Protein AF-A0A139HJY4-F1 (afdb_monomer_lite)

Foldseek 3Di:
DDDDDDPPPPPPPDPPWFLDDQVLFDPVLQVVAPPLKGKGGDGLPLVVQCPVVQLVQVHDPPDADSVNSSVVSVVSSPPPPFKTKMFMAGNVRHTFWIKIWGWDFDPPPPRAIEIEIDSTGGHPVGPPSCVSVSNVVRSVSSCVVVGHPYYDYDDDPVCVVVVVVNDDDDPDPFQPFDKDACQPDDDPFDFPDPLKGFGIKGKAQFDPVLLVVLVVCCQFAVCLLFVQWDGKDWPDKVVVVPPPDDPSQVPGDPLQHADDDDGPQKDWDMKIWIWTHTPDCVQWPIWIKIWIWIWHDDPQKIKIKIKIAISDQALVNDTPRDPSARIKMWMWIAHPVSIIMIIIMTRHHPPDDDDPVNSVSSSSNVVSSRVSSVQVVLPWDQDADFCPQHHSVQLSVQLSVLCVVPLPVCQVVPDDPDHSVAPVSQLSLVLSVVVRNCVVAADEPPPPDDPDPDPHHHQPAAEEEACALCNNVLSCVVVPGHAAYEHCDDDPNLVVGDPVRNVRYANAAEQALLLCVLQVNDDDPRYDNLADAAAHEYEHDCRQQCLLVFLLSCLLRVYKYKHQHDAAAAPLSHGDQAALAAVLVVVVVVPDDDDDDDDDDDADFDDDDADDDSDTGRDGDHPHHVDDDSLNRSVSRSCNSNVLSAFPKDWHFTPHPDSRRIMIIGPDGPDDPDDSVNSSVSSQVSNCRRVVDHSNVSSVSNVVVSVVSVPDDPDDD

pLDDT: mean 82.86, std 18.9, range [23.55, 98.5]

Secondary structure (DSSP, 8-state):
----------------SBSS-GGGS-HHHHHTSPTT-EEEE-BGGGGGGTHHHHHTTTS------HHHHHHHHHHHHHSSS-EEEEEEE-TTS-EEEEEEEEEEE-SHHHH-EEEEEEEEEE-GGGTTSSHHHHHHHHHHHHHHHTTEEEEEE---HHHHHHHGGGS----SS------EE-TTS--SS--SSTTEEEEEEEEE---HHHHHHHHHHHHH-GGGT-TTEEEEEEEEEGGG--STTTTTGGGS-GGGSPPP---TT-EEEEEEEEEEEES-TTTS--EEEEEEEEEEEETTEEEEEEEEEES-SSGGGS-TTS-SSSEEEEEEEEETTS-EEEEEEEEPPTT----HHHHHHHHHHHHHHHHHHHHHHTT-EE---BSSSS-HHHHHHHHHHHIIIIIHHHHHT--SSS-HHHHHHHHHHHHHHHHHHHHHH-B-TT--S-----SSPBP--EEETT-TTSHHHHHHHHTT--EEEEESS--GGGGGS-HHHHTTEEE-EE--HHHHHHTTPPP-TTEE-S--STTPEEEEES-GGGTTTHHHHHHHHT--EEEE--S-B-TTS-B----SS-HHHHHHHTTS-------------------SS--EES---TTTTSS--HHHHHHHHHHHHHHHTT---EEEE--SS-S--EEEEE---------HHHHHHHHHHHHHHHHTS-HHHHHHHHHHHHHHHHS--SS--

InterPro domains:
  IPR000182 GNAT domain [PF00583] (66-160)
  IPR000182 GNAT domain [PS51186] (37-198)
  IPR011671 tRNA (uracil-O(2)-)-methyltransferase [PF07757] (391-512)
  IPR011671 tRNA (uracil-O(2)-)-methyltransferase [PTHR21210] (185-691)
  IPR016181 Acyl-CoA N-acyltransferase [SSF55729] (32-164)
  IPR060419 TRM44, N-terminal bet v1-like domain [PF28462] (186-383)

Structure (mmCIF, N/CA/C/O backbone):
data_AF-A0A139HJY4-F1
#
_entry.id   AF-A0A139HJY4-F1
#
loop_
_atom_site.group_PDB
_atom_site.id
_atom_site.type_symbol
_atom_site.label_atom_id
_atom_site.label_alt_id
_atom_site.label_comp_id
_atom_site.label_asym_id
_atom_site.label_entity_id
_atom_site.label_seq_id
_atom_site.pdbx_PDB_ins_code
_atom_site.Cartn_x
_atom_site.Cartn_y
_atom_site.Cartn_z
_atom_site.occupancy
_atom_site.B_iso_or_equiv
_atom_site.auth_seq_id
_atom_site.auth_comp_id
_atom_site.auth_asym_id
_atom_site.auth_atom_id
_atom_site.pdbx_PDB_model_num
ATOM 1 N N . MET A 1 1 ? 24.783 72.359 30.781 1.00 34.41 1 MET A N 1
ATOM 2 C CA . MET A 1 1 ? 23.565 71.540 30.594 1.00 34.41 1 MET A CA 1
ATOM 3 C C . MET A 1 1 ? 24.041 70.160 30.158 1.00 34.41 1 MET A C 1
ATOM 5 O O . MET A 1 1 ? 24.633 70.077 29.096 1.00 34.41 1 MET A O 1
ATOM 9 N N . ALA A 1 2 ? 24.220 69.214 31.090 1.00 28.09 2 ALA A N 1
ATOM 10 C CA . ALA A 1 2 ? 23.258 68.140 31.420 1.00 28.09 2 ALA A CA 1
ATOM 11 C C . ALA A 1 2 ? 22.861 67.336 30.156 1.00 28.09 2 ALA A C 1
ATOM 13 O O . ALA A 1 2 ? 22.396 67.946 29.207 1.00 28.09 2 ALA A O 1
ATOM 14 N N . ALA A 1 3 ? 23.021 66.016 30.033 1.00 28.28 3 ALA A N 1
ATOM 15 C CA . ALA A 1 3 ? 23.056 64.935 31.019 1.00 28.28 3 ALA A CA 1
ATOM 16 C C . ALA A 1 3 ? 23.892 63.743 30.477 1.00 28.28 3 ALA A C 1
ATOM 18 O O . ALA A 1 3 ? 23.927 63.507 29.275 1.00 28.28 3 ALA A O 1
ATOM 19 N N . ILE A 1 4 ? 24.754 63.128 31.294 1.00 32.88 4 ILE A N 1
ATOM 20 C CA . ILE A 1 4 ? 24.572 61.799 31.921 1.00 32.88 4 ILE A CA 1
ATOM 21 C C . ILE A 1 4 ? 24.082 60.719 30.937 1.00 32.88 4 ILE A C 1
ATOM 23 O O . ILE A 1 4 ? 22.884 60.510 30.800 1.00 32.88 4 ILE A O 1
ATOM 27 N N . ASN A 1 5 ? 25.014 59.966 30.347 1.00 29.08 5 ASN A N 1
ATOM 28 C CA . ASN A 1 5 ? 24.752 58.595 29.908 1.00 29.08 5 ASN A CA 1
ATOM 29 C C . ASN A 1 5 ? 25.630 57.668 30.746 1.00 29.08 5 ASN A C 1
ATOM 31 O O . ASN A 1 5 ? 26.830 57.533 30.514 1.00 29.08 5 ASN A O 1
ATOM 35 N N . GLY A 1 6 ? 25.010 57.096 31.778 1.00 27.78 6 GLY A N 1
ATOM 36 C CA . GLY A 1 6 ? 25.610 56.085 32.629 1.00 27.78 6 GLY A CA 1
ATOM 37 C C . GLY A 1 6 ? 25.911 54.835 31.815 1.00 27.78 6 GLY A C 1
ATOM 38 O O . GLY A 1 6 ? 25.014 54.161 31.312 1.00 27.78 6 GLY A O 1
ATOM 39 N N . THR A 1 7 ? 27.193 54.520 31.708 1.00 29.80 7 THR A N 1
ATOM 40 C CA . THR A 1 7 ? 27.693 53.208 31.320 1.00 29.80 7 THR A CA 1
ATOM 41 C C . THR A 1 7 ? 27.354 52.207 32.424 1.00 29.80 7 THR A C 1
ATOM 43 O O . THR A 1 7 ? 28.189 51.900 33.271 1.00 29.80 7 THR A O 1
ATOM 46 N N . ASN A 1 8 ? 26.126 51.684 32.422 1.00 29.56 8 ASN A N 1
ATOM 47 C CA . ASN A 1 8 ? 25.846 50.409 33.073 1.00 29.56 8 ASN A CA 1
ATOM 48 C C . ASN A 1 8 ? 26.392 49.312 32.163 1.00 29.56 8 ASN A C 1
ATOM 50 O O . ASN A 1 8 ? 25.706 48.800 31.278 1.00 29.56 8 ASN A O 1
ATOM 54 N N . GLY A 1 9 ? 27.670 48.997 32.374 1.00 29.25 9 GLY A N 1
ATOM 55 C CA . GLY A 1 9 ? 28.269 47.759 31.916 1.00 29.25 9 GLY A CA 1
ATOM 56 C C . GLY A 1 9 ? 27.511 46.596 32.539 1.00 29.25 9 GLY A C 1
ATOM 57 O O . GLY A 1 9 ? 27.845 46.133 33.625 1.00 29.25 9 GLY A O 1
ATOM 58 N N . VAL A 1 10 ? 26.481 46.121 31.841 1.00 30.86 10 VAL A N 1
ATOM 59 C CA . VAL A 1 10 ? 26.041 44.741 31.990 1.00 30.86 10 VAL A CA 1
ATOM 60 C C . VAL A 1 10 ? 27.226 43.916 31.520 1.00 30.86 10 VAL A C 1
ATOM 62 O O . VAL A 1 10 ? 27.534 43.873 30.328 1.00 30.86 10 VAL A O 1
ATOM 65 N N . ILE A 1 11 ? 27.935 43.328 32.478 1.00 30.97 11 ILE A N 1
ATOM 66 C CA . ILE A 1 11 ? 28.867 42.237 32.234 1.00 30.97 11 ILE A CA 1
ATOM 67 C C . ILE A 1 11 ? 28.048 41.178 31.491 1.00 30.97 11 ILE A C 1
ATOM 69 O O . ILE A 1 11 ? 27.280 40.436 32.097 1.00 30.97 11 ILE A O 1
ATOM 73 N N . LYS A 1 12 ? 28.139 41.160 30.157 1.00 32.91 12 LYS A N 1
ATOM 74 C CA . LYS A 1 12 ? 27.702 40.017 29.363 1.00 32.91 12 LYS A CA 1
ATOM 75 C C . LYS A 1 12 ? 28.670 38.904 29.719 1.00 32.91 12 LYS A C 1
ATOM 77 O O . LYS A 1 12 ? 29.764 38.834 29.162 1.00 32.91 12 LYS A O 1
ATOM 82 N N . THR A 1 13 ? 28.287 38.072 30.679 1.00 32.50 13 THR A N 1
ATOM 83 C CA . THR A 1 13 ? 28.878 36.750 30.853 1.00 32.50 13 THR A CA 1
ATOM 84 C C . THR A 1 13 ? 28.872 36.103 29.468 1.00 32.50 13 THR A C 1
ATOM 86 O O . THR A 1 13 ? 27.816 36.069 28.828 1.00 32.50 13 THR A O 1
ATOM 89 N N . PRO A 1 14 ? 30.025 35.700 28.924 1.00 36.91 14 PRO A N 1
ATOM 90 C CA . PRO A 1 14 ? 30.052 35.195 27.567 1.00 36.91 14 PRO A CA 1
ATOM 91 C C . PRO A 1 14 ? 29.209 33.906 27.505 1.00 36.91 14 PRO A C 1
ATOM 93 O O . PRO A 1 14 ? 29.216 33.096 28.430 1.00 36.91 14 PRO A O 1
ATOM 96 N N . LEU A 1 15 ? 28.424 33.744 26.437 1.00 51.00 15 LEU A N 1
ATOM 97 C CA . LEU A 1 15 ? 27.623 32.549 26.119 1.00 51.00 15 LEU A CA 1
ATOM 98 C C . LEU A 1 15 ? 28.558 31.373 25.751 1.00 51.00 15 LEU A C 1
ATOM 100 O O . LEU A 1 15 ? 28.539 30.902 24.614 1.00 51.00 15 LEU A O 1
ATOM 104 N N . VAL A 1 16 ? 29.478 30.969 26.637 1.00 56.84 16 VAL A N 1
ATOM 105 C CA . VAL A 1 16 ? 30.688 30.247 26.192 1.00 56.84 16 VAL A CA 1
ATOM 106 C C . VAL A 1 16 ? 30.421 28.805 25.772 1.00 56.84 16 VAL A C 1
ATOM 108 O O . VAL A 1 16 ? 30.999 28.409 24.767 1.00 56.84 16 VAL A O 1
ATOM 111 N N . ASP A 1 17 ? 29.489 28.066 26.382 1.00 77.44 17 ASP A N 1
ATOM 112 C CA . ASP A 1 17 ? 29.469 26.599 26.196 1.00 77.44 17 ASP A CA 1
ATOM 113 C C . ASP A 1 17 ? 28.184 25.979 25.637 1.00 77.44 17 ASP A C 1
ATOM 115 O O . ASP A 1 17 ? 28.147 24.768 25.452 1.00 77.44 17 ASP A O 1
ATOM 119 N N . ALA A 1 18 ? 27.143 26.759 25.336 1.00 87.44 18 ALA A N 1
ATOM 120 C CA . ALA A 1 18 ? 25.880 26.238 24.798 1.00 87.44 18 ALA A CA 1
ATOM 121 C C . ALA A 1 18 ? 25.843 26.246 23.259 1.00 87.44 18 ALA A C 1
ATOM 123 O O . ALA A 1 18 ? 26.357 27.170 22.622 1.00 87.44 18 ALA A O 1
ATOM 124 N N . LEU A 1 19 ? 25.190 25.240 22.667 1.00 90.94 19 LEU A N 1
ATOM 125 C CA . LEU A 1 19 ? 25.060 25.089 21.213 1.00 90.94 19 LEU A CA 1
ATOM 126 C C . LEU A 1 19 ? 24.213 26.203 20.573 1.00 90.94 19 LEU A C 1
ATOM 128 O O . LEU A 1 19 ? 24.510 26.645 19.467 1.00 90.94 19 LEU A O 1
ATOM 132 N N . PHE A 1 20 ? 23.190 26.687 21.281 1.00 91.56 20 PHE A N 1
ATOM 133 C CA . PHE A 1 20 ? 22.354 27.821 20.876 1.00 91.56 20 PHE A CA 1
ATOM 134 C C . PHE A 1 20 ? 21.867 28.616 22.099 1.00 91.56 20 PHE A C 1
ATOM 136 O O . PHE A 1 20 ? 22.112 28.218 23.240 1.00 91.56 20 PHE A O 1
ATOM 143 N N . SER A 1 21 ? 21.202 29.759 21.873 1.00 89.25 21 SER A N 1
ATOM 144 C CA . SER A 1 21 ? 20.732 30.625 22.966 1.00 89.25 21 SER A CA 1
ATOM 145 C C . SER A 1 21 ? 19.682 29.921 23.843 1.00 89.25 21 SER A C 1
ATOM 147 O O . SER A 1 21 ? 18.657 29.490 23.310 1.00 89.25 21 SER A O 1
ATOM 149 N N . PRO A 1 22 ? 19.865 29.856 25.177 1.00 90.00 22 PRO A N 1
ATOM 150 C CA . PRO A 1 22 ? 18.856 29.320 26.092 1.00 90.00 22 PRO A CA 1
ATOM 151 C C . PRO A 1 22 ? 17.500 30.038 26.029 1.00 90.00 22 PRO A C 1
ATOM 153 O O . PRO A 1 22 ? 16.488 29.428 26.356 1.00 90.00 22 PRO A O 1
ATOM 156 N N . ASP A 1 23 ? 17.461 31.290 25.560 1.00 88.00 23 ASP A N 1
ATOM 157 C CA . ASP A 1 23 ? 16.228 32.083 25.419 1.00 88.00 23 ASP A CA 1
ATOM 158 C C . ASP A 1 23 ? 15.230 31.481 24.412 1.00 88.00 23 ASP A C 1
ATOM 160 O O . ASP A 1 23 ? 14.054 31.834 24.415 1.00 88.00 23 ASP A O 1
ATOM 164 N N . LEU A 1 24 ? 15.688 30.567 23.546 1.00 88.19 24 LEU A N 1
ATOM 165 C CA . LEU A 1 24 ? 14.843 29.853 22.583 1.00 88.19 24 LEU A CA 1
ATOM 166 C C . LEU A 1 24 ? 14.125 28.634 23.190 1.00 88.19 24 LEU A C 1
ATOM 168 O O . LEU A 1 24 ? 13.371 27.957 22.493 1.00 88.19 24 LEU A O 1
ATOM 172 N N . ILE A 1 25 ? 14.348 28.334 24.471 1.00 90.31 25 ILE A N 1
ATOM 173 C CA . ILE A 1 25 ? 13.642 27.267 25.185 1.00 90.31 25 ILE A CA 1
ATOM 174 C C . ILE A 1 25 ? 12.340 27.819 25.777 1.00 90.31 25 ILE A C 1
ATOM 176 O O . ILE A 1 25 ? 12.350 28.806 26.510 1.00 90.31 25 ILE A O 1
ATOM 180 N N . SER A 1 26 ? 11.214 27.154 25.501 1.00 89.88 26 SER A N 1
ATOM 181 C CA . SER A 1 26 ? 9.893 27.584 25.979 1.00 89.88 26 SER A CA 1
ATOM 182 C C . SER A 1 26 ? 9.840 27.723 27.515 1.00 89.88 26 SER A C 1
ATOM 184 O O . SER A 1 26 ? 10.071 26.740 28.238 1.00 89.88 26 SER A O 1
ATOM 186 N N . PRO A 1 27 ? 9.445 28.900 28.045 1.00 87.62 27 PRO A N 1
ATOM 187 C CA . PRO A 1 27 ? 9.197 29.078 29.475 1.00 87.62 27 PRO A CA 1
ATOM 188 C C . PRO A 1 27 ? 8.070 28.177 29.999 1.00 87.62 27 PRO A C 1
ATOM 190 O O . PRO A 1 27 ? 8.154 27.676 31.119 1.00 87.62 27 PRO A O 1
ATOM 193 N N . GLN A 1 28 ? 7.036 27.932 29.183 1.00 86.94 28 GLN A N 1
ATOM 194 C CA . GLN A 1 28 ? 5.910 27.056 29.522 1.00 86.94 28 GLN A CA 1
ATOM 195 C C . GLN A 1 28 ? 6.343 25.592 29.629 1.00 86.94 28 GLN A C 1
ATOM 197 O O . GLN A 1 28 ? 5.912 24.884 30.534 1.00 86.94 28 GLN A O 1
ATOM 202 N N . VAL A 1 29 ? 7.218 25.127 28.732 1.00 87.75 29 VAL A N 1
ATOM 203 C CA . VAL A 1 29 ? 7.766 23.767 28.829 1.00 87.75 29 VAL A CA 1
ATOM 204 C C . VAL A 1 29 ? 8.648 23.634 30.067 1.00 87.75 29 VAL A C 1
ATOM 206 O O . VAL A 1 29 ? 8.548 22.640 30.784 1.00 87.75 29 VAL A O 1
ATOM 209 N N . THR A 1 30 ? 9.464 24.652 30.347 1.00 89.00 30 THR A N 1
ATOM 210 C CA . THR A 1 30 ? 10.358 24.672 31.511 1.00 89.00 30 THR A CA 1
ATOM 211 C C . THR A 1 30 ? 9.579 24.573 32.824 1.00 89.00 30 THR A C 1
ATOM 213 O O . THR A 1 30 ? 9.958 23.797 33.698 1.00 89.00 30 THR A O 1
ATOM 216 N N . SER A 1 31 ? 8.460 25.292 32.958 1.00 89.06 31 SER A N 1
ATOM 217 C CA . SER A 1 31 ? 7.612 25.235 34.158 1.00 89.06 31 SER A CA 1
ATOM 218 C C . SER A 1 31 ? 6.785 23.949 34.276 1.00 89.06 31 SER A C 1
ATOM 220 O O . SER A 1 31 ? 6.356 23.600 35.372 1.00 89.06 31 SER A O 1
ATOM 222 N N . ALA A 1 32 ? 6.574 23.231 33.169 1.00 89.38 32 ALA A N 1
ATOM 223 C CA . ALA A 1 32 ? 5.782 22.005 33.117 1.00 89.38 32 ALA A CA 1
ATOM 224 C C . ALA A 1 32 ? 6.608 20.711 33.280 1.00 89.38 32 ALA A C 1
ATOM 226 O O . ALA A 1 32 ? 6.062 19.605 33.130 1.00 89.38 32 ALA A O 1
ATOM 227 N N . LEU A 1 33 ? 7.915 20.831 33.541 1.00 89.62 33 LEU A N 1
ATOM 228 C CA . LEU A 1 33 ? 8.786 19.712 33.897 1.00 89.62 33 LEU A CA 1
ATOM 229 C C . LEU A 1 33 ? 8.547 19.252 35.345 1.00 89.62 33 LEU A C 1
ATOM 231 O O . LEU A 1 33 ? 8.170 20.062 36.193 1.00 89.62 33 LEU A O 1
ATOM 235 N N . PRO A 1 34 ? 8.781 17.962 35.659 1.00 89.88 34 PRO A N 1
ATOM 236 C CA . PRO A 1 34 ? 8.741 17.487 37.037 1.00 89.88 34 PRO A CA 1
ATOM 237 C C . PRO A 1 34 ? 9.734 18.241 37.930 1.00 89.88 34 PRO A C 1
ATOM 239 O O . PRO A 1 34 ? 10.785 18.693 37.472 1.00 89.88 34 PRO A O 1
ATOM 242 N N . GLU A 1 35 ? 9.426 18.326 39.224 1.00 86.50 35 GLU A N 1
ATOM 243 C CA . GLU A 1 35 ? 10.292 18.983 40.203 1.00 86.50 35 GLU A CA 1
ATOM 244 C C . GLU A 1 35 ? 11.726 18.421 40.134 1.00 86.50 35 GLU A C 1
ATOM 246 O O . GLU A 1 35 ? 11.922 17.206 40.045 1.00 86.50 35 GLU A O 1
ATOM 251 N N . LYS A 1 36 ? 12.727 19.312 40.179 1.00 91.19 36 LYS A N 1
ATOM 252 C CA . LYS A 1 36 ? 14.175 19.033 40.039 1.00 91.19 36 LYS A CA 1
ATOM 253 C C . LYS A 1 36 ? 14.681 18.712 38.625 1.00 91.19 36 LYS A C 1
ATOM 255 O O . LYS A 1 36 ? 15.896 18.637 38.456 1.00 91.19 36 LYS A O 1
ATOM 260 N N . TYR A 1 37 ? 13.814 18.580 37.620 1.00 95.56 37 TYR A N 1
ATOM 261 C CA . TYR A 1 37 ? 14.249 18.446 36.227 1.00 95.56 37 TYR A CA 1
ATOM 262 C C . TYR A 1 37 ? 14.509 19.819 35.609 1.00 95.56 37 TYR A C 1
ATOM 264 O O . TYR A 1 37 ? 13.925 20.826 36.007 1.00 95.56 37 TYR A O 1
ATOM 272 N N . SER A 1 38 ? 15.392 19.866 34.617 1.00 95.62 38 SER A N 1
ATOM 273 C CA . SER A 1 38 ? 15.665 21.081 33.842 1.00 95.62 38 SER A CA 1
ATOM 274 C C . SER A 1 38 ? 15.874 20.752 32.371 1.00 95.62 38 SER A C 1
ATOM 276 O O . SER A 1 38 ? 16.312 19.653 32.047 1.00 95.62 38 SER A O 1
ATOM 278 N N . ILE A 1 39 ? 15.561 21.698 31.489 1.00 96.81 39 ILE A N 1
ATOM 279 C CA . ILE A 1 39 ? 15.777 21.599 30.043 1.00 96.81 39 ILE A CA 1
ATOM 280 C C . ILE A 1 39 ? 16.678 22.749 29.602 1.00 96.81 39 ILE A C 1
ATOM 282 O O . ILE A 1 39 ? 16.500 23.882 30.050 1.00 96.81 39 ILE A O 1
ATOM 286 N N . ARG A 1 40 ? 17.678 22.463 28.767 1.00 96.06 40 ARG A N 1
ATOM 287 C CA . ARG A 1 40 ? 18.611 23.475 28.247 1.00 96.06 40 ARG A CA 1
ATOM 288 C C . ARG A 1 40 ? 19.235 23.042 26.915 1.00 96.06 40 ARG A C 1
ATOM 290 O O . ARG A 1 40 ? 19.179 21.856 26.591 1.00 96.06 40 ARG A O 1
ATOM 297 N N . PRO A 1 41 ? 19.865 23.959 26.160 1.00 96.81 41 PRO A N 1
ATOM 298 C CA . PRO A 1 41 ? 20.692 23.586 25.016 1.00 96.81 41 PRO A CA 1
ATOM 299 C C . PRO A 1 41 ? 21.827 22.631 25.417 1.00 96.81 41 PRO A C 1
ATOM 301 O O . PRO A 1 41 ? 22.336 22.699 26.546 1.00 96.81 41 PRO A O 1
ATOM 304 N N . LEU A 1 42 ? 22.237 21.778 24.476 1.00 96.75 42 LEU A N 1
ATOM 305 C CA . LEU A 1 42 ? 23.424 20.934 24.590 1.00 96.75 42 LEU A CA 1
ATOM 306 C C . LEU A 1 42 ? 24.656 21.809 24.839 1.00 96.75 42 LEU A C 1
ATOM 308 O O . LEU A 1 42 ? 24.816 22.867 24.221 1.00 96.75 42 LEU A O 1
ATOM 312 N N . GLN A 1 43 ? 25.522 21.359 25.737 1.00 95.69 43 GLN A N 1
ATOM 313 C CA . GLN A 1 43 ? 26.780 22.007 26.073 1.00 95.69 43 GLN A CA 1
ATOM 314 C C . GLN A 1 43 ? 27.973 21.139 25.689 1.00 95.69 43 GLN A C 1
ATOM 316 O O . GLN A 1 43 ? 27.888 19.913 25.670 1.00 95.69 43 GLN A O 1
ATOM 321 N N . ARG A 1 44 ? 29.116 21.774 25.424 1.00 94.19 44 ARG A N 1
ATOM 322 C CA . ARG A 1 44 ? 30.346 21.067 25.037 1.00 94.19 44 ARG A CA 1
ATOM 323 C C . ARG A 1 44 ? 30.805 20.038 26.082 1.00 94.19 44 ARG A C 1
ATOM 325 O O . ARG A 1 44 ? 31.373 19.015 25.724 1.00 94.19 44 ARG A O 1
ATOM 332 N N . SER A 1 45 ? 30.537 20.281 27.363 1.00 94.12 45 SER A N 1
ATOM 333 C CA . SER A 1 45 ? 30.886 19.378 28.468 1.00 94.12 45 SER A CA 1
ATOM 334 C C . SER A 1 45 ? 29.924 18.196 28.646 1.00 94.12 45 SER A C 1
ATOM 336 O O . SER A 1 45 ? 30.219 17.297 29.430 1.00 94.12 45 SER A O 1
ATOM 338 N N . ASP A 1 46 ? 28.804 18.143 27.913 1.00 95.75 46 ASP A N 1
ATOM 339 C CA . ASP A 1 46 ? 27.743 17.137 28.098 1.00 95.75 46 ASP A CA 1
ATOM 340 C C . ASP A 1 46 ? 28.155 15.703 27.737 1.00 95.75 46 ASP A C 1
ATOM 342 O O . ASP A 1 46 ? 27.445 14.753 28.083 1.00 95.75 46 ASP A O 1
ATOM 346 N N . PHE A 1 47 ? 29.339 15.528 27.139 1.00 93.81 47 PHE A N 1
ATOM 347 C CA . PHE A 1 47 ? 30.001 14.229 27.049 1.00 93.81 47 PHE A CA 1
ATOM 348 C C . PHE A 1 47 ? 30.109 13.556 28.427 1.00 93.81 47 PHE A C 1
ATOM 350 O O . PHE A 1 47 ? 29.735 12.395 28.577 1.00 93.81 47 PHE A O 1
ATOM 357 N N . ASP A 1 48 ? 30.536 14.306 29.449 1.00 92.81 48 ASP A N 1
ATOM 358 C CA . ASP A 1 48 ? 30.771 13.782 30.801 1.00 92.81 48 ASP A CA 1
ATOM 359 C C . ASP A 1 48 ? 29.464 13.566 31.594 1.00 92.81 48 ASP A C 1
ATOM 361 O O . ASP A 1 48 ? 29.466 12.918 32.639 1.00 92.81 48 ASP A O 1
ATOM 365 N N . TYR A 1 49 ? 28.335 14.088 31.099 1.00 92.50 49 TYR A N 1
ATOM 366 C CA . TYR A 1 49 ? 27.026 14.029 31.765 1.00 92.50 49 TYR A CA 1
ATOM 367 C C . TYR A 1 49 ? 26.101 12.941 31.195 1.00 92.50 49 TYR A C 1
ATOM 369 O O . TYR A 1 49 ? 24.913 12.891 31.530 1.00 92.50 49 TYR A O 1
ATOM 377 N N . GLY A 1 50 ? 26.641 12.046 30.358 1.00 92.19 50 GLY A N 1
ATOM 378 C CA . GLY A 1 50 ? 25.935 10.870 29.844 1.00 92.19 50 GLY A CA 1
ATOM 379 C C . GLY A 1 50 ? 25.100 11.121 28.587 1.00 92.19 50 GLY A C 1
ATOM 380 O O . GLY A 1 50 ? 24.193 10.342 28.299 1.00 92.19 50 GLY A O 1
ATOM 381 N N . PHE A 1 51 ? 25.382 12.179 27.816 1.00 95.81 51 PHE A N 1
ATOM 382 C CA . PHE A 1 51 ? 24.644 12.490 26.584 1.00 95.81 51 PHE A CA 1
ATOM 383 C C . PHE A 1 51 ? 24.611 11.315 25.593 1.00 95.81 51 PHE A C 1
ATOM 385 O O . PHE A 1 51 ? 23.541 10.908 25.133 1.00 95.81 51 PHE A O 1
ATOM 392 N N . LEU A 1 52 ? 25.779 10.730 25.301 1.00 93.12 52 LEU A N 1
ATOM 393 C CA . LEU A 1 52 ? 25.884 9.614 24.358 1.00 93.12 52 LEU A CA 1
ATOM 394 C C . LEU A 1 52 ? 25.177 8.354 24.872 1.00 93.12 52 LEU A C 1
ATOM 396 O O . LEU A 1 52 ? 24.628 7.601 24.072 1.00 93.12 52 LEU A O 1
ATOM 400 N N . ASP A 1 53 ? 25.120 8.143 26.189 1.00 91.44 53 ASP A N 1
ATOM 401 C CA . ASP A 1 53 ? 24.423 6.998 26.784 1.00 91.44 53 ASP A CA 1
ATOM 402 C C . ASP A 1 53 ? 22.908 7.075 26.578 1.00 91.44 53 ASP A C 1
ATOM 404 O O . ASP A 1 53 ? 22.258 6.052 26.354 1.00 91.44 53 ASP A O 1
ATOM 408 N N . VAL A 1 54 ? 22.335 8.283 26.589 1.00 93.56 54 VAL A N 1
ATOM 409 C CA . VAL A 1 54 ? 20.912 8.481 26.284 1.00 93.56 54 VAL A CA 1
ATOM 410 C C . VAL A 1 54 ? 20.623 8.189 24.810 1.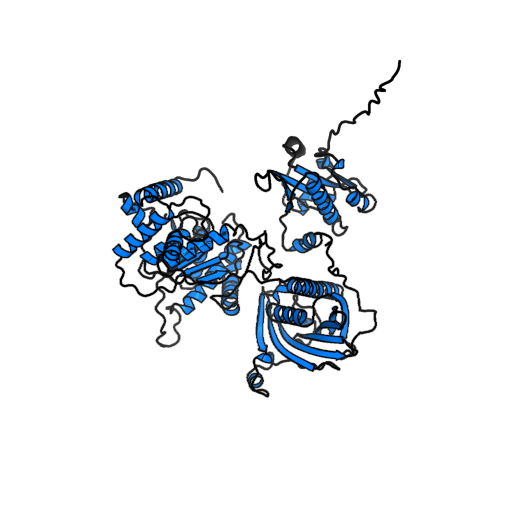00 93.56 54 VAL A C 1
ATOM 412 O O . VAL A 1 54 ? 19.649 7.493 24.516 1.00 93.56 54 VAL A O 1
ATOM 415 N N . LEU A 1 55 ? 21.485 8.629 23.885 1.00 91.38 55 LEU A N 1
ATOM 416 C CA . LEU A 1 55 ? 21.336 8.335 22.451 1.00 91.38 55 LEU A CA 1
ATOM 417 C C . LEU A 1 55 ? 21.404 6.832 22.137 1.00 91.38 55 LEU A C 1
ATOM 419 O O . LEU A 1 55 ? 20.717 6.364 21.228 1.00 91.38 55 LEU A O 1
ATOM 423 N N . ARG A 1 56 ? 22.147 6.043 22.926 1.00 91.00 56 ARG A N 1
ATOM 424 C CA . ARG A 1 56 ? 22.214 4.574 22.776 1.00 91.00 56 ARG A CA 1
ATOM 425 C C . ARG A 1 56 ? 20.871 3.870 23.003 1.00 91.00 56 ARG A C 1
ATOM 427 O O . ARG A 1 56 ? 20.718 2.718 22.606 1.00 91.00 56 ARG A O 1
ATOM 434 N N . VAL A 1 57 ? 19.889 4.525 23.631 1.00 85.94 57 VAL A N 1
ATOM 435 C CA . VAL A 1 57 ? 18.520 3.987 23.745 1.00 85.94 57 VAL A CA 1
ATOM 436 C C . VAL A 1 57 ? 17.785 4.036 22.401 1.00 85.94 57 VAL A C 1
ATOM 438 O O . VAL A 1 57 ? 16.902 3.209 22.173 1.00 85.94 57 VAL A O 1
ATOM 441 N N . LEU A 1 58 ? 18.151 4.977 21.527 1.00 77.94 58 LEU A N 1
ATOM 442 C CA . LEU A 1 58 ? 17.542 5.172 20.215 1.00 77.94 58 LEU A CA 1
ATOM 443 C C . LEU A 1 58 ? 18.205 4.309 19.134 1.00 77.94 58 LEU A C 1
ATOM 445 O O . LEU A 1 58 ? 17.501 3.643 18.379 1.00 77.94 58 LEU A O 1
ATOM 449 N N . THR A 1 59 ? 19.539 4.320 19.040 1.00 81.12 59 THR A N 1
ATOM 450 C CA . THR A 1 59 ? 20.277 3.630 17.966 1.00 81.12 59 THR A CA 1
ATOM 451 C C . THR A 1 59 ? 21.725 3.299 18.355 1.00 81.12 59 THR A C 1
ATOM 453 O O . THR A 1 59 ? 22.187 3.621 19.451 1.00 81.12 59 THR A O 1
ATOM 456 N N . GLN A 1 60 ? 22.467 2.643 17.460 1.00 79.94 60 GLN A N 1
ATOM 457 C CA . GLN A 1 60 ? 23.903 2.423 17.618 1.00 79.94 60 GLN A CA 1
ATOM 458 C C . GLN A 1 60 ? 24.668 3.749 17.480 1.00 79.94 60 GLN A C 1
ATOM 460 O O . GLN A 1 60 ? 24.648 4.373 16.425 1.00 79.94 60 GLN A O 1
ATOM 465 N N . VAL A 1 61 ? 25.385 4.145 18.536 1.00 85.81 61 VAL A N 1
ATOM 466 C CA . VAL A 1 61 ? 26.210 5.373 18.557 1.00 85.81 61 VAL A CA 1
ATOM 467 C C . VAL A 1 61 ? 27.674 5.107 18.168 1.00 85.81 61 VAL A C 1
ATOM 469 O O . VAL A 1 61 ? 28.330 5.978 17.609 1.00 85.81 61 VAL A O 1
ATOM 472 N N . GLY A 1 62 ? 28.188 3.897 18.430 1.00 80.88 62 GLY A N 1
ATOM 473 C CA . GLY A 1 62 ? 29.618 3.573 18.300 1.00 80.88 62 GLY A CA 1
ATOM 474 C C . GLY A 1 62 ? 30.453 3.992 19.520 1.00 80.88 62 GLY A C 1
ATOM 475 O O . GLY A 1 62 ? 29.902 4.414 20.546 1.00 80.88 62 GLY A O 1
ATOM 476 N N . ASP A 1 63 ? 31.774 3.840 19.414 1.00 87.94 63 ASP A N 1
ATOM 477 C CA . ASP A 1 63 ? 32.751 4.223 20.441 1.00 87.94 63 ASP A CA 1
ATOM 478 C C . ASP A 1 63 ? 33.342 5.591 20.083 1.00 87.94 63 ASP A C 1
ATOM 480 O O . ASP A 1 63 ? 34.333 5.679 19.368 1.00 87.94 63 ASP A O 1
ATOM 484 N N . VAL A 1 64 ? 32.675 6.657 20.531 1.00 92.06 64 VAL A N 1
ATOM 485 C CA . VAL A 1 64 ? 33.058 8.051 20.254 1.00 92.06 64 VAL A CA 1
ATOM 486 C C . VAL A 1 64 ? 33.924 8.571 21.399 1.00 92.06 64 VAL A C 1
ATOM 488 O O . VAL A 1 64 ? 33.495 8.525 22.557 1.00 92.06 64 VAL A O 1
ATOM 491 N N . THR A 1 65 ? 35.121 9.079 21.099 1.00 94.94 65 THR A N 1
ATOM 492 C CA . THR A 1 65 ? 35.979 9.694 22.124 1.00 94.94 65 THR A CA 1
ATOM 493 C C . THR A 1 65 ? 35.508 11.105 22.479 1.00 94.94 65 THR A C 1
ATOM 495 O O . THR A 1 65 ? 34.743 11.740 21.746 1.00 94.94 65 THR A O 1
ATOM 498 N N . LYS A 1 66 ? 35.979 11.631 23.615 1.00 94.06 66 LYS A N 1
ATOM 499 C CA . LYS A 1 66 ? 35.647 12.994 24.047 1.00 94.06 66 LYS A CA 1
ATOM 500 C C . LYS A 1 66 ? 36.095 14.034 23.020 1.00 94.06 66 LYS A C 1
ATOM 502 O O . LYS A 1 66 ? 35.350 14.957 22.706 1.00 94.06 66 LYS A O 1
ATOM 507 N N . GLU A 1 67 ? 37.279 13.851 22.447 1.00 93.88 67 GLU A N 1
ATOM 508 C CA . GLU A 1 67 ? 37.846 14.741 21.435 1.00 93.88 67 GLU A CA 1
ATOM 509 C C . GLU A 1 67 ? 37.003 14.750 20.153 1.00 93.88 67 GLU A C 1
ATOM 511 O O . GLU A 1 67 ? 36.785 15.806 19.559 1.00 93.88 67 GLU A O 1
ATOM 516 N N . GLU A 1 68 ? 36.492 13.590 19.731 1.00 92.56 68 GLU A N 1
ATOM 517 C CA . GLU A 1 68 ? 35.604 13.474 18.570 1.00 92.56 68 GLU A CA 1
ATOM 518 C C . GLU A 1 68 ? 34.249 14.145 18.814 1.00 92.56 68 GLU A C 1
ATOM 520 O O . GLU A 1 68 ? 33.741 14.849 17.935 1.00 92.56 68 GLU A O 1
ATOM 525 N N . PHE A 1 69 ? 33.682 13.971 20.012 1.00 94.94 69 PHE A N 1
ATOM 526 C CA . PHE A 1 69 ? 32.451 14.643 20.419 1.00 94.94 69 PHE A CA 1
ATOM 527 C C . PHE A 1 69 ? 32.614 16.165 20.415 1.00 94.94 69 PHE A C 1
ATOM 529 O O . PHE A 1 69 ? 31.816 16.865 19.791 1.00 94.94 69 PHE A O 1
ATOM 536 N N . GLU A 1 70 ? 33.658 16.681 21.066 1.00 93.75 70 GLU A N 1
ATOM 537 C CA . GLU A 1 70 ? 33.926 18.120 21.140 1.00 93.75 70 GLU A CA 1
ATOM 538 C C . GLU A 1 70 ? 34.167 18.717 19.750 1.00 93.75 70 GLU A C 1
ATOM 540 O O . GLU A 1 70 ? 33.616 19.768 19.425 1.00 93.75 70 GLU A O 1
ATOM 545 N N . LYS A 1 71 ? 34.908 18.009 18.887 1.00 93.06 71 LYS A N 1
ATOM 546 C CA . LYS A 1 71 ? 35.108 18.419 17.495 1.00 93.06 71 LYS A CA 1
ATOM 547 C C . LYS A 1 71 ? 33.781 18.522 16.740 1.00 93.06 71 LYS A C 1
ATOM 549 O O . LYS A 1 71 ? 33.542 19.524 16.067 1.00 93.06 71 LYS A O 1
ATOM 554 N N . ARG A 1 72 ? 32.901 17.520 16.852 1.00 94.19 72 ARG A N 1
ATOM 555 C CA . ARG A 1 72 ? 31.584 17.560 16.197 1.00 94.19 72 ARG A CA 1
ATOM 556 C C . ARG A 1 72 ? 30.690 18.657 16.779 1.00 94.19 72 ARG A C 1
ATOM 558 O O . ARG A 1 72 ? 29.961 19.301 16.026 1.00 94.19 72 ARG A O 1
ATOM 565 N N . PHE A 1 73 ? 30.747 18.887 18.088 1.00 93.56 73 PHE A N 1
ATOM 566 C CA . PHE A 1 73 ? 30.023 19.977 18.738 1.00 93.56 73 PHE A CA 1
ATOM 567 C C . PHE A 1 73 ? 30.435 21.337 18.157 1.00 93.56 73 PHE A C 1
ATOM 569 O O . PHE A 1 73 ? 29.573 22.128 17.769 1.00 93.56 73 PHE A O 1
ATOM 576 N N . ASP A 1 74 ? 31.741 21.584 18.027 1.00 90.75 74 ASP A N 1
ATOM 577 C CA . ASP A 1 74 ? 32.271 22.830 17.468 1.00 90.75 74 ASP A CA 1
ATOM 578 C C . ASP A 1 74 ? 31.883 22.999 15.982 1.00 90.75 74 ASP A C 1
ATOM 580 O O . ASP A 1 74 ? 31.499 24.096 15.569 1.00 90.75 74 ASP A O 1
ATOM 584 N N . GLU A 1 75 ? 31.882 21.918 15.189 1.00 89.06 75 GLU A N 1
ATOM 585 C CA . GLU A 1 75 ? 31.386 21.913 13.799 1.00 89.06 75 GLU A CA 1
ATOM 586 C C . GLU A 1 75 ? 29.896 22.297 13.711 1.00 89.06 75 GLU A C 1
ATOM 588 O O . GLU A 1 75 ? 29.515 23.142 12.896 1.00 89.06 75 GLU A O 1
ATOM 593 N N . MET A 1 76 ? 29.046 21.708 14.560 1.00 90.56 76 MET A N 1
ATOM 594 C CA . MET A 1 76 ? 27.608 22.008 14.603 1.00 90.56 76 MET A CA 1
ATOM 595 C C . MET A 1 76 ? 27.342 23.453 15.032 1.00 90.56 76 MET A C 1
ATOM 597 O O . MET A 1 76 ? 26.482 24.118 14.449 1.00 90.56 76 MET A O 1
ATOM 601 N N . ARG A 1 77 ? 28.107 23.952 16.009 1.00 87.94 77 ARG A N 1
ATOM 602 C CA . ARG A 1 77 ? 28.009 25.324 16.520 1.00 87.94 77 ARG A CA 1
ATOM 603 C C . ARG A 1 77 ? 28.461 26.367 15.497 1.00 87.94 77 ARG A C 1
ATOM 605 O O . ARG A 1 77 ? 27.863 27.435 15.419 1.00 87.94 77 ARG A O 1
ATOM 612 N N . ALA A 1 78 ? 29.510 26.073 14.727 1.00 82.81 78 ALA A N 1
ATOM 613 C CA . ALA A 1 78 ? 30.042 26.968 13.698 1.00 82.81 78 ALA A CA 1
ATOM 614 C C . ALA A 1 78 ? 29.195 26.995 12.412 1.00 82.81 78 ALA A C 1
ATOM 616 O O . ALA A 1 78 ? 29.311 27.930 11.615 1.00 82.81 78 ALA A O 1
ATOM 617 N N . GLY A 1 79 ? 28.351 25.981 12.191 1.00 70.44 79 GLY A N 1
ATOM 618 C CA . GLY A 1 79 ? 27.413 25.935 11.072 1.00 70.44 79 GLY A CA 1
ATOM 619 C C . GLY A 1 79 ? 26.461 27.139 11.046 1.00 70.44 79 GLY A C 1
ATOM 620 O O . GLY A 1 79 ? 26.259 27.819 12.046 1.00 70.44 79 GLY A O 1
ATOM 621 N N . ALA A 1 80 ? 25.838 27.413 9.894 1.00 61.53 80 ALA A N 1
ATOM 622 C CA . ALA A 1 80 ? 24.994 28.596 9.654 1.00 61.53 80 ALA A CA 1
ATOM 623 C C . ALA A 1 80 ? 23.628 28.602 10.399 1.00 61.53 80 ALA A C 1
ATOM 625 O O . ALA A 1 80 ? 22.601 28.950 9.805 1.00 61.53 80 ALA A O 1
ATOM 626 N N . GLY A 1 81 ? 23.602 28.216 11.681 1.00 63.00 81 GLY A N 1
ATOM 627 C CA . GLY A 1 81 ? 22.420 28.205 12.550 1.00 63.00 81 GLY A CA 1
ATOM 628 C C . GLY A 1 81 ? 21.450 27.057 12.270 1.00 63.00 81 GLY A C 1
ATOM 629 O O . GLY A 1 81 ? 20.247 27.227 12.428 1.00 63.00 81 GLY A O 1
ATOM 630 N N . GLY A 1 82 ? 21.953 25.918 11.783 1.00 80.69 82 GLY A N 1
ATOM 631 C CA . GLY A 1 82 ? 21.119 24.776 11.399 1.00 80.69 82 GLY A CA 1
ATOM 632 C C . GLY A 1 82 ? 20.749 23.846 12.555 1.00 80.69 82 GLY A C 1
ATOM 633 O O . GLY A 1 82 ? 19.646 23.324 12.549 1.00 80.69 82 GLY A O 1
ATOM 634 N N . TYR A 1 83 ? 21.628 23.641 13.540 1.00 91.25 83 TYR A N 1
ATOM 635 C CA . TYR A 1 83 ? 21.459 22.609 14.572 1.00 91.25 83 TYR A CA 1
ATOM 636 C C . TYR A 1 83 ? 21.048 23.199 15.922 1.00 91.25 83 TYR A C 1
ATOM 638 O O . TYR A 1 83 ? 21.765 24.021 16.488 1.00 91.25 83 TYR A O 1
ATOM 646 N N . HIS A 1 84 ? 19.935 22.714 16.471 1.00 94.50 84 HIS A N 1
ATOM 647 C CA . HIS A 1 84 ? 19.452 23.067 17.803 1.00 94.50 84 HIS A CA 1
ATOM 648 C C . HIS A 1 84 ? 19.194 21.791 18.603 1.00 94.50 84 HIS A C 1
ATOM 650 O O . HIS A 1 84 ? 18.115 21.209 18.538 1.00 94.50 84 HIS A O 1
ATOM 656 N N . ILE A 1 85 ? 20.205 21.334 19.341 1.00 96.19 85 ILE A N 1
ATOM 657 C CA . ILE A 1 85 ? 20.117 20.138 20.189 1.00 96.19 85 ILE A CA 1
ATOM 658 C C . ILE A 1 85 ? 19.869 20.565 21.631 1.00 96.19 85 ILE A C 1
ATOM 660 O O . ILE A 1 85 ? 20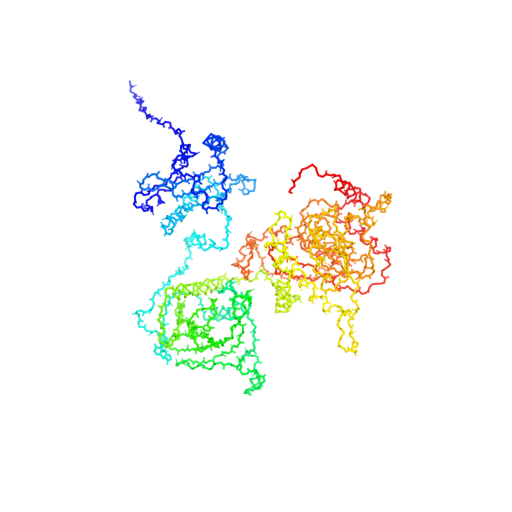.645 21.350 22.182 1.00 96.19 85 ILE A O 1
ATOM 664 N N . LEU A 1 86 ? 18.803 20.055 22.241 1.00 96.69 86 LEU A N 1
ATOM 665 C CA . LEU A 1 86 ? 18.463 20.300 23.640 1.00 96.69 86 LEU A CA 1
ATOM 666 C C . LEU A 1 86 ? 18.510 19.011 24.458 1.00 96.69 86 LEU A C 1
ATOM 668 O O . LEU A 1 86 ? 18.347 17.910 23.934 1.00 96.69 86 LEU A O 1
ATOM 672 N N . VAL A 1 87 ? 18.725 19.168 25.759 1.00 97.69 87 VAL A N 1
ATOM 673 C CA . VAL A 1 87 ? 18.834 18.073 26.723 1.00 97.69 87 VAL A CA 1
ATOM 674 C C . VAL A 1 87 ? 17.955 18.336 27.942 1.00 97.69 87 VAL A C 1
ATOM 676 O O . VAL A 1 87 ? 17.776 19.482 28.363 1.00 97.69 87 VAL A O 1
ATOM 679 N N . ILE A 1 88 ? 17.420 17.263 28.524 1.00 97.62 88 ILE A N 1
ATOM 680 C CA . ILE A 1 88 ? 16.761 17.266 29.832 1.00 97.62 88 ILE A CA 1
ATOM 681 C C . ILE A 1 88 ? 17.706 16.634 30.850 1.00 97.62 88 ILE A C 1
ATOM 683 O O . ILE A 1 88 ? 18.208 15.530 30.630 1.00 97.62 88 ILE A O 1
ATOM 687 N N . LEU A 1 89 ? 17.897 17.322 31.973 1.00 97.19 89 LEU A N 1
ATOM 688 C CA . LEU A 1 89 ? 18.673 16.862 33.116 1.00 97.19 89 LEU A CA 1
ATOM 689 C C . LEU A 1 89 ? 17.753 16.538 34.290 1.00 97.19 89 LEU A C 1
ATOM 691 O O . LEU A 1 89 ? 16.769 17.249 34.518 1.00 97.19 89 LEU A O 1
ATOM 695 N N . ASP A 1 90 ? 18.098 15.502 35.046 1.00 94.62 90 ASP A N 1
ATOM 696 C CA . ASP A 1 90 ? 17.437 15.161 36.304 1.00 94.62 90 ASP A CA 1
ATOM 697 C C . ASP A 1 90 ? 17.988 15.965 37.503 1.00 94.62 90 ASP A C 1
ATOM 699 O O . ASP A 1 90 ? 18.802 16.887 37.361 1.00 94.62 90 ASP A O 1
ATOM 703 N N . GLY A 1 91 ? 17.527 15.617 38.710 1.00 88.44 91 GLY A N 1
ATOM 704 C CA . GLY A 1 91 ? 17.934 16.276 39.954 1.00 88.44 91 GLY A CA 1
ATOM 705 C C . GLY A 1 91 ? 19.410 16.094 40.328 1.00 88.44 91 GLY A C 1
ATOM 706 O O . GLY A 1 91 ? 19.920 16.888 41.116 1.00 88.44 91 GLY A O 1
ATOM 707 N N . GLU A 1 92 ? 20.098 15.106 39.750 1.00 91.38 92 GLU A N 1
ATOM 708 C CA . GLU A 1 92 ? 21.532 14.844 39.939 1.00 91.38 92 GLU A CA 1
ATOM 709 C C . GLU A 1 92 ? 22.383 15.458 38.818 1.00 91.38 92 GLU A C 1
ATOM 711 O O . GLU A 1 92 ? 23.595 15.266 38.775 1.00 91.38 92 GLU A O 1
ATOM 716 N N . LYS A 1 93 ? 21.760 16.245 37.929 1.00 90.88 93 LYS A N 1
ATOM 717 C CA . LYS A 1 93 ? 22.388 16.853 36.748 1.00 90.88 93 LYS A CA 1
ATOM 718 C C . LYS A 1 93 ? 22.880 15.831 35.720 1.00 90.88 93 LYS A C 1
ATOM 720 O O . LYS A 1 93 ? 23.698 16.184 34.875 1.00 90.88 93 LYS A O 1
ATOM 725 N N . LYS A 1 94 ? 22.347 14.608 35.718 1.00 95.38 94 LYS A N 1
ATOM 726 C CA . LYS A 1 94 ? 22.599 13.640 34.648 1.00 95.38 94 LYS A CA 1
ATOM 727 C C . LYS A 1 94 ? 21.664 13.906 33.471 1.00 95.38 94 LYS A C 1
ATOM 729 O O . LYS A 1 94 ? 20.494 14.236 33.671 1.00 95.38 94 LYS A O 1
ATOM 734 N N . ILE A 1 95 ? 22.157 13.750 32.243 1.00 97.44 95 ILE A N 1
ATOM 735 C CA . ILE A 1 95 ? 21.314 13.845 31.048 1.00 97.44 95 ILE A CA 1
ATOM 736 C C . ILE A 1 95 ? 20.443 12.596 30.962 1.00 97.44 95 ILE A C 1
ATOM 738 O O . ILE A 1 95 ? 20.925 11.466 31.007 1.00 97.44 95 ILE A O 1
ATOM 742 N N . VAL A 1 96 ? 19.139 12.820 30.841 1.00 97.38 96 VAL A N 1
ATOM 743 C CA . VAL A 1 96 ? 18.111 11.771 30.838 1.00 97.38 96 VAL A CA 1
ATOM 744 C C . VAL A 1 96 ? 17.195 11.835 29.621 1.00 97.38 96 VAL A C 1
ATOM 746 O O . VAL A 1 96 ? 16.431 10.901 29.376 1.00 97.38 96 VAL A O 1
ATOM 749 N N . GLY A 1 97 ? 17.273 12.909 28.836 1.00 97.00 97 GLY A N 1
ATOM 750 C CA . GLY A 1 97 ? 16.560 13.042 27.572 1.00 97.00 97 GLY A CA 1
ATOM 751 C C . GLY A 1 97 ? 17.271 13.992 26.617 1.00 97.00 97 GLY A C 1
ATOM 752 O O . GLY A 1 97 ? 17.966 14.903 27.059 1.00 97.00 97 GLY A O 1
ATOM 753 N N . THR A 1 98 ? 17.094 13.781 25.318 1.00 97.88 98 THR A N 1
ATOM 754 C CA . THR A 1 98 ? 17.658 14.614 24.249 1.00 97.88 98 THR A CA 1
ATOM 755 C C . THR A 1 98 ? 16.719 14.678 23.049 1.00 97.88 98 THR A C 1
ATOM 757 O O . THR A 1 98 ? 15.934 13.755 22.817 1.00 97.88 98 THR A O 1
ATOM 760 N N . GLY A 1 99 ? 16.808 15.770 22.295 1.00 97.06 99 GLY A N 1
ATOM 761 C CA . GLY A 1 99 ? 16.192 15.919 20.983 1.00 97.06 99 GLY A CA 1
ATOM 762 C C . GLY A 1 99 ? 16.844 17.039 20.180 1.00 97.06 99 GLY A C 1
ATOM 763 O O . GLY A 1 99 ? 17.376 17.993 20.755 1.00 97.06 99 GLY A O 1
ATOM 764 N N . ALA A 1 100 ? 16.807 16.923 18.857 1.00 95.56 100 ALA A N 1
ATOM 765 C CA . ALA A 1 100 ? 17.420 17.871 17.939 1.00 95.56 100 ALA A CA 1
ATOM 766 C C . ALA A 1 100 ? 16.388 18.479 16.985 1.00 95.56 100 ALA A C 1
ATOM 768 O O . ALA A 1 100 ? 15.498 17.788 16.504 1.00 95.56 100 ALA A O 1
ATOM 769 N N . LEU A 1 101 ? 16.538 19.768 16.676 1.00 95.38 101 LEU A N 1
ATOM 770 C CA . LEU A 1 101 ? 15.895 20.419 15.538 1.00 95.38 101 LEU A CA 1
ATOM 771 C C . LEU A 1 101 ? 16.965 20.843 14.530 1.00 95.38 101 LEU A C 1
ATOM 773 O O . LEU A 1 101 ? 17.857 21.632 14.855 1.00 95.38 101 LEU A O 1
ATOM 777 N N . ILE A 1 102 ? 16.835 20.370 13.292 1.00 94.50 102 ILE A N 1
ATOM 778 C CA . ILE A 1 102 ? 17.647 20.796 12.154 1.00 94.50 102 ILE A CA 1
ATOM 779 C C . ILE A 1 102 ? 16.819 21.734 11.272 1.00 94.50 102 ILE A C 1
ATOM 781 O O . ILE A 1 102 ? 15.772 21.357 10.750 1.00 94.50 102 ILE A O 1
ATOM 785 N N . VAL A 1 103 ? 17.285 22.966 11.086 1.00 92.19 103 VAL A N 1
ATOM 786 C CA . VAL A 1 103 ? 16.599 23.992 10.293 1.00 92.19 103 VAL A CA 1
ATOM 787 C C . VAL A 1 103 ? 17.144 24.002 8.867 1.00 92.19 103 VAL A C 1
ATOM 789 O O . VAL A 1 103 ? 18.275 24.416 8.606 1.00 92.19 103 VAL A O 1
ATOM 792 N N . GLU A 1 104 ? 16.316 23.575 7.918 1.00 89.31 104 GLU A N 1
ATOM 793 C CA . GLU A 1 104 ? 16.644 23.527 6.498 1.00 89.31 104 GLU A CA 1
ATOM 794 C C . GLU A 1 104 ? 16.108 24.758 5.752 1.00 89.31 104 GLU A C 1
ATOM 796 O O . GLU A 1 104 ? 14.917 25.076 5.801 1.00 89.31 104 GLU A O 1
ATOM 801 N N . ARG A 1 105 ? 16.977 25.425 4.985 1.00 88.94 105 ARG A N 1
ATOM 802 C CA . ARG A 1 105 ? 16.606 26.571 4.141 1.00 88.94 105 ARG A CA 1
ATOM 803 C C . ARG A 1 105 ? 16.067 26.101 2.791 1.00 88.94 105 ARG A C 1
ATOM 805 O O . ARG A 1 105 ? 16.683 25.267 2.129 1.00 88.94 105 ARG A O 1
ATOM 812 N N . LYS A 1 106 ? 14.944 26.661 2.338 1.00 81.12 106 LYS A N 1
ATOM 813 C CA . LYS A 1 106 ? 14.301 26.308 1.063 1.00 81.12 106 LYS A CA 1
ATOM 814 C C . LYS A 1 106 ? 14.115 27.541 0.182 1.00 81.12 106 LYS A C 1
ATOM 816 O O . LYS A 1 106 ? 13.849 28.615 0.689 1.00 81.12 106 LYS A O 1
ATOM 821 N N . PHE A 1 107 ? 14.153 27.382 -1.146 1.00 74.00 107 PHE A N 1
ATOM 822 C CA . PHE A 1 107 ? 13.709 28.444 -2.071 1.00 74.00 107 PHE A CA 1
ATOM 823 C C . PHE A 1 107 ? 12.178 28.583 -2.119 1.00 74.00 107 PHE A C 1
ATOM 825 O O . PHE A 1 107 ? 11.643 29.676 -2.305 1.00 74.00 107 PHE A O 1
ATOM 832 N N . ILE A 1 108 ? 11.468 27.464 -1.952 1.00 56.78 108 ILE A N 1
ATOM 833 C CA . ILE A 1 108 ? 10.002 27.426 -1.892 1.00 56.78 108 ILE A CA 1
ATOM 834 C C . ILE A 1 108 ? 9.478 28.148 -0.641 1.00 56.78 108 ILE A C 1
ATOM 836 O O . ILE A 1 108 ? 10.219 28.361 0.313 1.00 56.78 108 ILE A O 1
ATOM 840 N N . HIS A 1 109 ? 8.190 28.508 -0.641 1.00 66.56 109 HIS A N 1
ATOM 841 C CA . HIS A 1 109 ? 7.565 29.279 0.444 1.00 66.56 109 HIS A CA 1
ATOM 842 C C . HIS A 1 109 ? 8.284 30.610 0.740 1.00 66.56 109 HIS A C 1
ATOM 844 O O . HIS A 1 109 ? 8.416 30.989 1.894 1.00 66.56 109 HIS A O 1
ATOM 850 N N . HIS A 1 110 ? 8.707 31.327 -0.311 1.00 71.94 110 HIS A N 1
ATOM 851 C CA . HIS A 1 110 ? 9.348 32.649 -0.216 1.00 71.94 110 HIS A CA 1
ATOM 852 C C . HIS A 1 110 ? 10.637 32.636 0.622 1.00 71.94 110 HIS A C 1
ATOM 854 O O . HIS A 1 110 ? 10.768 33.396 1.574 1.00 71.94 110 HIS A O 1
ATOM 860 N N . LEU A 1 111 ? 11.595 31.780 0.242 1.00 75.38 111 LEU A N 1
ATOM 861 C CA . LEU A 1 111 ? 12.844 31.568 0.989 1.00 75.38 111 LEU A CA 1
ATOM 862 C C . LEU A 1 111 ? 12.617 31.005 2.411 1.00 75.38 111 LEU A C 1
ATOM 864 O O . LEU A 1 111 ? 13.351 31.333 3.342 1.00 75.38 111 LEU A O 1
ATOM 868 N N . GLY A 1 112 ? 11.573 30.183 2.579 1.00 84.19 112 GLY A N 1
ATOM 869 C CA . GLY A 1 112 ? 11.123 29.689 3.880 1.00 84.19 112 GLY A CA 1
ATOM 870 C C . GLY A 1 112 ? 12.040 28.637 4.516 1.00 84.19 112 GLY A C 1
ATOM 871 O O . GLY A 1 112 ? 12.892 28.031 3.860 1.00 84.19 112 GLY A O 1
ATOM 872 N N . LEU A 1 113 ? 11.818 28.382 5.808 1.00 90.75 113 LEU A N 1
ATOM 873 C CA . LEU A 1 113 ? 12.573 27.423 6.620 1.00 90.75 113 LEU A CA 1
ATOM 874 C C . LEU A 1 113 ? 11.709 26.211 7.003 1.00 90.75 113 LEU A C 1
ATOM 876 O O . LEU A 1 113 ? 10.513 26.356 7.262 1.00 90.75 113 LEU A O 1
ATOM 880 N N . VAL A 1 114 ? 12.296 25.015 7.031 1.00 89.12 114 VAL A N 1
ATOM 881 C CA . VAL A 1 114 ? 11.651 23.779 7.508 1.00 89.12 114 VAL A CA 1
ATOM 882 C C . VAL A 1 114 ? 12.428 23.242 8.698 1.00 89.12 114 VAL A C 1
ATOM 884 O O . VAL A 1 114 ? 13.638 23.065 8.594 1.00 89.12 114 VAL A O 1
ATOM 887 N N . GLY A 1 115 ? 11.730 22.952 9.792 1.00 92.19 115 GLY A N 1
ATOM 888 C CA . GLY A 1 115 ? 12.296 22.250 10.936 1.00 92.19 115 GLY A CA 1
ATOM 889 C C . GLY A 1 115 ? 12.216 20.737 10.745 1.00 92.19 115 GLY A C 1
ATOM 890 O O . GLY A 1 115 ? 11.166 20.223 10.363 1.00 92.19 115 GLY A O 1
ATOM 891 N N . HIS A 1 116 ? 13.303 20.027 11.018 1.00 89.69 116 HIS A N 1
ATOM 892 C CA . HIS A 1 116 ? 13.352 18.565 11.071 1.00 89.69 116 HIS A CA 1
ATOM 893 C C . HIS A 1 116 ? 13.685 18.154 12.500 1.00 89.69 116 HIS A C 1
ATOM 895 O O . HIS A 1 116 ? 14.748 18.519 13.000 1.00 89.69 116 HIS A O 1
ATOM 901 N N . ILE A 1 117 ? 12.762 17.475 13.176 1.00 92.56 117 ILE A N 1
ATOM 902 C CA . ILE A 1 117 ? 12.999 16.936 14.514 1.00 92.56 117 ILE A CA 1
ATOM 903 C C . ILE A 1 117 ? 13.685 15.579 14.372 1.00 92.56 117 ILE A C 1
ATOM 905 O O . ILE A 1 117 ? 13.156 14.680 13.723 1.00 92.56 117 ILE A O 1
ATOM 909 N N . GLU A 1 118 ? 14.830 15.440 15.028 1.00 91.00 118 GLU A N 1
ATOM 910 C CA . GLU A 1 118 ? 15.709 14.275 14.959 1.00 91.00 118 GLU A CA 1
ATOM 911 C C . GLU A 1 118 ? 16.157 13.839 16.363 1.00 91.00 118 GLU A C 1
ATOM 913 O O . GLU A 1 118 ? 16.039 14.582 17.343 1.00 91.00 118 GLU A O 1
ATOM 918 N N . ASP A 1 119 ? 16.694 12.621 16.456 1.00 91.31 119 ASP A N 1
ATOM 919 C CA . ASP A 1 119 ? 17.423 12.099 17.622 1.00 91.31 119 ASP A CA 1
ATOM 920 C C . ASP A 1 119 ? 16.693 12.219 18.976 1.00 91.31 119 ASP A C 1
ATOM 922 O O . ASP A 1 119 ? 17.293 12.496 20.019 1.00 91.31 119 ASP A O 1
ATOM 926 N N . ILE A 1 120 ? 15.376 11.981 18.976 1.00 94.19 120 ILE A N 1
ATOM 927 C CA . ILE A 1 120 ? 14.557 11.964 20.194 1.00 94.19 120 ILE A CA 1
ATOM 928 C C . ILE A 1 120 ? 14.862 10.712 21.019 1.00 94.19 120 ILE A C 1
ATOM 930 O O . ILE A 1 120 ? 14.525 9.593 20.627 1.00 94.19 120 ILE A O 1
ATOM 934 N N . ALA A 1 121 ? 15.431 10.897 22.209 1.00 94.06 121 ALA A N 1
ATOM 935 C CA . ALA A 1 121 ? 15.730 9.804 23.126 1.00 94.06 121 ALA A CA 1
ATOM 936 C C . ALA A 1 121 ? 15.453 10.185 24.586 1.00 94.06 121 ALA A C 1
ATOM 938 O O . ALA A 1 121 ? 15.687 11.312 25.014 1.00 94.06 121 ALA A O 1
ATOM 939 N N . VAL A 1 122 ? 14.965 9.218 25.367 1.00 94.75 122 VAL A N 1
ATOM 940 C CA . VAL A 1 122 ? 14.781 9.326 26.823 1.00 94.75 122 VAL A CA 1
ATOM 941 C C . VAL A 1 122 ? 15.313 8.048 27.463 1.00 94.75 122 VAL A C 1
ATOM 943 O O . VAL A 1 122 ? 14.949 6.947 27.031 1.00 94.75 122 VAL A O 1
ATOM 946 N N . ALA A 1 123 ? 16.152 8.191 28.492 1.00 92.75 123 ALA A N 1
ATOM 947 C CA . ALA A 1 123 ? 16.729 7.080 29.244 1.00 92.75 123 ALA A CA 1
ATOM 948 C C . ALA A 1 123 ? 15.632 6.114 29.731 1.00 92.75 123 ALA A C 1
ATOM 950 O O . ALA A 1 123 ? 14.560 6.549 30.157 1.00 92.75 123 ALA A O 1
ATOM 951 N N . LYS A 1 124 ? 15.866 4.796 29.642 1.00 89.44 124 LYS A N 1
ATOM 952 C CA . LYS A 1 124 ? 14.823 3.765 29.851 1.00 89.44 124 LYS A CA 1
ATOM 953 C C . LYS A 1 124 ? 14.141 3.856 31.222 1.00 89.44 124 LYS A C 1
ATOM 955 O O . LYS A 1 124 ? 12.930 3.692 31.314 1.00 89.44 124 LYS A O 1
ATOM 960 N N . ASP A 1 125 ? 14.900 4.165 32.265 1.00 90.94 125 ASP A N 1
ATOM 961 C CA . ASP A 1 125 ? 14.451 4.367 33.651 1.00 90.94 125 ASP A CA 1
ATOM 962 C C . ASP A 1 125 ? 13.705 5.702 33.877 1.00 90.94 125 ASP A C 1
ATOM 964 O O . ASP A 1 125 ? 13.128 5.948 34.939 1.00 90.94 125 ASP A O 1
ATOM 968 N N . GLN A 1 126 ? 13.684 6.566 32.861 1.00 93.31 126 GLN A N 1
ATOM 969 C CA . GLN A 1 126 ? 13.082 7.901 32.880 1.00 93.31 126 GLN A CA 1
ATOM 970 C C . GLN A 1 126 ? 11.874 8.015 31.933 1.00 93.31 126 GLN A C 1
ATOM 972 O O . GLN A 1 126 ? 11.168 9.029 31.924 1.00 93.31 126 GLN A O 1
ATOM 977 N N . GLN A 1 127 ? 11.585 6.963 31.160 1.00 87.38 127 GLN A N 1
ATOM 978 C CA . GLN A 1 127 ? 10.414 6.885 30.286 1.00 87.38 127 GLN A CA 1
ATOM 979 C C . GLN A 1 127 ? 9.100 6.867 31.089 1.00 87.38 127 GLN A C 1
ATOM 981 O O . GLN A 1 127 ? 9.057 6.544 32.273 1.00 87.38 127 GLN A O 1
ATOM 986 N N . GLY A 1 128 ? 7.999 7.282 30.453 1.00 82.75 128 GLY A N 1
ATOM 987 C CA . GLY A 1 128 ? 6.681 7.390 31.099 1.00 82.75 128 GLY A CA 1
ATOM 988 C C . GLY A 1 128 ? 6.460 8.662 31.935 1.00 82.75 128 GLY A C 1
ATOM 989 O O . GLY A 1 128 ? 5.314 9.002 32.218 1.00 82.75 128 GLY A O 1
ATOM 990 N N . LYS A 1 129 ? 7.509 9.443 32.234 1.00 88.56 129 LYS A N 1
ATOM 991 C CA . LYS A 1 129 ? 7.444 10.701 33.013 1.00 88.56 129 LYS A CA 1
ATOM 992 C C . LYS A 1 129 ? 7.128 11.953 32.179 1.00 88.56 129 LYS A C 1
ATOM 994 O O . LYS A 1 129 ? 7.422 13.069 32.588 1.00 88.56 129 LYS A O 1
ATOM 999 N N . LYS A 1 130 ? 6.574 11.774 30.974 1.00 89.12 130 LYS A N 1
ATOM 1000 C CA . LYS A 1 130 ? 6.268 12.844 29.998 1.00 89.12 130 LYS A CA 1
ATOM 1001 C C . LYS A 1 130 ? 7.477 13.665 29.507 1.00 89.12 130 LYS A C 1
ATOM 1003 O O . LYS A 1 130 ? 7.273 14.634 28.790 1.00 89.12 130 LYS A O 1
ATOM 1008 N N . LEU A 1 131 ? 8.718 13.262 29.793 1.00 90.44 131 LEU A N 1
ATOM 1009 C CA . LEU A 1 131 ? 9.919 13.996 29.360 1.00 90.44 131 LEU A CA 1
ATOM 1010 C C . LEU A 1 131 ? 10.034 14.095 27.834 1.00 90.44 131 LEU A C 1
ATOM 1012 O O . LEU A 1 131 ? 10.278 15.175 27.315 1.00 90.44 131 LEU A O 1
ATOM 1016 N N . GLY A 1 132 ? 9.764 13.001 27.113 1.00 89.06 132 GLY A N 1
ATOM 1017 C CA . GLY A 1 132 ? 9.751 13.021 25.648 1.00 89.06 132 GLY A CA 1
ATOM 1018 C C . GLY A 1 132 ? 8.743 14.027 25.086 1.00 89.06 132 GLY A C 1
ATOM 1019 O O . GLY A 1 132 ? 9.066 14.752 24.157 1.00 89.06 132 GLY A O 1
ATOM 1020 N N . LEU A 1 133 ? 7.544 14.109 25.677 1.00 87.19 133 LEU A N 1
ATOM 1021 C CA . LEU A 1 133 ? 6.522 15.080 25.271 1.00 87.19 133 LEU A CA 1
ATOM 1022 C C . LEU A 1 133 ? 7.041 16.517 25.436 1.00 87.19 133 LEU A C 1
ATOM 1024 O O . LEU A 1 133 ? 6.871 17.348 24.556 1.00 87.19 133 LEU A O 1
ATOM 1028 N N . ARG A 1 134 ? 7.738 16.800 26.544 1.00 92.69 134 ARG A N 1
ATOM 1029 C CA . ARG A 1 134 ? 8.351 18.117 26.778 1.00 92.69 134 ARG A CA 1
ATOM 1030 C C . ARG A 1 134 ? 9.447 18.446 25.765 1.00 92.69 134 ARG A C 1
ATOM 1032 O O . ARG A 1 134 ? 9.558 19.602 25.374 1.00 92.69 134 ARG A O 1
ATOM 1039 N N . ILE A 1 135 ? 10.222 17.455 25.319 1.00 94.44 135 ILE A N 1
ATOM 1040 C CA . ILE A 1 135 ? 11.232 17.641 24.265 1.00 94.44 135 ILE A CA 1
ATOM 1041 C C . ILE A 1 135 ? 10.560 18.086 22.962 1.00 94.44 135 ILE A C 1
ATOM 1043 O O . ILE A 1 135 ? 10.976 19.091 22.398 1.00 94.44 135 ILE A O 1
ATOM 1047 N N . ILE A 1 136 ? 9.499 17.403 22.520 1.00 90.88 136 ILE A N 1
ATOM 1048 C CA . ILE A 1 136 ? 8.787 17.757 21.279 1.00 90.88 136 ILE A CA 1
ATOM 1049 C C . ILE A 1 136 ? 8.186 19.157 21.362 1.00 90.88 136 ILE A C 1
ATOM 1051 O O . ILE A 1 136 ? 8.473 19.989 20.508 1.00 90.88 136 ILE A O 1
ATOM 1055 N N . GLN A 1 137 ? 7.480 19.463 22.450 1.00 88.00 137 GLN A N 1
ATOM 1056 C CA . GLN A 1 137 ? 6.909 20.793 22.679 1.00 88.00 137 GLN A CA 1
ATOM 1057 C C . GLN A 1 137 ? 7.967 21.904 22.660 1.00 88.00 137 GLN A C 1
ATOM 1059 O O . GLN A 1 137 ? 7.722 22.988 22.130 1.00 88.00 137 GLN A O 1
ATOM 1064 N N . ALA A 1 138 ? 9.157 21.652 23.218 1.00 91.94 138 ALA A N 1
ATOM 1065 C CA . ALA A 1 138 ? 10.256 22.611 23.175 1.00 91.94 138 ALA A CA 1
ATOM 1066 C C . ALA A 1 138 ? 10.826 22.787 21.760 1.00 91.94 138 ALA A C 1
ATOM 1068 O O . ALA A 1 138 ? 11.136 23.915 21.382 1.00 91.94 138 ALA A O 1
ATOM 1069 N N . LEU A 1 139 ? 10.959 21.709 20.981 1.00 93.62 139 LEU A N 1
ATOM 1070 C CA . LEU A 1 139 ? 11.472 21.773 19.610 1.00 93.62 139 LEU A CA 1
ATOM 1071 C C . LEU A 1 139 ? 10.476 22.437 18.651 1.00 93.62 139 LEU A C 1
ATOM 1073 O O . LEU A 1 139 ? 10.908 23.207 17.798 1.00 93.62 139 LEU A O 1
ATOM 1077 N N . ASP A 1 140 ? 9.172 22.209 18.816 1.00 87.38 140 ASP A N 1
ATOM 1078 C CA . ASP A 1 140 ? 8.135 22.889 18.030 1.00 87.38 140 ASP A CA 1
ATOM 1079 C C . ASP A 1 140 ? 8.095 24.389 18.331 1.00 87.38 140 ASP A C 1
ATOM 1081 O O . ASP A 1 140 ? 8.125 25.204 17.406 1.00 87.38 140 ASP A O 1
ATOM 1085 N N . TYR A 1 141 ? 8.132 24.767 19.614 1.00 90.38 141 TYR A N 1
ATOM 1086 C CA . TYR A 1 141 ? 8.263 26.171 20.011 1.00 90.38 141 TYR A CA 1
ATOM 1087 C C . TYR A 1 141 ? 9.529 26.805 19.421 1.00 90.38 141 TYR A C 1
ATOM 1089 O O . TYR A 1 141 ? 9.496 27.930 18.920 1.00 90.38 141 TYR A O 1
ATOM 1097 N N . LEU A 1 142 ? 10.656 26.090 19.450 1.00 91.31 142 LEU A N 1
ATOM 1098 C CA . LEU A 1 142 ? 11.906 26.573 18.874 1.00 91.31 142 LEU A CA 1
ATOM 1099 C C . LEU A 1 142 ? 11.773 26.766 17.358 1.00 91.31 142 LEU A C 1
ATOM 1101 O O . LEU A 1 142 ? 12.147 27.823 16.855 1.00 91.31 142 LEU A O 1
ATOM 1105 N N . ALA A 1 143 ? 11.210 25.789 16.641 1.00 90.75 143 ALA A N 1
ATOM 1106 C CA . ALA A 1 143 ? 11.020 25.828 15.192 1.00 90.75 143 ALA A CA 1
ATOM 1107 C C . ALA A 1 143 ? 10.174 27.030 14.749 1.00 90.75 143 ALA A C 1
ATOM 1109 O O . ALA A 1 143 ? 10.519 27.703 13.773 1.00 90.75 143 ALA A O 1
ATOM 1110 N N . GLU A 1 144 ? 9.106 27.334 15.487 1.00 89.62 144 GLU A N 1
ATOM 1111 C CA . GLU A 1 144 ? 8.266 28.506 15.244 1.00 89.62 144 GLU A CA 1
ATOM 1112 C C . GLU A 1 144 ? 9.049 29.812 15.452 1.00 89.62 144 GLU A C 1
ATOM 1114 O O . GLU A 1 144 ? 9.054 30.676 14.574 1.00 89.62 144 GLU A O 1
ATOM 1119 N N . ASN A 1 145 ? 9.794 29.933 16.556 1.00 88.69 145 ASN A N 1
ATOM 1120 C CA . ASN A 1 145 ? 10.549 31.150 16.875 1.00 88.69 145 ASN A CA 1
ATOM 1121 C C . ASN A 1 145 ? 11.742 31.407 15.948 1.00 88.69 145 ASN A C 1
ATOM 1123 O O . ASN A 1 145 ? 12.129 32.559 15.754 1.00 88.69 145 ASN A O 1
ATOM 1127 N N . VAL A 1 146 ? 12.315 30.364 15.341 1.00 87.75 146 VAL A N 1
ATOM 1128 C CA . VAL A 1 146 ? 13.345 30.521 14.298 1.00 87.75 146 VAL A CA 1
ATOM 1129 C C . VAL A 1 146 ? 12.748 30.755 12.902 1.00 87.75 146 VAL A C 1
ATOM 1131 O O . VAL A 1 146 ? 13.498 30.977 11.953 1.00 87.75 146 VAL A O 1
ATOM 1134 N N . GLY A 1 147 ? 11.416 30.750 12.761 1.00 88.31 147 GLY A N 1
ATOM 1135 C CA . GLY A 1 147 ? 10.705 31.104 11.529 1.00 88.31 147 GLY A CA 1
ATOM 1136 C C . GLY A 1 147 ? 10.430 29.937 10.576 1.00 88.31 147 GLY A C 1
ATOM 1137 O O . GLY A 1 147 ? 10.273 30.154 9.369 1.00 88.31 147 GLY A O 1
ATOM 1138 N N . CYS A 1 148 ? 10.386 28.697 11.069 1.00 87.50 148 CYS A N 1
ATOM 1139 C CA . CYS A 1 148 ? 9.995 27.552 10.249 1.00 87.50 148 CYS A CA 1
ATOM 1140 C C . CYS A 1 148 ? 8.503 27.612 9.906 1.00 87.50 148 CYS A C 1
ATOM 1142 O O . CYS A 1 148 ? 7.660 27.787 10.777 1.00 87.50 148 CYS A O 1
ATOM 1144 N N . TYR A 1 149 ? 8.151 27.401 8.634 1.00 80.06 149 TYR A N 1
ATOM 1145 C CA . TYR A 1 149 ? 6.738 27.353 8.223 1.00 80.06 149 TYR A CA 1
ATOM 1146 C C . TYR A 1 149 ? 6.079 25.996 8.513 1.00 80.06 149 TYR A C 1
ATOM 1148 O O . TYR A 1 149 ? 4.863 25.854 8.378 1.00 80.06 149 TYR A O 1
ATOM 1156 N N . LYS A 1 150 ? 6.887 24.978 8.830 1.00 75.69 150 LYS A N 1
ATOM 1157 C CA . LYS A 1 150 ? 6.460 23.661 9.308 1.00 75.69 150 LYS A CA 1
ATOM 1158 C C . LYS A 1 150 ? 7.619 22.940 9.996 1.00 75.69 150 LYS A C 1
ATOM 1160 O O . LYS A 1 150 ? 8.779 23.168 9.637 1.00 75.69 150 LYS A O 1
ATOM 1165 N N . THR A 1 151 ? 7.264 21.990 10.851 1.00 84.69 151 THR A N 1
ATOM 1166 C CA . THR A 1 151 ? 8.170 20.998 11.434 1.00 84.69 151 THR A CA 1
ATOM 1167 C C . THR A 1 151 ? 7.774 19.607 10.946 1.00 84.69 151 THR A C 1
ATOM 1169 O O . THR A 1 151 ? 6.586 19.326 10.766 1.00 84.69 151 THR A O 1
ATOM 1172 N N . ILE A 1 152 ? 8.749 18.749 10.664 1.00 76.94 152 ILE A N 1
ATOM 1173 C CA . ILE A 1 152 ? 8.536 17.350 10.285 1.00 76.94 152 ILE A CA 1
ATOM 1174 C C . ILE A 1 152 ? 9.463 16.437 11.087 1.00 76.94 152 ILE A C 1
ATOM 1176 O O . ILE A 1 152 ? 10.492 16.886 11.579 1.00 76.94 152 ILE A O 1
ATOM 1180 N N . LEU A 1 153 ? 9.081 15.170 11.222 1.00 89.31 153 LEU A N 1
ATOM 1181 C CA . LEU A 1 153 ? 9.873 14.122 11.861 1.00 89.31 153 LEU A CA 1
ATOM 1182 C C . LEU A 1 153 ? 9.535 12.775 11.235 1.00 89.31 153 LEU A C 1
ATOM 1184 O O . LEU A 1 153 ? 8.407 12.587 10.764 1.00 89.31 153 LEU A O 1
ATOM 1188 N N . ASP A 1 154 ? 10.476 11.841 11.302 1.00 68.81 154 ASP A N 1
ATOM 1189 C CA . ASP A 1 154 ? 10.256 10.442 10.954 1.00 68.81 154 ASP A CA 1
ATOM 1190 C C . ASP A 1 154 ? 10.207 9.590 12.232 1.00 68.81 154 ASP A C 1
ATOM 1192 O O . ASP A 1 154 ? 11.011 9.746 13.151 1.00 68.81 154 ASP A O 1
ATOM 1196 N N . CYS A 1 155 ? 9.238 8.676 12.325 1.00 65.31 155 CYS A N 1
ATOM 1197 C CA . CYS A 1 155 ? 9.124 7.766 13.464 1.00 65.31 155 CYS A CA 1
ATOM 1198 C C . CYS A 1 155 ? 8.666 6.368 13.039 1.00 65.31 155 CYS A C 1
ATOM 1200 O O . CYS A 1 155 ? 8.048 6.184 11.991 1.00 65.31 155 CYS A O 1
ATOM 1202 N N . SER A 1 156 ? 8.973 5.366 13.868 1.00 55.94 156 SER A N 1
ATOM 1203 C CA . SER A 1 156 ? 8.467 4.006 13.680 1.00 55.94 156 SER A CA 1
ATOM 1204 C C . SER A 1 156 ? 6.987 3.906 14.061 1.00 55.94 156 SER A C 1
ATOM 1206 O O . SER A 1 156 ? 6.504 4.633 14.931 1.00 55.94 156 SER A O 1
ATOM 1208 N N . GLU A 1 157 ? 6.273 2.938 13.479 1.00 50.34 157 GLU A N 1
ATOM 1209 C CA . GLU A 1 157 ? 4.845 2.704 13.763 1.00 50.34 157 GLU A CA 1
ATOM 1210 C C . GLU A 1 157 ? 4.555 2.507 15.263 1.00 50.34 157 GLU A C 1
ATOM 1212 O O . GLU A 1 157 ? 3.524 2.945 15.771 1.00 50.34 157 GLU A O 1
ATOM 1217 N N . ALA A 1 158 ? 5.485 1.886 16.001 1.00 48.91 158 ALA A N 1
ATOM 1218 C CA . ALA A 1 158 ? 5.357 1.662 17.442 1.00 48.91 158 ALA A CA 1
ATOM 1219 C C . ALA A 1 158 ? 5.289 2.971 18.252 1.00 48.91 158 ALA A C 1
ATOM 1221 O O . ALA A 1 158 ? 4.675 2.999 19.320 1.00 48.91 158 ALA A O 1
ATOM 1222 N N . ASN A 1 159 ? 5.883 4.047 17.730 1.00 60.25 159 ASN A N 1
ATOM 1223 C CA . ASN A 1 159 ? 5.985 5.347 18.386 1.00 60.25 159 ASN A CA 1
ATOM 1224 C C . ASN A 1 159 ? 5.049 6.402 17.773 1.00 60.25 159 ASN A C 1
ATOM 1226 O O . ASN A 1 159 ? 4.940 7.496 18.318 1.00 60.25 159 ASN A O 1
ATOM 1230 N N . GLU A 1 160 ? 4.314 6.088 16.701 1.00 60.12 160 GLU A N 1
ATOM 1231 C CA . GLU A 1 160 ? 3.388 7.029 16.050 1.00 60.12 160 GLU A CA 1
ATOM 1232 C C . GLU A 1 160 ? 2.356 7.583 17.043 1.00 60.12 160 GLU A C 1
ATOM 1234 O O . GLU A 1 160 ? 2.095 8.781 17.075 1.00 60.12 160 GLU A O 1
ATOM 1239 N N . GLY A 1 161 ? 1.817 6.732 17.925 1.00 62.09 161 GLY A N 1
ATOM 1240 C CA . GLY A 1 161 ? 0.855 7.152 18.949 1.00 62.09 161 GLY A CA 1
ATOM 1241 C C . GLY A 1 161 ? 1.420 8.150 19.967 1.00 62.09 161 GLY A C 1
ATOM 1242 O O . GLY A 1 161 ? 0.655 8.902 20.564 1.00 62.09 161 GLY A O 1
ATOM 1243 N N . PHE A 1 162 ? 2.739 8.180 20.165 1.00 66.88 162 PHE A N 1
ATOM 1244 C CA . PHE A 1 162 ? 3.393 9.178 21.008 1.00 66.88 162 PHE A CA 1
ATOM 1245 C C . PHE A 1 162 ? 3.402 10.554 20.321 1.00 66.88 162 PHE A C 1
ATOM 1247 O O . PHE A 1 162 ? 2.988 11.527 20.945 1.00 66.88 162 PHE A O 1
ATOM 1254 N N . TYR A 1 163 ? 3.752 10.617 19.032 1.00 66.06 163 TYR A N 1
ATOM 1255 C CA . TYR A 1 163 ? 3.797 11.867 18.258 1.00 66.06 163 TYR A CA 1
ATOM 1256 C C . TYR A 1 163 ? 2.411 12.365 17.809 1.00 66.06 163 TYR A C 1
ATOM 1258 O O . TYR A 1 163 ? 2.173 13.565 17.707 1.00 66.06 163 TYR A O 1
ATOM 1266 N N . ALA A 1 164 ? 1.451 11.461 17.591 1.00 50.19 164 ALA A N 1
ATOM 1267 C CA . ALA A 1 164 ? 0.091 11.807 17.173 1.00 50.19 164 ALA A CA 1
ATOM 1268 C C . ALA A 1 164 ? -0.727 12.517 18.268 1.00 50.19 164 ALA A C 1
ATOM 1270 O O . ALA A 1 164 ? -1.714 13.181 17.955 1.00 50.19 164 ALA A O 1
ATOM 1271 N N . ASN A 1 165 ? -0.330 12.384 19.537 1.00 45.22 165 ASN A N 1
ATOM 1272 C CA . ASN A 1 165 ? -0.998 13.030 20.667 1.00 45.22 165 ASN A CA 1
ATOM 1273 C C . ASN A 1 165 ? -0.578 14.498 20.874 1.00 45.22 165 ASN A C 1
ATOM 1275 O O . ASN A 1 165 ? -1.186 15.155 21.713 1.00 45.22 165 ASN A O 1
ATOM 1279 N N . ASP A 1 166 ? 0.422 15.007 20.142 1.00 42.28 166 ASP A N 1
ATOM 1280 C CA . ASP A 1 166 ? 1.006 16.344 20.372 1.00 42.28 166 ASP A CA 1
ATOM 1281 C C . ASP A 1 166 ? 0.620 17.389 19.304 1.00 42.28 166 ASP A C 1
ATOM 1283 O O . ASP A 1 166 ? 1.107 18.513 19.311 1.00 42.28 166 ASP A O 1
ATOM 1287 N N . THR A 1 167 ? -0.298 17.069 18.381 1.00 32.66 167 THR A N 1
ATOM 1288 C CA . THR A 1 167 ? -0.732 18.036 17.352 1.00 32.66 167 THR A CA 1
ATOM 1289 C C . THR A 1 167 ? -2.005 18.790 17.757 1.00 32.66 167 THR A C 1
ATOM 1291 O O . THR A 1 167 ? -3.121 18.337 17.521 1.00 32.66 167 THR A O 1
ATOM 1294 N N . THR A 1 168 ? -1.767 19.956 18.367 1.00 32.38 168 THR A N 1
ATOM 1295 C CA . THR A 1 168 ? -2.569 21.199 18.383 1.00 32.38 168 THR A CA 1
ATOM 1296 C C . THR A 1 168 ? -4.037 21.177 18.851 1.00 32.38 168 THR A C 1
ATOM 1298 O O . THR A 1 168 ? -4.937 20.578 18.259 1.00 32.38 168 THR A O 1
ATOM 1301 N N . GLU A 1 169 ? -4.295 21.997 19.880 1.00 30.16 169 GLU A N 1
ATOM 1302 C CA . GLU A 1 169 ? -5.610 22.536 20.239 1.00 30.16 169 GLU A CA 1
ATOM 1303 C C . GLU A 1 169 ? -6.295 23.138 18.997 1.00 30.16 169 GLU A C 1
ATOM 1305 O O . GLU A 1 169 ? -5.843 24.125 18.413 1.00 30.16 169 GLU A O 1
ATOM 1310 N N . ASN A 1 170 ? -7.406 22.538 18.564 1.00 30.66 170 ASN A N 1
ATOM 1311 C CA . ASN A 1 170 ? -8.206 23.084 17.473 1.00 30.66 170 ASN A CA 1
ATOM 1312 C C . ASN A 1 170 ? -9.083 24.227 17.997 1.00 30.66 170 ASN A C 1
ATOM 1314 O O . ASN A 1 170 ? -10.193 24.004 18.483 1.00 30.66 170 ASN A O 1
ATOM 1318 N N . ALA A 1 171 ? -8.630 25.463 17.802 1.00 29.61 171 ALA A N 1
ATOM 1319 C CA . ALA A 1 171 ? -9.493 26.637 17.785 1.00 29.61 171 ALA A CA 1
ATOM 1320 C C . ALA A 1 171 ? -10.434 26.552 16.570 1.00 29.61 171 ALA A C 1
ATOM 1322 O O . ALA A 1 171 ? -10.094 27.051 15.506 1.00 29.61 171 ALA A O 1
ATOM 1323 N N . ASN A 1 172 ? -11.557 25.829 16.686 1.00 31.23 172 ASN A N 1
ATOM 1324 C CA . ASN A 1 172 ? -12.739 25.925 15.810 1.00 31.23 172 ASN A CA 1
ATOM 1325 C C . ASN A 1 172 ? -13.827 24.936 16.263 1.00 31.23 172 ASN A C 1
ATOM 1327 O O . ASN A 1 172 ? -13.943 23.857 15.686 1.00 31.23 172 ASN A O 1
ATOM 1331 N N . GLY A 1 173 ? -14.614 25.295 17.286 1.00 39.41 173 GLY A N 1
ATOM 1332 C CA . GLY A 1 173 ? -15.991 24.816 17.534 1.00 39.41 173 GLY A CA 1
ATOM 1333 C C . GLY A 1 173 ? -16.291 23.304 17.555 1.00 39.41 173 GLY A C 1
ATOM 1334 O O . GLY A 1 173 ? -17.458 22.929 17.620 1.00 39.41 173 GLY A O 1
ATOM 1335 N N . ALA A 1 174 ? -15.295 22.425 17.482 1.00 42.81 174 ALA A N 1
ATOM 1336 C CA . ALA A 1 174 ? -15.463 20.986 17.584 1.00 42.81 174 ALA A CA 1
ATOM 1337 C C . ALA A 1 174 ? -15.526 20.619 19.065 1.00 42.81 174 ALA A C 1
ATOM 1339 O O . ALA A 1 174 ? -14.646 21.012 19.828 1.00 42.81 174 ALA A O 1
ATOM 1340 N N . THR A 1 175 ? -16.531 19.845 19.478 1.00 52.91 175 THR A N 1
ATOM 1341 C CA . THR A 1 175 ? -16.465 19.165 20.774 1.00 52.91 175 THR A CA 1
ATOM 1342 C C . THR A 1 175 ? -15.216 18.296 20.783 1.00 52.91 175 THR A C 1
ATOM 1344 O O . THR A 1 175 ? -15.079 17.371 19.977 1.00 52.91 175 THR A O 1
ATOM 1347 N N . GLU A 1 176 ? -14.289 18.653 21.661 1.00 64.50 176 GLU A N 1
ATOM 1348 C CA . GLU A 1 176 ? -13.070 17.913 21.934 1.00 64.50 176 GLU A CA 1
ATOM 1349 C C . GLU A 1 176 ? -13.405 16.456 22.296 1.00 64.50 176 GLU A C 1
ATOM 1351 O O . GLU A 1 176 ? -14.451 16.172 22.888 1.00 64.50 176 GLU A O 1
ATOM 1356 N N . PHE A 1 177 ? -12.535 15.515 21.916 1.00 80.75 177 PHE A N 1
ATOM 1357 C CA . PHE A 1 177 ? -12.683 14.121 22.329 1.00 80.75 177 PHE A CA 1
ATOM 1358 C C . PHE A 1 177 ? -12.465 14.029 23.844 1.00 80.75 177 PHE A C 1
ATOM 1360 O O . PHE A 1 177 ? -11.332 13.983 24.314 1.00 80.75 177 PHE A O 1
ATOM 1367 N N . GLN A 1 178 ? -13.565 14.017 24.594 1.00 83.06 178 GLN A N 1
ATOM 1368 C CA . GLN A 1 178 ? -13.580 14.000 26.056 1.00 83.06 178 GLN A CA 1
ATOM 1369 C C . GLN A 1 178 ? -14.282 12.727 26.550 1.00 83.06 178 GLN A C 1
ATOM 1371 O O . GLN A 1 178 ? -15.461 12.775 26.921 1.00 83.06 178 GLN A O 1
ATOM 1376 N N . PRO A 1 179 ? -13.597 11.568 26.519 1.00 87.06 179 PRO A N 1
ATOM 1377 C CA . PRO A 1 179 ? -14.148 10.325 27.033 1.00 87.06 179 PRO A CA 1
ATOM 1378 C C . PRO A 1 179 ? -14.309 10.415 28.555 1.00 87.06 179 PRO A C 1
ATOM 1380 O O . PRO A 1 179 ? -13.407 10.846 29.272 1.00 87.06 179 PRO A O 1
ATOM 1383 N N . ARG A 1 180 ? -15.466 9.989 29.047 1.00 87.19 180 ARG A N 1
ATOM 1384 C CA . ARG A 1 180 ? -15.831 9.929 30.460 1.00 87.19 180 ARG A CA 1
ATOM 1385 C C . ARG A 1 180 ? -16.012 8.477 30.857 1.00 87.19 180 ARG A C 1
ATOM 1387 O O . ARG A 1 180 ? -16.658 7.715 30.136 1.00 87.19 180 ARG A O 1
ATOM 1394 N N . ASP A 1 181 ? -15.455 8.120 32.004 1.00 83.31 181 ASP A N 1
ATOM 1395 C CA . ASP A 1 181 ? -15.688 6.819 32.619 1.00 83.31 181 ASP A CA 1
ATOM 1396 C C . ASP A 1 181 ? -17.158 6.710 33.051 1.00 83.31 181 ASP A C 1
ATOM 1398 O O . ASP A 1 181 ? -17.700 7.603 33.710 1.00 83.31 181 ASP A O 1
ATOM 1402 N N . ARG A 1 182 ? -17.821 5.633 32.625 1.00 80.19 182 ARG A N 1
ATOM 1403 C CA . ARG A 1 182 ? -19.225 5.338 32.942 1.00 80.19 182 ARG A CA 1
ATOM 1404 C C . ARG A 1 182 ? -19.392 4.109 33.829 1.00 80.19 182 ARG A C 1
ATOM 1406 O O . ARG A 1 182 ? -20.528 3.787 34.168 1.00 80.19 182 ARG A O 1
ATOM 1413 N N . THR A 1 183 ? -18.304 3.479 34.270 1.00 73.69 183 THR A N 1
ATOM 1414 C CA . THR A 1 183 ? -18.350 2.276 35.115 1.00 73.69 183 THR A CA 1
ATOM 1415 C C . THR A 1 183 ? -19.035 2.516 36.466 1.00 73.69 183 THR A C 1
ATOM 1417 O O . THR A 1 183 ? -19.528 1.568 37.070 1.00 73.69 183 THR A O 1
ATOM 1420 N N . GLN A 1 184 ? -19.125 3.775 36.919 1.00 58.66 184 GLN A N 1
ATOM 1421 C CA . GLN A 1 184 ? -19.692 4.163 38.219 1.00 58.66 184 GLN A CA 1
ATOM 1422 C C . GLN A 1 184 ? -21.030 4.930 38.148 1.00 58.66 184 GLN A C 1
ATOM 1424 O O . GLN A 1 184 ? -21.535 5.364 39.181 1.00 58.66 184 GLN A O 1
ATOM 1429 N N . ILE A 1 185 ? -21.609 5.148 36.959 1.00 57.59 185 ILE A N 1
ATOM 1430 C CA . ILE A 1 185 ? -22.777 6.035 36.773 1.00 57.59 185 ILE A CA 1
ATOM 1431 C C . ILE A 1 185 ? -23.989 5.253 36.245 1.00 57.59 185 ILE A C 1
ATOM 1433 O O . ILE A 1 185 ? -23.846 4.327 35.450 1.00 57.59 185 ILE A O 1
ATOM 1437 N N . ASN A 1 186 ? -25.196 5.677 36.647 1.00 56.03 186 ASN A N 1
ATOM 1438 C CA . ASN A 1 186 ? -26.473 5.134 36.173 1.00 56.03 186 ASN A CA 1
ATOM 1439 C C . ASN A 1 186 ? -26.555 5.041 34.638 1.00 56.03 186 ASN A C 1
ATOM 1441 O O . ASN A 1 186 ? -26.187 5.966 33.905 1.00 56.03 186 ASN A O 1
ATOM 1445 N N . GLN A 1 187 ? -27.070 3.900 34.180 1.00 62.62 187 GLN A N 1
ATOM 1446 C CA . GLN A 1 187 ? -27.174 3.523 32.774 1.00 62.62 187 GLN A CA 1
ATOM 1447 C C . GLN A 1 187 ? -28.265 4.332 32.064 1.00 62.62 187 GLN A C 1
ATOM 1449 O O . GLN A 1 187 ? -29.371 4.491 32.574 1.00 62.62 187 GLN A O 1
ATOM 1454 N N . THR A 1 188 ? -27.955 4.827 30.865 1.00 63.34 188 THR A N 1
ATOM 1455 C CA . THR A 1 188 ? -28.884 5.621 30.041 1.00 63.34 188 THR A CA 1
ATOM 1456 C C . THR A 1 188 ? -29.941 4.756 29.342 1.00 63.34 188 THR A C 1
ATOM 1458 O O . THR A 1 188 ? -30.975 5.271 28.931 1.00 63.34 188 THR A O 1
ATOM 1461 N N . ILE A 1 189 ? -29.685 3.450 29.201 1.00 75.88 189 ILE A N 1
ATOM 1462 C CA . ILE A 1 189 ? -30.558 2.479 28.529 1.00 75.88 189 ILE A CA 1
ATOM 1463 C C . ILE A 1 189 ? -30.713 1.212 29.375 1.00 75.88 189 ILE A C 1
ATOM 1465 O O . ILE A 1 189 ? -29.842 0.890 30.183 1.00 75.88 189 ILE A O 1
ATOM 1469 N N . LYS A 1 190 ? -31.803 0.467 29.155 1.00 81.31 190 LYS A N 1
ATOM 1470 C CA . LYS A 1 190 ? -32.010 -0.845 29.778 1.00 81.31 190 LYS A CA 1
ATOM 1471 C C . LYS A 1 190 ? -31.082 -1.875 29.132 1.00 81.31 190 LYS A C 1
ATOM 1473 O O . LYS A 1 190 ? -31.150 -2.094 27.922 1.00 81.31 190 LYS A O 1
ATOM 1478 N N . LEU A 1 191 ? -30.225 -2.498 29.936 1.00 84.69 191 LEU A N 1
ATOM 1479 C CA . LEU A 1 191 ? -29.318 -3.544 29.469 1.00 84.69 191 LEU A CA 1
ATOM 1480 C C . LEU A 1 191 ? -30.006 -4.922 29.442 1.00 84.69 191 LEU A C 1
ATOM 1482 O O . LEU A 1 191 ? -30.954 -5.138 30.203 1.00 84.69 191 LEU A O 1
ATOM 1486 N N . PRO A 1 192 ? -29.555 -5.851 28.577 1.00 85.12 192 PRO A N 1
ATOM 1487 C CA . PRO A 1 192 ? -30.122 -7.199 28.499 1.00 85.12 192 PRO A CA 1
ATOM 1488 C C . PRO A 1 192 ? -29.949 -8.043 29.773 1.00 85.12 192 PRO A C 1
ATOM 1490 O O . PRO A 1 192 ? -30.856 -8.793 30.123 1.00 85.12 192 PRO A O 1
ATOM 1493 N N . ASP A 1 193 ? -28.798 -7.936 30.442 1.00 85.50 193 ASP A N 1
ATOM 1494 C CA . ASP A 1 193 ? -28.440 -8.686 31.654 1.00 85.50 193 ASP A CA 1
ATOM 1495 C C . ASP A 1 193 ? -27.404 -7.909 32.496 1.00 85.50 193 ASP A C 1
ATOM 1497 O O . ASP A 1 193 ? -26.868 -6.890 32.046 1.00 85.50 193 ASP A O 1
ATOM 1501 N N . GLU A 1 194 ? -27.120 -8.372 33.718 1.00 82.50 194 GLU A N 1
ATOM 1502 C CA . GLU A 1 194 ? -26.161 -7.737 34.636 1.00 82.50 194 GLU A CA 1
ATOM 1503 C C . GLU A 1 194 ? -24.684 -7.853 34.220 1.00 82.50 194 GLU A C 1
ATOM 1505 O O . GLU A 1 194 ? -23.827 -7.211 34.826 1.00 82.50 194 GLU A O 1
ATOM 1510 N N . LEU A 1 195 ? -24.358 -8.653 33.197 1.00 86.56 195 LEU A N 1
ATOM 1511 C CA . LEU A 1 195 ? -22.980 -8.826 32.720 1.00 86.56 195 LEU A CA 1
ATOM 1512 C C . LEU A 1 195 ? -22.547 -7.706 31.768 1.00 86.56 195 LEU A C 1
ATOM 1514 O O . LEU A 1 195 ? -21.362 -7.610 31.425 1.00 86.56 195 LEU A O 1
ATOM 1518 N N . TRP A 1 196 ? -23.491 -6.878 31.320 1.00 90.75 196 TRP A N 1
ATOM 1519 C CA . TRP A 1 196 ? -23.214 -5.697 30.521 1.00 90.75 196 TRP A CA 1
ATOM 1520 C C . TRP A 1 196 ? -22.768 -4.511 31.377 1.00 90.75 196 TRP A C 1
ATOM 1522 O O . TRP A 1 196 ? -23.402 -4.140 32.363 1.00 90.75 196 TRP A O 1
ATOM 1532 N N . LEU A 1 197 ? -21.705 -3.851 30.928 1.00 89.69 197 LEU A N 1
ATOM 1533 C CA . LEU A 1 197 ? -21.105 -2.685 31.561 1.00 89.69 197 LEU A CA 1
ATOM 1534 C C . LEU A 1 197 ? -20.914 -1.570 30.530 1.00 89.69 197 LEU A C 1
ATOM 1536 O O . LEU A 1 197 ? -20.359 -1.798 29.452 1.00 89.69 197 LEU A O 1
ATOM 1540 N N . SER A 1 198 ? -21.319 -0.351 30.885 1.00 90.50 198 SER A N 1
ATOM 1541 C CA . SER A 1 198 ? -20.971 0.866 30.142 1.00 90.50 198 SER A CA 1
ATOM 1542 C C . SER A 1 198 ? -19.565 1.307 30.538 1.00 90.50 198 SER A C 1
ATOM 1544 O O . SER A 1 198 ? -19.330 1.639 31.696 1.00 90.50 198 SER A O 1
ATOM 1546 N N . ILE A 1 199 ? -18.629 1.305 29.589 1.00 91.12 199 ILE A N 1
ATOM 1547 C CA . ILE A 1 199 ? -17.204 1.511 29.883 1.00 91.12 199 ILE A CA 1
ATOM 1548 C C . ILE A 1 199 ? -16.832 2.980 29.718 1.00 91.12 199 ILE A C 1
ATOM 1550 O O . ILE A 1 199 ? -16.377 3.626 30.656 1.00 91.12 199 ILE A O 1
ATOM 1554 N N . LEU A 1 200 ? -17.058 3.521 28.521 1.00 91.62 200 LEU A N 1
ATOM 1555 C CA . LEU A 1 200 ? -16.716 4.898 28.181 1.00 91.62 200 LEU A CA 1
ATOM 1556 C C . LEU A 1 200 ? -17.856 5.559 27.432 1.00 91.62 200 LEU A C 1
ATOM 1558 O O . LEU A 1 200 ? -18.524 4.929 26.611 1.00 91.62 200 LEU A O 1
ATOM 1562 N N . GLU A 1 201 ? -18.006 6.853 27.667 1.00 91.00 201 GLU A N 1
ATOM 1563 C CA . GLU A 1 201 ? -18.922 7.715 26.940 1.00 91.00 201 GLU A CA 1
ATOM 1564 C C . GLU A 1 201 ? -18.202 8.969 26.448 1.00 91.00 201 GLU A C 1
ATOM 1566 O O . GLU A 1 201 ? -17.420 9.562 27.180 1.00 91.00 201 GLU A O 1
ATOM 1571 N N . CYS A 1 202 ? -18.471 9.402 25.222 1.00 91.38 202 CYS A N 1
ATOM 1572 C CA . CYS A 1 202 ? -17.914 10.625 24.659 1.00 91.38 202 CYS A CA 1
ATOM 1573 C C . CYS A 1 202 ? -19.009 11.419 23.934 1.00 91.38 202 CYS A C 1
ATOM 1575 O O . CYS A 1 202 ? -19.707 10.848 23.090 1.00 91.38 202 CYS A O 1
ATOM 1577 N N . PRO A 1 203 ? -19.149 12.732 24.190 1.00 91.31 203 PRO A N 1
ATOM 1578 C CA . PRO A 1 203 ? -19.975 13.604 23.360 1.00 91.31 203 PRO A CA 1
ATOM 1579 C C . PRO A 1 203 ? -19.536 13.565 21.889 1.00 91.31 203 PRO A C 1
ATOM 1581 O O . PRO A 1 203 ? -18.358 13.366 21.587 1.00 91.31 203 PRO A O 1
ATOM 1584 N N . CYS A 1 204 ? -20.473 13.767 20.965 1.00 91.25 204 CYS A N 1
ATOM 1585 C CA . CYS A 1 204 ? -20.202 13.872 19.535 1.00 91.25 204 CYS A CA 1
ATOM 1586 C C . CYS A 1 204 ? -21.211 14.794 18.828 1.00 91.25 204 CYS A C 1
ATOM 1588 O O . CYS A 1 204 ? -22.264 15.130 19.366 1.00 91.25 204 CYS A O 1
ATOM 1590 N N . THR A 1 205 ? -20.887 15.205 17.601 1.00 90.56 205 THR A N 1
ATOM 1591 C CA . THR A 1 205 ? -21.687 16.168 16.813 1.00 90.56 205 THR A CA 1
ATOM 1592 C C . THR A 1 205 ? -22.195 15.596 15.493 1.00 90.56 205 THR A C 1
ATOM 1594 O O . THR A 1 205 ? -22.724 16.335 14.667 1.00 90.56 205 THR A O 1
ATOM 1597 N N . PHE A 1 206 ? -22.007 14.299 15.247 1.00 91.69 206 PHE A N 1
ATOM 1598 C CA . PHE A 1 206 ? -22.441 13.665 14.005 1.00 91.69 206 PHE A CA 1
ATOM 1599 C C . PHE A 1 206 ? -23.753 12.884 14.199 1.00 91.69 206 PHE A C 1
ATOM 1601 O O . PHE A 1 206 ? -23.892 12.189 15.210 1.00 91.69 206 PHE A O 1
ATOM 1608 N N . PRO A 1 207 ? -24.695 12.974 13.238 1.00 94.38 207 PRO A N 1
ATOM 1609 C CA . PRO A 1 207 ? -26.016 12.354 13.331 1.00 94.38 207 PRO A CA 1
ATOM 1610 C C . PRO A 1 207 ? -25.965 10.826 13.125 1.00 94.38 207 PRO A C 1
ATOM 1612 O O . PRO A 1 207 ? -24.946 10.309 12.642 1.00 94.38 207 PRO A O 1
ATOM 1615 N N . PRO A 1 208 ? -27.070 10.102 13.403 1.00 93.50 208 PRO A N 1
ATOM 1616 C CA . PRO A 1 208 ? -27.138 8.639 13.308 1.00 93.50 208 PRO A CA 1
ATOM 1617 C C . PRO A 1 208 ? -26.659 8.068 11.968 1.00 93.50 208 PRO A C 1
ATOM 1619 O O . PRO A 1 208 ? -25.867 7.130 11.943 1.00 93.50 208 PRO A O 1
ATOM 1622 N N . GLY A 1 209 ? -27.020 8.693 10.840 1.00 93.19 209 GLY A N 1
ATOM 1623 C CA . GLY A 1 209 ? -26.586 8.228 9.513 1.00 93.19 209 GLY A CA 1
ATOM 1624 C C . GLY A 1 209 ? -25.065 8.277 9.290 1.00 93.19 209 GLY A C 1
ATOM 1625 O O . GLY A 1 209 ? -24.510 7.452 8.562 1.00 93.19 209 GLY A O 1
ATOM 1626 N N . VAL A 1 210 ? -24.354 9.211 9.937 1.00 93.25 210 VAL A N 1
ATOM 1627 C CA . VAL A 1 210 ? -22.882 9.236 9.907 1.00 93.25 210 VAL A CA 1
ATOM 1628 C C . VAL A 1 210 ? -22.316 8.117 10.777 1.00 93.25 210 VAL A C 1
ATOM 1630 O O . VAL A 1 210 ? -21.364 7.456 10.358 1.00 93.25 210 VAL A O 1
ATOM 1633 N N . PHE A 1 211 ? -22.893 7.892 11.959 1.00 95.81 211 PHE A N 1
ATOM 1634 C CA . PHE A 1 211 ? -22.490 6.803 12.844 1.00 95.81 211 PHE A CA 1
ATOM 1635 C C . PHE A 1 211 ? -22.676 5.435 12.179 1.00 95.81 211 PHE A C 1
ATOM 1637 O O . PHE A 1 211 ? -21.705 4.680 12.114 1.00 95.81 211 PHE A O 1
ATOM 1644 N N . ASP A 1 212 ? -23.852 5.146 11.611 1.00 94.00 212 ASP A N 1
ATOM 1645 C CA . ASP A 1 212 ? -24.098 3.889 10.895 1.00 94.00 212 ASP A CA 1
ATOM 1646 C C . ASP A 1 212 ? -23.092 3.713 9.751 1.00 94.00 212 ASP A C 1
ATOM 1648 O O . ASP A 1 212 ? -22.385 2.709 9.701 1.00 94.00 212 ASP A O 1
ATOM 1652 N N . SER A 1 213 ? -22.886 4.738 8.914 1.00 91.69 213 SER A N 1
ATOM 1653 C CA . SER A 1 213 ? -21.889 4.679 7.835 1.00 91.69 213 SER A CA 1
ATOM 1654 C C . SER A 1 213 ? -20.475 4.349 8.336 1.00 91.69 213 SER A C 1
ATOM 1656 O O . SER A 1 213 ? -19.759 3.573 7.692 1.00 91.69 213 SER A O 1
ATOM 1658 N N . VAL A 1 214 ? -20.056 4.912 9.476 1.00 93.12 214 VAL A N 1
ATOM 1659 C CA . VAL A 1 214 ? -18.767 4.589 10.105 1.00 93.12 214 VAL A CA 1
ATOM 1660 C C . VAL A 1 214 ? -18.755 3.142 10.585 1.00 93.12 214 VAL A C 1
ATOM 1662 O O . VAL A 1 214 ? -17.815 2.417 10.263 1.00 93.12 214 VAL A O 1
ATOM 1665 N N . MET A 1 215 ? -19.789 2.697 11.296 1.00 96.12 215 MET A N 1
ATOM 1666 C CA . MET A 1 215 ? -19.866 1.337 11.824 1.00 96.12 215 MET A CA 1
ATOM 1667 C C . MET A 1 215 ? -19.884 0.289 10.711 1.00 96.12 215 MET A C 1
ATOM 1669 O O . MET A 1 215 ? -19.091 -0.648 10.767 1.00 96.12 215 MET A O 1
ATOM 1673 N N . GLN A 1 216 ? -20.663 0.486 9.644 1.00 93.44 216 GLN A N 1
ATOM 1674 C CA . GLN A 1 216 ? -20.648 -0.389 8.467 1.00 93.44 216 GLN A CA 1
ATOM 1675 C C . GLN A 1 216 ? -19.248 -0.480 7.846 1.00 93.44 216 GLN A C 1
ATOM 1677 O O . GLN A 1 216 ? -18.796 -1.562 7.460 1.00 93.44 216 GLN A O 1
ATOM 1682 N N . ASN A 1 217 ? -18.517 0.639 7.789 1.00 90.88 217 ASN A N 1
ATOM 1683 C CA . ASN A 1 217 ? -17.141 0.636 7.307 1.00 90.88 217 ASN A CA 1
ATOM 1684 C C . ASN A 1 217 ? -16.200 -0.150 8.237 1.00 90.88 217 ASN A C 1
ATOM 1686 O O . ASN A 1 217 ? -15.377 -0.915 7.747 1.00 90.88 217 ASN A O 1
ATOM 1690 N N . LEU A 1 218 ? -16.325 -0.017 9.562 1.00 92.06 218 LEU A N 1
ATOM 1691 C CA . LEU A 1 218 ? -15.517 -0.779 10.529 1.00 92.06 218 LEU A CA 1
ATOM 1692 C C . LEU A 1 218 ? -15.879 -2.276 10.564 1.00 92.06 218 LEU A C 1
ATOM 1694 O O . LEU A 1 218 ? -15.025 -3.116 10.869 1.00 92.06 218 LEU A O 1
ATOM 1698 N N . ILE A 1 219 ? -17.127 -2.631 10.241 1.00 94.44 219 ILE A N 1
ATOM 1699 C CA . ILE A 1 219 ? -17.563 -4.024 10.089 1.00 94.44 219 ILE A CA 1
ATOM 1700 C C . ILE A 1 219 ? -16.855 -4.670 8.888 1.00 94.44 219 ILE A C 1
ATOM 1702 O O . ILE A 1 219 ? -16.330 -5.781 8.996 1.00 94.44 219 ILE A O 1
ATOM 1706 N N . LYS A 1 220 ? -16.788 -3.959 7.760 1.00 89.62 220 LYS A N 1
ATOM 1707 C CA . LYS A 1 220 ? -16.167 -4.456 6.522 1.00 89.62 220 LYS A CA 1
ATOM 1708 C C . LYS A 1 220 ? -14.635 -4.364 6.543 1.00 89.62 220 LYS A C 1
ATOM 1710 O O . LYS A 1 220 ? -13.967 -5.243 6.009 1.00 89.62 220 LYS A O 1
ATOM 1715 N N . ASN A 1 221 ? -14.078 -3.354 7.214 1.00 87.12 221 ASN A N 1
ATOM 1716 C CA . ASN A 1 221 ? -12.645 -3.042 7.233 1.00 87.12 221 ASN A CA 1
ATOM 1717 C C . ASN A 1 221 ? -12.091 -3.041 8.674 1.00 87.12 221 ASN A C 1
ATOM 1719 O O . ASN A 1 221 ? -11.776 -1.984 9.233 1.00 87.12 221 ASN A O 1
ATOM 1723 N N . PRO A 1 222 ? -11.953 -4.218 9.316 1.00 89.88 222 PRO A N 1
ATOM 1724 C CA . PRO A 1 222 ? -11.538 -4.315 10.719 1.00 89.88 222 PRO A CA 1
ATOM 1725 C C . PRO A 1 222 ? -10.073 -3.914 10.962 1.00 89.88 222 PRO A C 1
ATOM 1727 O O . PRO A 1 222 ? -9.673 -3.653 12.095 1.00 89.88 222 PRO A O 1
ATOM 1730 N N . ASN A 1 223 ? -9.264 -3.813 9.906 1.00 83.38 223 ASN A N 1
ATOM 1731 C CA . ASN A 1 223 ? -7.893 -3.309 9.977 1.00 83.38 223 ASN A CA 1
ATOM 1732 C C . ASN A 1 223 ? -7.813 -1.837 10.435 1.00 83.38 223 ASN A C 1
ATOM 1734 O O . ASN A 1 223 ? -6.737 -1.377 10.805 1.00 83.38 223 ASN A O 1
ATOM 1738 N N . ILE A 1 224 ? -8.932 -1.099 10.404 1.00 83.56 224 ILE A N 1
ATOM 1739 C CA . ILE A 1 224 ? -9.028 0.280 10.907 1.00 83.56 224 ILE A CA 1
ATOM 1740 C C . ILE A 1 224 ? -9.008 0.314 12.442 1.00 83.56 224 ILE A C 1
ATOM 1742 O O . ILE A 1 224 ? -8.447 1.235 13.034 1.00 83.56 224 ILE A O 1
ATOM 1746 N N . THR A 1 225 ? -9.604 -0.679 13.107 1.00 84.69 225 THR A N 1
ATOM 1747 C CA . THR A 1 225 ? -9.638 -0.750 14.578 1.00 84.69 225 THR A CA 1
ATOM 1748 C C . THR A 1 225 ? -8.470 -1.544 15.156 1.00 84.69 225 THR A C 1
ATOM 1750 O O . THR A 1 225 ? -8.056 -1.276 16.285 1.00 84.69 225 THR A O 1
ATOM 1753 N N . SER A 1 226 ? -7.898 -2.483 14.396 1.00 85.44 226 SER A N 1
ATOM 1754 C CA . SER A 1 226 ? -6.738 -3.271 14.820 1.00 85.44 226 SER A CA 1
ATOM 1755 C C . SER A 1 226 ? -5.754 -3.504 13.677 1.00 85.44 226 SER A C 1
ATOM 1757 O O . SER A 1 226 ? -6.082 -4.146 12.682 1.00 85.44 226 SER A O 1
ATOM 1759 N N . SER A 1 227 ? -4.506 -3.065 13.854 1.00 78.81 227 SER A N 1
ATOM 1760 C CA . SER A 1 227 ? -3.419 -3.314 12.898 1.00 78.81 227 SER A CA 1
ATOM 1761 C C . SER A 1 227 ? -3.072 -4.798 12.758 1.00 78.81 227 SER A C 1
ATOM 1763 O O . SER A 1 227 ? -2.505 -5.186 11.746 1.00 78.81 227 SER A O 1
ATOM 1765 N N . HIS A 1 228 ? -3.461 -5.647 13.711 1.00 84.69 228 HIS A N 1
ATOM 1766 C CA . HIS A 1 228 ? -3.247 -7.096 13.653 1.00 84.69 228 HIS A CA 1
ATOM 1767 C C . HIS A 1 228 ? -4.222 -7.804 12.702 1.00 84.69 228 HIS A C 1
ATOM 1769 O O . HIS A 1 228 ? -3.986 -8.951 12.323 1.00 84.69 228 HIS A O 1
ATOM 1775 N N . LEU A 1 229 ? -5.302 -7.133 12.290 1.00 85.31 229 LEU A N 1
ATOM 1776 C CA . LEU A 1 229 ? -6.296 -7.673 11.368 1.00 85.31 229 LEU A CA 1
ATOM 1777 C C . LEU A 1 229 ? -5.970 -7.290 9.927 1.00 85.31 229 LEU A C 1
ATOM 1779 O O . LEU A 1 229 ? -5.578 -6.159 9.628 1.00 85.31 229 LEU A O 1
ATOM 1783 N N . PHE A 1 230 ? -6.125 -8.262 9.032 1.00 81.44 230 PHE A N 1
ATOM 1784 C CA . PHE A 1 230 ? -5.870 -8.106 7.608 1.00 81.44 230 PHE A CA 1
ATOM 1785 C C . PHE A 1 230 ? -7.127 -7.675 6.854 1.00 81.44 230 PHE A C 1
ATOM 1787 O O . PHE A 1 230 ? -7.079 -6.694 6.111 1.00 81.44 230 PHE A O 1
ATOM 1794 N N . ARG A 1 231 ? -8.246 -8.379 7.084 1.00 87.88 231 ARG A N 1
ATOM 1795 C CA . ARG A 1 231 ? -9.573 -8.107 6.503 1.00 87.88 231 ARG A CA 1
ATOM 1796 C C . ARG A 1 231 ? -10.696 -8.808 7.282 1.00 87.88 231 ARG A C 1
ATOM 1798 O O . ARG A 1 231 ? -10.430 -9.539 8.240 1.00 87.88 231 ARG A O 1
ATOM 1805 N N . ALA A 1 232 ? -11.937 -8.609 6.838 1.00 90.25 232 ALA A N 1
ATOM 1806 C CA . ALA A 1 232 ? -13.099 -9.404 7.229 1.00 90.25 232 ALA A CA 1
ATOM 1807 C C . ALA A 1 232 ? -13.705 -10.103 6.001 1.00 90.25 232 ALA A C 1
ATOM 1809 O O . ALA A 1 232 ? -14.056 -9.440 5.028 1.00 90.25 232 ALA A O 1
ATOM 1810 N N . ASP A 1 233 ? -13.877 -11.422 6.069 1.00 90.25 233 ASP A N 1
ATOM 1811 C CA . ASP A 1 233 ? -14.658 -12.171 5.080 1.00 90.25 233 ASP A CA 1
ATOM 1812 C C . ASP A 1 233 ? -16.131 -12.175 5.507 1.00 90.25 233 ASP A C 1
ATOM 1814 O O . ASP A 1 233 ? -16.446 -12.653 6.596 1.00 90.25 233 ASP A O 1
ATOM 1818 N N . ILE A 1 234 ? -17.031 -11.639 4.679 1.00 91.44 234 ILE A N 1
ATOM 1819 C CA . ILE A 1 234 ? -18.475 -11.625 4.959 1.00 91.44 234 ILE A CA 1
ATOM 1820 C C . ILE A 1 234 ? -19.096 -12.941 4.481 1.00 91.44 234 ILE A C 1
ATOM 1822 O O . ILE A 1 234 ? -18.960 -13.300 3.313 1.00 91.44 234 ILE A O 1
ATOM 1826 N N . PHE A 1 235 ? -19.762 -13.655 5.387 1.00 90.19 235 PHE A N 1
ATOM 1827 C CA . PHE A 1 235 ? -20.442 -14.929 5.119 1.00 90.19 235 PHE A CA 1
ATOM 1828 C C . PHE A 1 235 ? -21.962 -14.784 5.038 1.00 90.19 235 PHE A C 1
ATOM 1830 O O . PHE A 1 235 ? -22.617 -15.606 4.406 1.00 90.19 235 PHE A O 1
ATOM 1837 N N . TYR A 1 236 ? -22.515 -13.753 5.676 1.00 90.94 236 TYR A N 1
ATOM 1838 C CA . TYR A 1 236 ? -23.942 -13.453 5.664 1.00 90.94 236 TYR A CA 1
ATOM 1839 C C . TYR A 1 236 ? -24.166 -11.953 5.833 1.00 90.94 236 TYR A C 1
ATOM 1841 O O . TYR A 1 236 ? -23.452 -11.314 6.607 1.00 90.94 236 TYR A O 1
ATOM 1849 N N . ASP A 1 237 ? -25.167 -11.416 5.142 1.00 91.19 237 ASP A N 1
ATOM 1850 C CA . ASP A 1 237 ? -25.653 -10.046 5.288 1.00 91.19 237 ASP A CA 1
ATOM 1851 C C . ASP A 1 237 ? -27.159 -10.038 5.010 1.00 91.19 237 ASP A C 1
ATOM 1853 O O . ASP A 1 237 ? -27.586 -10.348 3.898 1.00 91.19 237 ASP A O 1
ATOM 1857 N N . SER A 1 238 ? -27.966 -9.704 6.017 1.00 89.81 238 SER A N 1
ATOM 1858 C CA . SER A 1 238 ? -29.428 -9.728 5.911 1.00 89.81 238 SER A CA 1
ATOM 1859 C C . SER A 1 238 ? -29.975 -8.762 4.862 1.00 89.81 238 SER A C 1
ATOM 1861 O O . SER A 1 238 ? -31.058 -9.001 4.341 1.00 89.81 238 SER A O 1
ATOM 1863 N N . ASP A 1 239 ? -29.241 -7.699 4.519 1.00 85.25 239 ASP A N 1
ATOM 1864 C CA . ASP A 1 239 ? -29.656 -6.786 3.446 1.00 85.25 239 ASP A CA 1
ATOM 1865 C C . ASP A 1 239 ? -29.647 -7.472 2.079 1.00 85.25 239 ASP A C 1
ATOM 1867 O O . ASP A 1 239 ? -30.364 -7.053 1.184 1.00 85.25 239 ASP A O 1
ATOM 1871 N N . GLN A 1 240 ? -28.832 -8.511 1.892 1.00 78.19 240 GLN A N 1
ATOM 1872 C CA . GLN A 1 240 ? -28.778 -9.264 0.637 1.00 78.19 240 GLN A CA 1
ATOM 1873 C C . GLN A 1 240 ? -29.815 -10.398 0.600 1.00 78.19 240 GLN A C 1
ATOM 1875 O O . GLN A 1 240 ? -30.041 -10.990 -0.454 1.00 78.19 240 GLN A O 1
ATOM 1880 N N . ASP A 1 241 ? -30.476 -10.675 1.728 1.00 70.38 241 ASP A N 1
ATOM 1881 C CA . ASP A 1 241 ? -31.488 -11.722 1.896 1.00 70.38 241 ASP A CA 1
ATOM 1882 C C . ASP A 1 241 ? -32.908 -11.150 1.703 1.00 70.38 241 ASP A C 1
ATOM 1884 O O . ASP A 1 241 ? -33.795 -11.293 2.543 1.00 70.38 241 ASP A O 1
ATOM 1888 N N . HIS A 1 242 ? -33.137 -10.458 0.576 1.00 56.75 242 HIS A N 1
ATOM 1889 C CA . HIS A 1 242 ? -34.436 -9.859 0.220 1.00 56.75 242 HIS A CA 1
ATOM 1890 C C . HIS A 1 242 ? -35.550 -10.894 -0.052 1.00 56.75 242 HIS A C 1
ATOM 1892 O O . HIS A 1 242 ? -36.711 -10.523 -0.247 1.00 56.75 242 HIS A O 1
ATOM 1898 N N . ALA A 1 243 ? -35.228 -12.190 -0.066 1.00 49.16 243 ALA A N 1
ATOM 1899 C CA . ALA A 1 243 ? -36.205 -13.262 -0.173 1.00 49.16 243 ALA A CA 1
ATOM 1900 C C . ALA A 1 243 ? -36.734 -13.600 1.227 1.00 49.16 243 ALA A C 1
ATOM 1902 O O . ALA A 1 243 ? -36.102 -14.321 1.995 1.00 49.16 243 ALA A O 1
ATOM 1903 N N . GLY A 1 244 ? -37.902 -13.049 1.568 1.00 44.72 244 GLY A N 1
ATOM 1904 C CA . GLY A 1 244 ? -38.556 -13.245 2.859 1.00 44.72 244 GLY A CA 1
ATOM 1905 C C . GLY A 1 244 ? -38.467 -14.686 3.384 1.00 44.72 244 GLY A C 1
ATOM 1906 O O . GLY A 1 244 ? -38.968 -15.617 2.762 1.00 44.72 244 GLY A O 1
ATOM 1907 N N . LYS A 1 245 ? -37.878 -14.813 4.581 1.00 45.00 245 LYS A N 1
ATOM 1908 C CA . LYS A 1 245 ? -37.718 -16.022 5.410 1.00 45.00 245 LYS A CA 1
ATOM 1909 C C . LYS A 1 245 ? -36.762 -17.096 4.853 1.00 45.00 245 LYS A C 1
ATOM 1911 O O . LYS A 1 245 ? -37.162 -18.045 4.192 1.00 45.00 245 LYS A O 1
ATOM 1916 N N . ALA A 1 246 ? -35.522 -17.039 5.346 1.00 51.22 246 ALA A N 1
ATOM 1917 C CA . ALA A 1 246 ? -34.674 -18.198 5.652 1.00 51.22 246 ALA A CA 1
ATOM 1918 C C . ALA A 1 246 ? -34.118 -19.035 4.482 1.00 51.22 246 ALA A C 1
ATOM 1920 O O . ALA A 1 246 ? -33.704 -20.170 4.720 1.00 51.22 246 ALA A O 1
ATOM 1921 N N . SER A 1 247 ? -34.048 -18.518 3.251 1.00 59.09 247 SER A N 1
ATOM 1922 C CA . SER A 1 247 ? -33.483 -19.289 2.129 1.00 59.09 247 SER A CA 1
ATOM 1923 C C . SER A 1 247 ? -31.948 -19.356 2.161 1.00 59.09 247 SER A C 1
ATOM 1925 O O . SER A 1 247 ? -31.390 -20.441 2.004 1.00 59.09 247 SER A O 1
ATOM 1927 N N . LEU A 1 248 ? -31.246 -18.250 2.441 1.00 62.16 248 LEU A N 1
ATOM 1928 C CA . LEU A 1 248 ? -29.774 -18.247 2.478 1.00 62.16 248 LEU A CA 1
ATOM 1929 C C . LEU A 1 248 ? -29.205 -18.911 3.742 1.00 62.16 248 LEU A C 1
ATOM 1931 O O . LEU A 1 248 ? -28.194 -19.609 3.674 1.00 62.16 248 LEU A O 1
ATOM 1935 N N . LEU A 1 249 ? -29.875 -18.758 4.889 1.00 70.38 249 LEU A N 1
ATOM 1936 C CA . LEU A 1 249 ? -29.423 -19.313 6.173 1.00 70.38 249 LEU A CA 1
ATOM 1937 C C . LEU A 1 249 ? -29.358 -20.849 6.192 1.00 70.38 249 LEU A C 1
ATOM 1939 O O . LEU A 1 249 ? -28.496 -21.410 6.867 1.00 70.38 249 LEU A O 1
ATOM 1943 N N . GLN A 1 250 ? -30.224 -21.532 5.435 1.00 69.62 250 GLN A N 1
ATOM 1944 C CA . GLN A 1 250 ? -30.255 -23.000 5.364 1.00 69.62 250 GLN A CA 1
ATOM 1945 C C . GLN A 1 250 ? -29.002 -23.598 4.711 1.00 69.62 250 GLN A C 1
ATOM 1947 O O . GLN A 1 250 ? -28.626 -24.728 5.017 1.00 69.62 250 GLN A O 1
ATOM 1952 N N . HIS A 1 251 ? -28.340 -22.843 3.833 1.00 72.12 251 HIS A N 1
ATOM 1953 C CA . HIS A 1 251 ? -27.140 -23.287 3.120 1.00 72.12 251 HIS A CA 1
ATOM 1954 C C . HIS A 1 251 ? -25.838 -22.820 3.784 1.00 72.12 251 HIS A C 1
ATOM 1956 O O . HIS A 1 251 ? -24.745 -23.204 3.360 1.00 72.12 251 HIS A O 1
ATOM 1962 N N . ILE A 1 252 ? -25.935 -22.016 4.845 1.00 82.69 252 ILE A N 1
ATOM 1963 C CA . ILE A 1 252 ? -24.785 -21.549 5.613 1.00 82.69 252 ILE A CA 1
ATOM 1964 C C . ILE A 1 252 ? -24.401 -22.613 6.644 1.00 82.69 252 ILE A C 1
ATOM 1966 O O . ILE A 1 252 ? -25.232 -23.080 7.427 1.00 82.69 252 ILE A O 1
ATOM 1970 N N . LYS A 1 253 ? -23.111 -22.982 6.662 1.00 84.31 253 LYS A N 1
ATOM 1971 C CA . LYS A 1 253 ? -22.558 -23.908 7.664 1.00 84.31 253 LYS A CA 1
ATOM 1972 C C . LYS A 1 253 ? -22.853 -23.393 9.073 1.00 84.31 253 LYS A C 1
ATOM 1974 O O . LYS A 1 253 ? -22.734 -22.196 9.319 1.00 84.31 253 LYS A O 1
ATOM 1979 N N . SER A 1 254 ? -23.142 -24.303 9.999 1.00 86.19 254 SER A N 1
ATOM 1980 C CA . SER A 1 254 ? -23.515 -23.985 11.387 1.00 86.19 254 SER A CA 1
ATOM 1981 C C . SER A 1 254 ? -22.561 -23.002 12.079 1.00 86.19 254 SER A C 1
ATOM 1983 O O . SER A 1 254 ? -23.006 -22.102 12.781 1.00 86.19 254 SER A O 1
ATOM 1985 N N . GLU A 1 255 ? -21.254 -23.108 11.829 1.00 87.56 255 GLU A N 1
ATOM 1986 C CA . GLU A 1 255 ? -20.226 -22.214 12.386 1.00 87.56 255 GLU A CA 1
ATOM 1987 C C . GLU A 1 255 ? -20.339 -20.738 11.938 1.00 87.56 255 GLU A C 1
ATOM 1989 O O . GLU A 1 255 ? -19.883 -19.841 12.654 1.00 87.56 255 GLU A O 1
ATOM 1994 N N . TYR A 1 256 ? -20.967 -20.477 10.785 1.00 90.50 256 TYR A N 1
ATOM 1995 C CA . TYR A 1 256 ? -21.185 -19.145 10.204 1.00 90.50 256 TYR A CA 1
ATOM 1996 C C . TYR A 1 256 ? -22.638 -18.667 10.320 1.00 90.50 256 TYR A C 1
ATOM 1998 O O . TYR A 1 256 ? -22.978 -17.618 9.773 1.00 90.50 256 TYR A O 1
ATOM 2006 N N . GLN A 1 257 ? -23.507 -19.410 11.004 1.00 90.62 257 GLN A N 1
ATOM 2007 C CA . GLN A 1 257 ? -24.873 -18.952 11.239 1.00 90.62 257 GLN A CA 1
ATOM 2008 C C . GLN A 1 257 ? -24.883 -17.790 12.246 1.00 90.62 257 GLN A C 1
ATOM 2010 O O . GLN A 1 257 ? -24.074 -17.792 13.182 1.00 90.62 257 GLN A O 1
ATOM 2015 N N . PRO A 1 258 ? -25.767 -16.789 12.077 1.00 92.56 258 PRO A N 1
ATOM 2016 C CA . PRO A 1 258 ? -25.845 -15.663 12.996 1.00 92.56 258 PRO A CA 1
ATOM 2017 C C . PRO A 1 258 ? -26.142 -16.100 14.430 1.00 92.56 258 PRO A C 1
ATOM 2019 O O . PRO A 1 258 ? -26.998 -16.952 14.671 1.00 92.56 258 PRO A O 1
ATOM 2022 N N . ARG A 1 259 ? -25.468 -15.471 15.395 1.00 93.56 259 ARG A N 1
ATOM 2023 C CA . ARG A 1 259 ? -25.849 -15.554 16.808 1.00 93.56 259 ARG A CA 1
ATOM 2024 C C . ARG A 1 259 ? -26.910 -14.503 17.102 1.00 93.56 259 ARG A C 1
ATOM 2026 O O . ARG A 1 259 ? -26.711 -13.324 16.826 1.00 93.56 259 ARG A O 1
ATOM 2033 N N . GLU A 1 260 ? -28.023 -14.941 17.669 1.00 87.75 260 GLU A N 1
ATOM 2034 C CA . GLU A 1 260 ? -29.145 -14.069 18.004 1.00 87.75 260 GLU A CA 1
ATOM 2035 C C . GLU A 1 260 ? -28.917 -13.376 19.352 1.00 87.75 260 GLU A C 1
ATOM 2037 O O . GLU A 1 260 ? -28.555 -14.018 20.340 1.00 87.75 260 GLU A O 1
ATOM 2042 N N . ILE A 1 261 ? -29.177 -12.069 19.404 1.00 88.94 261 ILE A N 1
ATOM 2043 C CA . ILE A 1 261 ? -29.404 -11.342 20.651 1.00 88.94 261 ILE A CA 1
ATOM 2044 C C . ILE A 1 261 ? -30.646 -10.465 20.510 1.00 88.94 261 ILE A C 1
ATOM 2046 O O . ILE A 1 261 ? -30.926 -9.906 19.448 1.00 88.94 261 ILE A O 1
ATOM 2050 N N . GLN A 1 262 ? -31.402 -10.369 21.599 1.00 85.44 262 GLN A N 1
ATOM 2051 C CA . GLN A 1 262 ? -32.482 -9.406 21.744 1.00 85.44 262 GLN A CA 1
ATOM 2052 C C . GLN A 1 262 ? -32.004 -8.277 22.644 1.00 85.44 262 GLN A C 1
ATOM 2054 O O . GLN A 1 262 ? -31.400 -8.524 23.690 1.00 85.44 262 GLN A O 1
ATOM 2059 N N . TRP A 1 263 ? -32.291 -7.043 22.243 1.00 87.88 263 TRP A N 1
ATOM 2060 C CA . TRP A 1 263 ? -32.016 -5.872 23.057 1.00 87.88 263 TRP A CA 1
ATOM 2061 C C . TRP A 1 263 ? -33.341 -5.206 23.449 1.00 87.88 263 TRP A C 1
ATOM 2063 O O . TRP A 1 263 ? -34.161 -4.948 22.567 1.00 87.88 263 TRP A O 1
ATOM 2073 N N . PRO A 1 264 ? -33.607 -4.952 24.744 1.00 86.75 264 PRO A N 1
ATOM 2074 C CA . PRO A 1 264 ? -34.884 -4.381 25.168 1.00 86.75 264 PRO A CA 1
ATOM 2075 C C . PRO A 1 264 ? -35.130 -2.999 24.552 1.00 86.75 264 PRO A C 1
ATOM 2077 O O . PRO A 1 264 ? -34.273 -2.132 24.682 1.00 86.75 264 PRO A O 1
ATOM 2080 N N . ASN A 1 265 ? -36.317 -2.774 23.978 1.00 86.56 265 ASN A N 1
ATOM 2081 C CA . ASN A 1 265 ? -36.751 -1.500 23.372 1.00 86.56 265 ASN A CA 1
ATOM 2082 C C . ASN A 1 265 ? -35.982 -1.080 22.104 1.00 86.56 265 ASN A C 1
ATOM 2084 O O . ASN A 1 265 ? -35.904 0.109 21.796 1.00 86.56 265 ASN A O 1
ATOM 2088 N N . PHE A 1 266 ? -35.414 -2.043 21.382 1.00 92.06 266 PHE A N 1
ATOM 2089 C CA . PHE A 1 266 ? -34.709 -1.814 20.127 1.00 92.06 266 PHE A CA 1
ATOM 2090 C C . PHE A 1 266 ? -35.210 -2.775 19.051 1.00 92.06 266 PHE A C 1
ATOM 2092 O O . PHE A 1 266 ? -35.364 -3.974 19.296 1.00 92.06 266 PHE A O 1
ATOM 2099 N N . ASP A 1 267 ? -35.381 -2.255 17.843 1.00 92.12 267 ASP A N 1
ATOM 2100 C CA . ASP A 1 267 ? -35.712 -3.026 16.655 1.00 92.12 267 ASP A CA 1
ATOM 2101 C C . ASP A 1 267 ? -34.432 -3.363 15.894 1.00 92.12 267 ASP A C 1
ATOM 2103 O O . ASP A 1 267 ? -33.599 -2.499 15.613 1.00 92.12 267 ASP A O 1
ATOM 2107 N N . ARG A 1 268 ? -34.246 -4.641 15.560 1.00 94.25 268 ARG A N 1
ATOM 2108 C CA . ARG A 1 268 ? -33.081 -5.083 14.789 1.00 94.25 268 ARG A CA 1
ATOM 2109 C C . ARG A 1 268 ? -33.251 -4.711 13.323 1.00 94.25 268 ARG A C 1
ATOM 2111 O O . ARG A 1 268 ? -34.193 -5.168 12.682 1.00 94.25 268 ARG A O 1
ATOM 2118 N N . THR A 1 269 ? -32.291 -3.974 12.777 1.00 93.75 269 THR A N 1
ATOM 2119 C CA . THR A 1 269 ? -32.339 -3.482 11.395 1.00 93.75 269 THR A CA 1
ATOM 2120 C C . THR A 1 269 ? -31.476 -4.294 10.438 1.00 93.75 269 THR A C 1
ATOM 2122 O O . THR A 1 269 ? -31.866 -4.492 9.292 1.00 93.75 269 THR A O 1
ATOM 2125 N N . ARG A 1 270 ? -30.329 -4.820 10.891 1.00 93.88 270 ARG A N 1
ATOM 2126 C CA . ARG A 1 270 ? -29.409 -5.587 10.033 1.00 93.88 270 ARG A CA 1
ATOM 2127 C C . ARG A 1 270 ? -28.594 -6.607 10.813 1.00 93.88 270 ARG A C 1
ATOM 2129 O O . ARG A 1 270 ? -28.256 -6.394 11.975 1.00 93.88 270 ARG A O 1
ATOM 2136 N N . THR A 1 271 ? -28.246 -7.717 10.170 1.00 95.00 271 THR A N 1
ATOM 2137 C CA . THR A 1 271 ? -27.349 -8.751 10.700 1.00 95.00 271 THR A CA 1
ATOM 2138 C C . THR A 1 271 ? -26.294 -9.120 9.669 1.00 95.00 271 THR A C 1
ATOM 2140 O O . THR A 1 271 ? -26.624 -9.498 8.550 1.00 95.00 271 THR A O 1
ATOM 2143 N N . ILE A 1 272 ? -25.026 -9.062 10.069 1.00 95.31 272 ILE A N 1
ATOM 2144 C CA . ILE A 1 272 ? -23.875 -9.464 9.260 1.00 95.31 272 ILE A CA 1
ATOM 2145 C C . ILE A 1 272 ? -23.094 -10.534 10.021 1.00 95.31 272 ILE A C 1
ATOM 2147 O O . ILE A 1 272 ? -22.798 -10.353 11.200 1.00 95.31 272 ILE A O 1
ATOM 2151 N N . VAL A 1 273 ? -22.695 -11.618 9.358 1.00 96.12 273 VAL A N 1
ATOM 2152 C CA . VAL A 1 273 ? -21.706 -12.560 9.905 1.00 96.12 273 VAL A CA 1
ATOM 2153 C C . VAL A 1 273 ? -20.402 -12.401 9.147 1.00 96.12 273 VAL A C 1
ATOM 2155 O O . VAL A 1 273 ? -20.361 -12.527 7.921 1.00 96.12 273 VAL A O 1
ATOM 2158 N N . ARG A 1 274 ? -19.323 -12.138 9.887 1.00 95.50 274 ARG A N 1
ATOM 2159 C CA . ARG A 1 274 ? -17.976 -11.968 9.343 1.00 95.50 274 ARG A CA 1
ATOM 2160 C C . ARG A 1 274 ? -16.975 -12.920 9.982 1.00 95.50 274 ARG A C 1
ATOM 2162 O O . ARG A 1 274 ? -17.121 -13.294 11.141 1.00 95.50 274 ARG A O 1
ATOM 2169 N N . LYS A 1 275 ? -15.908 -13.246 9.260 1.00 95.69 275 LYS A N 1
ATOM 2170 C CA . LYS A 1 275 ? -14.705 -13.890 9.796 1.00 95.69 275 LYS A CA 1
ATOM 2171 C C . LYS A 1 275 ? -13.553 -12.900 9.753 1.00 95.69 275 LYS A C 1
ATOM 2173 O O . LYS A 1 275 ? -13.137 -12.467 8.681 1.00 95.69 275 LYS A O 1
ATOM 2178 N N . LEU A 1 276 ? -13.056 -12.529 10.924 1.00 95.25 276 LEU A N 1
ATOM 2179 C CA . LEU A 1 276 ? -11.875 -11.697 11.086 1.00 95.25 276 LEU A CA 1
ATOM 2180 C C . LEU A 1 276 ? -10.638 -12.517 10.736 1.00 95.25 276 LEU A C 1
ATOM 2182 O O . LEU A 1 276 ? -10.416 -13.585 11.306 1.00 95.25 276 LEU A O 1
ATOM 2186 N N . ILE A 1 277 ? -9.852 -12.007 9.794 1.00 90.19 277 ILE A N 1
ATOM 2187 C CA . ILE A 1 277 ? -8.650 -12.663 9.291 1.00 90.19 277 ILE A CA 1
ATOM 2188 C C . ILE A 1 277 ? -7.423 -11.940 9.864 1.00 90.19 277 ILE A C 1
ATOM 2190 O O . ILE A 1 277 ? -7.245 -10.754 9.563 1.00 90.19 277 ILE A O 1
ATOM 2194 N N . PRO A 1 278 ? -6.576 -12.592 10.683 1.00 89.12 278 PRO A N 1
ATOM 2195 C CA . PRO A 1 278 ? -5.354 -11.978 11.192 1.00 89.12 278 PRO A CA 1
ATOM 2196 C C . PRO A 1 278 ? -4.326 -11.776 10.078 1.00 89.12 278 PRO A C 1
ATOM 2198 O O . PRO A 1 278 ? -4.274 -12.524 9.104 1.00 89.12 278 PRO A O 1
ATOM 2201 N N . ARG A 1 279 ? -3.450 -10.779 10.236 1.00 79.94 279 ARG A N 1
ATOM 2202 C CA . A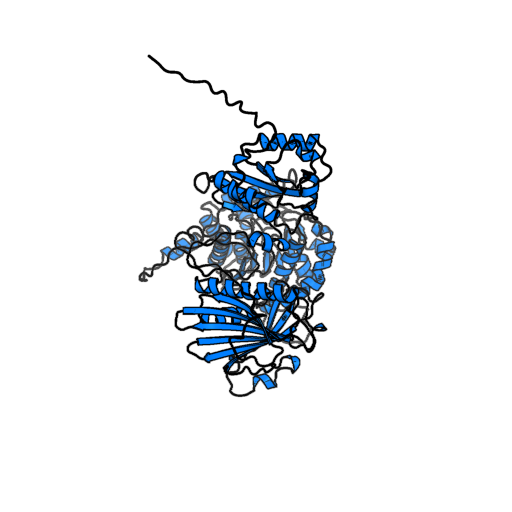RG A 1 279 ? -2.303 -10.577 9.332 1.00 79.94 279 ARG A CA 1
ATOM 2203 C C . ARG A 1 279 ? -1.268 -11.684 9.438 1.00 79.94 279 ARG A C 1
ATOM 2205 O O . ARG A 1 279 ? -0.548 -11.929 8.472 1.00 79.94 279 ARG A O 1
ATOM 2212 N N . ASN A 1 280 ? -1.164 -12.306 10.611 1.00 79.31 280 ASN A N 1
ATOM 2213 C CA . ASN A 1 280 ? -0.256 -13.411 10.856 1.00 79.31 280 ASN A CA 1
ATOM 2214 C C . ASN A 1 280 ? -1.024 -14.634 11.372 1.00 79.31 280 ASN A C 1
ATOM 2216 O O . ASN A 1 280 ? -1.271 -14.765 12.567 1.00 79.31 280 ASN A O 1
ATOM 2220 N N . PHE A 1 281 ? -1.351 -15.542 10.451 1.00 78.19 281 PHE A N 1
ATOM 2221 C CA . PHE A 1 281 ? -2.036 -16.807 10.738 1.00 78.19 281 PHE A CA 1
ATOM 2222 C C . PHE A 1 281 ? -1.230 -17.770 11.620 1.00 78.19 281 PHE A C 1
ATOM 2224 O O . PHE A 1 281 ? -1.786 -18.740 12.122 1.00 78.19 281 PHE A O 1
ATOM 2231 N N . GLN A 1 282 ? 0.076 -17.537 11.786 1.00 74.81 282 GLN A N 1
ATOM 2232 C CA . GLN A 1 282 ? 0.912 -18.351 12.670 1.00 74.81 282 GLN A CA 1
ATOM 2233 C C . GLN A 1 282 ? 0.825 -17.898 14.133 1.00 74.81 282 GLN A C 1
ATOM 2235 O O . GLN A 1 282 ? 1.156 -18.681 15.017 1.00 74.81 282 GLN A O 1
ATOM 2240 N N . LEU A 1 283 ? 0.406 -16.651 14.392 1.00 78.25 283 LEU A N 1
ATOM 2241 C CA . LEU A 1 283 ? 0.343 -16.081 15.744 1.00 78.25 283 LEU A CA 1
ATOM 2242 C C . LEU A 1 283 ? -1.073 -16.046 16.317 1.00 78.25 283 LEU A C 1
ATOM 2244 O O . LEU A 1 283 ? -1.241 -16.248 17.513 1.00 78.25 283 LEU A O 1
ATOM 2248 N N . ASP A 1 284 ? -2.081 -15.804 15.480 1.00 85.94 284 ASP A N 1
ATOM 2249 C CA . ASP A 1 284 ? -3.475 -15.726 15.907 1.00 85.94 284 ASP A CA 1
ATOM 2250 C C . ASP A 1 284 ? -4.383 -16.539 14.979 1.00 85.94 284 ASP A C 1
ATOM 2252 O O . ASP A 1 284 ? -4.125 -16.681 13.781 1.00 85.94 284 ASP A O 1
ATOM 2256 N N . GLN A 1 285 ? -5.486 -17.036 15.540 1.00 90.00 285 GLN A N 1
ATOM 2257 C CA . GLN A 1 285 ? -6.517 -17.762 14.801 1.00 90.00 285 GLN A CA 1
ATOM 2258 C C . GLN A 1 285 ? -7.590 -16.810 14.256 1.00 90.00 285 GLN A C 1
ATOM 2260 O O . GLN A 1 285 ? -7.899 -15.815 14.912 1.00 90.00 285 GLN A O 1
ATOM 2265 N N . PRO A 1 286 ? -8.207 -17.105 13.095 1.00 93.75 286 PRO A N 1
ATOM 2266 C CA . PRO A 1 286 ? -9.380 -16.376 12.624 1.00 93.75 286 PRO A CA 1
ATOM 2267 C C . PRO A 1 286 ? -10.556 -16.442 13.607 1.00 93.75 286 PRO A C 1
ATOM 2269 O O . PRO A 1 286 ? -10.818 -17.487 14.197 1.00 93.75 286 PRO A O 1
ATOM 2272 N N . LEU A 1 287 ? -11.330 -15.359 13.704 1.00 96.31 287 LEU A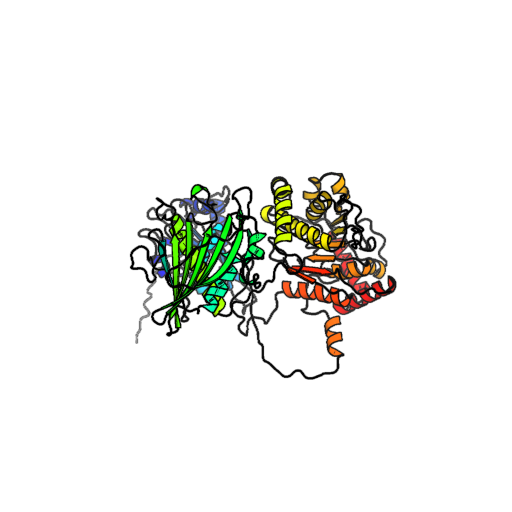 N 1
ATOM 2273 C CA . LEU A 1 287 ? -12.492 -15.265 14.599 1.00 96.31 287 LEU A CA 1
ATOM 2274 C C . LEU A 1 287 ? -13.768 -14.995 13.807 1.00 96.31 287 LEU A C 1
ATOM 2276 O O . LEU A 1 287 ? -13.873 -13.961 13.151 1.00 96.31 287 LEU A O 1
ATOM 2280 N N . VAL A 1 288 ? -14.756 -15.887 13.897 1.00 97.62 288 VAL A N 1
ATOM 2281 C CA . VAL A 1 288 ? -16.105 -15.603 13.384 1.00 97.62 288 VAL A CA 1
ATOM 2282 C C . VAL A 1 288 ? -16.834 -14.694 14.374 1.00 97.62 288 VAL A C 1
ATOM 2284 O O . VAL A 1 288 ? -16.689 -14.837 15.587 1.00 97.62 288 VAL A O 1
ATOM 2287 N N . GLN A 1 289 ? -17.582 -13.723 13.865 1.00 97.56 289 GLN A N 1
ATOM 2288 C CA . GLN A 1 289 ? -18.292 -12.733 14.659 1.00 97.56 289 GLN A CA 1
ATOM 2289 C C . GLN A 1 289 ? -19.589 -12.318 13.959 1.00 97.56 289 GLN A C 1
ATOM 2291 O O . GLN A 1 289 ? -19.573 -11.952 12.783 1.00 97.56 289 GLN A O 1
ATOM 2296 N N . THR A 1 290 ? -20.693 -12.318 14.704 1.00 98.00 290 THR A N 1
ATOM 2297 C CA . THR A 1 290 ? -21.953 -11.707 14.270 1.00 98.00 290 THR A CA 1
ATOM 2298 C C . THR A 1 290 ? -21.950 -10.226 14.652 1.00 98.00 290 THR A C 1
ATOM 2300 O O . THR A 1 290 ? -21.599 -9.872 15.776 1.00 98.00 290 THR A O 1
ATOM 2303 N N . CYS A 1 291 ? -22.333 -9.355 13.726 1.00 97.88 291 CYS A N 1
ATOM 2304 C CA . CYS A 1 291 ? -22.537 -7.927 13.927 1.00 97.88 291 CYS A CA 1
ATOM 2305 C C . CYS A 1 291 ? -24.022 -7.616 13.699 1.00 97.88 291 CYS A C 1
ATOM 2307 O O . CYS A 1 291 ? -24.530 -7.864 12.605 1.00 97.88 291 CYS A O 1
ATOM 2309 N N . GLN A 1 292 ? -24.715 -7.090 14.706 1.00 96.81 292 GLN A N 1
ATOM 2310 C CA . GLN A 1 292 ? -26.132 -6.731 14.611 1.00 96.81 292 GLN A CA 1
ATOM 2311 C C . GLN A 1 292 ? -26.324 -5.238 14.846 1.00 96.81 292 GLN A C 1
ATOM 2313 O O . GLN A 1 292 ? -25.799 -4.697 15.819 1.00 96.81 292 GLN A O 1
ATOM 2318 N N . SER A 1 293 ? -27.074 -4.597 13.954 1.00 96.38 293 SER A N 1
ATOM 2319 C CA . SER A 1 293 ? -27.492 -3.203 14.081 1.00 96.38 293 SER A CA 1
ATOM 2320 C C . SER A 1 293 ? -28.927 -3.141 14.583 1.00 96.38 293 SER A C 1
ATOM 2322 O O . SER A 1 293 ? -29.777 -3.928 14.158 1.00 96.38 293 SER A O 1
ATOM 2324 N N . PHE A 1 294 ? -29.185 -2.190 15.469 1.00 95.38 294 PHE A N 1
ATOM 2325 C CA . PHE A 1 294 ? -30.492 -1.926 16.035 1.00 95.38 294 PHE A CA 1
ATOM 2326 C C . PHE A 1 294 ? -30.777 -0.428 16.076 1.00 95.38 294 PHE A C 1
ATOM 2328 O O . PHE A 1 294 ? -29.864 0.386 16.242 1.00 95.38 294 PHE A O 1
ATOM 2335 N N . GLU A 1 295 ? -32.055 -0.087 16.007 1.00 95.31 295 GLU A N 1
ATOM 2336 C CA . GLU A 1 295 ? -32.564 1.271 16.152 1.00 95.31 295 GLU A CA 1
ATOM 2337 C C . GLU A 1 295 ? -33.641 1.314 17.235 1.00 95.31 295 GLU A C 1
ATOM 2339 O O . GLU A 1 295 ? -34.348 0.338 17.478 1.00 95.31 295 GLU A O 1
ATOM 2344 N N . GLY A 1 296 ? -33.748 2.443 17.922 1.00 92.56 296 GLY A N 1
ATOM 2345 C CA . GLY A 1 296 ? -34.767 2.659 18.939 1.00 92.56 296 GLY A CA 1
ATOM 2346 C C . GLY A 1 296 ? -35.062 4.141 19.104 1.00 92.56 296 GLY A C 1
ATOM 2347 O O . GLY A 1 296 ? -34.223 4.995 18.809 1.00 92.56 296 GLY A O 1
ATOM 2348 N N . ARG A 1 297 ? -36.258 4.463 19.596 1.00 90.31 297 ARG A N 1
ATOM 2349 C CA . ARG A 1 297 ? -36.650 5.839 19.911 1.00 90.31 297 ARG A CA 1
ATOM 2350 C C . ARG A 1 297 ? -37.340 5.884 21.264 1.00 90.31 297 ARG A C 1
ATOM 2352 O O . ARG A 1 297 ? -38.327 5.188 21.481 1.00 90.31 297 ARG A O 1
ATOM 2359 N N . GLN A 1 298 ? -36.830 6.716 22.165 1.00 85.56 298 GLN A N 1
ATOM 2360 C CA . GLN A 1 298 ? -37.393 6.884 23.504 1.00 85.56 298 GLN A CA 1
ATOM 2361 C C . GLN A 1 298 ? -37.131 8.305 24.010 1.00 85.56 298 GLN A C 1
ATOM 2363 O O . GLN A 1 298 ? -36.038 8.831 23.813 1.00 85.56 298 GLN A O 1
ATOM 2368 N N . ASP A 1 299 ? -38.119 8.923 24.663 1.00 83.31 299 ASP A N 1
ATOM 2369 C CA . ASP A 1 299 ? -37.990 10.229 25.334 1.00 83.31 299 ASP A CA 1
ATOM 2370 C C . ASP A 1 299 ? -37.405 11.345 24.442 1.00 83.31 299 ASP A C 1
ATOM 2372 O O . ASP A 1 299 ? -36.545 12.117 24.868 1.00 83.31 299 ASP A O 1
ATOM 2376 N N . GLY A 1 300 ? -37.831 11.405 23.172 1.00 82.88 300 GLY A N 1
ATOM 2377 C CA . GLY A 1 300 ? -37.335 12.400 22.205 1.00 82.88 300 GLY A CA 1
ATOM 2378 C C . GLY A 1 300 ? -35.878 12.190 21.770 1.00 82.88 300 GLY A C 1
ATOM 2379 O O . GLY A 1 300 ? -35.251 13.103 21.239 1.00 82.88 300 GLY A O 1
ATOM 2380 N N . LYS A 1 301 ? -35.314 11.001 22.012 1.00 89.44 301 LYS A N 1
ATOM 2381 C CA . LYS A 1 301 ? -33.969 10.616 21.576 1.00 89.44 301 LYS A CA 1
ATOM 2382 C C . LYS A 1 301 ? -34.025 9.437 20.620 1.00 89.44 301 LYS A C 1
ATOM 2384 O O . LYS A 1 301 ? -34.799 8.498 20.820 1.00 89.44 301 LYS A O 1
ATOM 2389 N N . GLU A 1 302 ? -33.171 9.490 19.612 1.00 93.50 302 GLU A N 1
ATOM 2390 C CA . GLU A 1 302 ? -32.901 8.388 18.697 1.00 93.50 302 GLU A CA 1
ATOM 2391 C C . GLU A 1 302 ? -31.669 7.625 19.177 1.00 93.50 302 GLU A C 1
ATOM 2393 O O . GLU A 1 302 ? -30.676 8.218 19.609 1.00 93.50 302 GLU A O 1
ATOM 2398 N N . TYR A 1 303 ? -31.742 6.302 19.110 1.00 94.12 303 TYR A N 1
ATOM 2399 C CA . TYR A 1 303 ? -30.673 5.405 19.509 1.00 94.12 303 TYR A CA 1
ATOM 2400 C C . TYR A 1 303 ? -30.303 4.507 18.336 1.00 94.12 303 TYR A C 1
ATOM 2402 O O . TYR A 1 303 ? -31.162 3.840 17.763 1.00 94.12 303 TYR A O 1
ATOM 2410 N N . THR A 1 304 ? -29.013 4.434 18.028 1.00 95.88 304 THR A N 1
ATOM 2411 C CA . THR A 1 304 ? -28.457 3.460 17.086 1.00 95.88 304 THR A CA 1
ATOM 2412 C C . THR A 1 304 ? -27.445 2.606 17.829 1.00 95.88 304 THR A C 1
ATOM 2414 O O . THR A 1 304 ? -26.474 3.118 18.386 1.00 95.88 304 THR A O 1
ATOM 2417 N N . LEU A 1 305 ? -27.663 1.297 17.854 1.00 96.38 305 LEU A N 1
ATOM 2418 C CA . LEU A 1 305 ? -26.839 0.347 18.589 1.00 96.38 305 LEU A CA 1
ATOM 2419 C C . LEU A 1 305 ? -26.235 -0.670 17.624 1.00 96.38 305 LEU A C 1
ATOM 2421 O O . LEU A 1 305 ? -26.939 -1.264 16.816 1.00 96.38 305 LEU A O 1
ATOM 2425 N N . VAL A 1 306 ? -24.933 -0.914 17.741 1.00 97.62 306 VAL A N 1
ATOM 2426 C CA . VAL A 1 306 ? -24.238 -1.960 16.984 1.00 97.62 306 VAL A CA 1
ATOM 2427 C C . VAL A 1 306 ? -23.568 -2.921 17.953 1.00 97.62 306 VAL A C 1
ATOM 2429 O O . VAL A 1 306 ? -22.694 -2.517 18.718 1.00 97.62 306 VAL A O 1
ATOM 2432 N N . VAL A 1 307 ? -23.955 -4.195 17.907 1.00 97.62 307 VAL A N 1
ATOM 2433 C CA . VAL A 1 307 ? -23.465 -5.256 18.797 1.00 97.62 307 VAL A CA 1
ATOM 2434 C C . VAL A 1 307 ? -22.591 -6.233 18.019 1.00 97.62 307 VAL A C 1
ATOM 2436 O O . VAL A 1 307 ? -22.989 -6.756 16.981 1.00 97.62 307 VAL A O 1
ATOM 2439 N N . TYR A 1 308 ? -21.394 -6.498 18.531 1.00 97.88 308 TYR A N 1
ATOM 2440 C CA . TYR A 1 308 ? -20.448 -7.491 18.038 1.00 97.88 308 TYR A CA 1
ATOM 2441 C C . TYR A 1 308 ? -20.430 -8.701 18.973 1.00 97.88 308 TYR A C 1
ATOM 2443 O O . TYR A 1 308 ? -20.111 -8.585 20.158 1.00 97.88 308 TYR A O 1
ATOM 2451 N N . ILE A 1 309 ? -20.719 -9.874 18.414 1.00 97.62 309 ILE A N 1
ATOM 2452 C CA . ILE A 1 309 ? -20.844 -11.151 19.118 1.00 97.62 309 ILE A CA 1
ATOM 2453 C C . ILE A 1 309 ? -19.786 -12.114 18.563 1.00 97.62 309 ILE A C 1
ATOM 2455 O O . ILE A 1 309 ? -20.015 -12.748 17.530 1.00 97.62 309 ILE A O 1
ATOM 2459 N N . PRO A 1 310 ? -18.598 -12.207 19.184 1.00 97.12 310 PRO A N 1
ATOM 2460 C CA . PRO A 1 310 ? -17.614 -13.246 18.891 1.00 97.12 310 PRO A CA 1
ATOM 2461 C C . PRO A 1 310 ? -18.206 -14.661 18.964 1.00 97.12 310 PRO A C 1
ATOM 2463 O O . PRO A 1 310 ? -18.960 -14.985 19.883 1.00 97.12 310 PRO A O 1
ATOM 2466 N N . HIS A 1 311 ? -17.840 -15.537 18.026 1.00 96.50 311 HIS A N 1
ATOM 2467 C CA . HIS A 1 311 ? -18.296 -16.930 17.996 1.00 96.50 311 HIS A CA 1
ATOM 2468 C C . HIS A 1 311 ? -17.434 -17.839 18.885 1.00 96.50 311 HIS A C 1
ATOM 2470 O O . HIS A 1 311 ? -17.032 -18.923 18.477 1.00 96.50 311 HIS A O 1
ATOM 2476 N N . VAL A 1 312 ? -17.164 -17.402 20.113 1.00 94.38 312 VAL A N 1
ATOM 2477 C CA . VAL A 1 312 ? -16.413 -18.162 21.124 1.00 94.38 312 VAL A CA 1
ATOM 2478 C C . VAL A 1 312 ? -17.267 -18.366 22.370 1.00 94.38 312 VAL A C 1
ATOM 2480 O O . VAL A 1 312 ? -18.266 -17.662 22.559 1.00 94.38 312 VAL A O 1
ATOM 2483 N N . GLY A 1 313 ? -16.932 -19.372 23.175 1.00 91.00 313 GLY A N 1
ATOM 2484 C CA . GLY A 1 313 ? -17.630 -19.677 24.427 1.00 91.00 313 GLY A CA 1
ATOM 2485 C C . GLY A 1 313 ? -16.888 -19.188 25.670 1.00 91.00 313 GLY A C 1
ATOM 2486 O O . GLY A 1 313 ? -17.517 -18.954 26.701 1.00 91.00 313 GLY A O 1
ATOM 2487 N N . LYS A 1 314 ? -15.562 -19.029 25.582 1.00 93.00 314 LYS A N 1
ATOM 2488 C CA . LYS A 1 314 ? -14.685 -18.706 26.717 1.00 93.00 314 LYS A CA 1
ATOM 2489 C C . LYS A 1 314 ? -13.631 -17.669 26.341 1.00 93.00 314 LYS A C 1
ATOM 2491 O O . LYS A 1 314 ? -13.209 -17.586 25.191 1.00 93.00 314 LYS A O 1
ATOM 2496 N N . SER A 1 315 ? -13.143 -16.941 27.340 1.00 92.44 315 SER A N 1
ATOM 2497 C CA . SER A 1 315 ? -12.103 -15.918 27.175 1.00 92.44 315 SER A CA 1
ATOM 2498 C C . SER A 1 315 ? -10.778 -16.475 26.642 1.00 92.44 315 SER A C 1
ATOM 2500 O O . SER A 1 315 ? -10.134 -15.846 25.808 1.00 92.44 315 SER A O 1
ATOM 2502 N N . SER A 1 316 ? -10.418 -17.709 27.018 1.00 91.88 316 SER A N 1
ATOM 2503 C CA . SER A 1 316 ? -9.208 -18.400 26.539 1.00 91.88 316 SER A CA 1
ATOM 2504 C C . SER A 1 316 ? -9.202 -18.702 25.036 1.00 91.88 316 SER A C 1
ATOM 2506 O O . SER A 1 316 ? -8.149 -18.990 24.480 1.00 91.88 316 SER A O 1
ATOM 2508 N N . GLU A 1 317 ? -10.367 -18.679 24.384 1.00 93.00 317 GLU A N 1
ATOM 2509 C CA . GLU A 1 317 ? -10.510 -18.876 22.935 1.00 93.00 317 GLU A CA 1
ATOM 2510 C C . GLU A 1 317 ? -10.385 -17.552 22.161 1.00 93.00 317 GLU A C 1
ATOM 2512 O O . GLU A 1 317 ? -10.369 -17.559 20.931 1.00 93.00 317 GLU A O 1
ATOM 2517 N N . MET A 1 318 ? -10.323 -16.408 22.854 1.00 93.75 318 MET A N 1
ATOM 2518 C CA . MET A 1 318 ? -10.260 -15.099 22.213 1.00 93.75 318 MET A CA 1
ATOM 2519 C C . MET A 1 318 ? -8.860 -14.833 21.634 1.00 93.75 318 MET A C 1
ATOM 2521 O O . MET A 1 318 ? -7.881 -14.841 22.385 1.00 93.75 318 MET A O 1
ATOM 2525 N N . PRO A 1 319 ? -8.739 -14.510 20.333 1.00 93.31 319 PRO A N 1
ATOM 2526 C CA . PRO A 1 319 ? -7.463 -14.098 19.753 1.00 93.31 319 PRO A CA 1
ATOM 2527 C C . PRO A 1 319 ? -6.940 -12.794 20.359 1.00 93.31 319 PRO A C 1
ATOM 2529 O O . PRO A 1 319 ? -7.714 -11.924 20.770 1.00 93.31 319 PRO A O 1
ATOM 2532 N N . PHE A 1 320 ? -5.620 -12.605 20.340 1.00 90.25 320 PHE A N 1
ATOM 2533 C CA . PHE A 1 320 ? -4.959 -11.476 20.999 1.00 90.25 320 PHE A CA 1
ATOM 2534 C C . PHE A 1 320 ? -5.410 -10.110 20.460 1.00 90.25 320 PHE A C 1
ATOM 2536 O O . PHE A 1 320 ? -5.457 -9.122 21.202 1.00 90.25 320 PHE A O 1
ATOM 2543 N N . TYR A 1 321 ? -5.755 -10.055 19.173 1.00 89.81 321 TYR A N 1
ATOM 2544 C CA . TYR A 1 321 ? -6.165 -8.840 18.474 1.00 89.81 321 TYR A CA 1
ATOM 2545 C C . TYR A 1 321 ? -7.573 -8.336 18.829 1.00 89.81 321 TYR A C 1
ATOM 2547 O O . TYR A 1 321 ? -7.946 -7.251 18.372 1.00 89.81 321 TYR A O 1
ATOM 2555 N N . HIS A 1 322 ? -8.368 -9.110 19.575 1.00 93.94 322 HIS A N 1
ATOM 2556 C CA . HIS A 1 322 ? -9.741 -8.780 19.956 1.00 93.94 322 HIS A CA 1
ATOM 2557 C C . HIS A 1 322 ? -9.845 -8.606 21.484 1.00 93.94 322 HIS A C 1
ATOM 2559 O O . HIS A 1 322 ? -9.152 -9.307 22.224 1.00 93.94 322 HIS A O 1
ATOM 2565 N N . PRO A 1 323 ? -10.682 -7.687 22.011 1.00 93.62 323 PRO A N 1
ATOM 2566 C CA . PRO A 1 323 ? -10.937 -7.631 23.449 1.00 93.62 323 PRO A CA 1
ATOM 2567 C C . PRO A 1 323 ? -11.507 -8.963 23.958 1.00 93.62 323 PRO A C 1
ATOM 2569 O O . PRO A 1 323 ? -12.408 -9.537 23.344 1.00 93.62 323 PRO A O 1
ATOM 2572 N N . ALA A 1 324 ? -10.986 -9.428 25.094 1.00 94.31 324 ALA A N 1
ATOM 2573 C CA . ALA A 1 324 ? -11.411 -10.645 25.782 1.00 94.31 324 ALA A CA 1
ATOM 2574 C C . ALA A 1 324 ? -12.745 -10.424 26.516 1.00 94.31 324 ALA A C 1
ATOM 2576 O O . ALA A 1 324 ? -12.802 -10.316 27.734 1.00 94.31 324 ALA A O 1
ATOM 2577 N N . VAL A 1 325 ? -13.817 -10.267 25.739 1.00 95.31 325 VAL A N 1
ATOM 2578 C CA . VAL A 1 325 ? -15.190 -10.047 26.211 1.00 95.31 325 VAL A CA 1
ATOM 2579 C C . VAL A 1 325 ? -16.139 -10.956 25.446 1.00 95.31 325 VAL A C 1
ATOM 2581 O O . VAL A 1 325 ? -15.894 -11.271 24.279 1.00 95.31 325 VAL A O 1
ATOM 2584 N N . SER A 1 326 ? -17.235 -11.367 26.083 1.00 95.25 326 SER A N 1
ATOM 2585 C CA . SER A 1 326 ? -18.228 -12.215 25.422 1.00 95.25 326 SER A CA 1
ATOM 2586 C C . SER A 1 326 ? -18.940 -11.467 24.297 1.00 95.25 326 SER A C 1
ATOM 2588 O O . SER A 1 326 ? -19.255 -12.079 23.279 1.00 95.25 326 SER A O 1
ATOM 2590 N N . GLN A 1 327 ? -19.172 -10.157 24.466 1.00 96.25 327 GLN A N 1
ATOM 2591 C CA . GLN A 1 327 ? -19.769 -9.261 23.471 1.00 96.25 327 GLN A CA 1
ATOM 2592 C C . GLN A 1 327 ? -19.284 -7.816 23.674 1.00 96.25 327 GLN A C 1
ATOM 2594 O O . GLN A 1 327 ? -18.858 -7.430 24.765 1.00 96.25 327 GLN A O 1
ATOM 2599 N N . LEU A 1 328 ? -19.358 -7.010 22.618 1.00 95.69 328 LEU A N 1
ATOM 2600 C CA . LEU A 1 328 ? -19.001 -5.589 22.603 1.00 95.69 328 LEU A CA 1
ATOM 2601 C C . LEU A 1 328 ? -20.100 -4.819 21.878 1.00 95.69 328 LEU A C 1
ATOM 2603 O O . LEU A 1 328 ? -20.541 -5.263 20.824 1.00 95.69 328 LEU A O 1
ATOM 2607 N N . ALA A 1 329 ? -20.521 -3.672 22.401 1.00 96.62 329 ALA A N 1
ATOM 2608 C CA . ALA A 1 329 ? -21.529 -2.845 21.755 1.00 96.62 329 ALA A CA 1
ATOM 2609 C C . ALA A 1 329 ? -21.125 -1.371 21.681 1.00 96.62 329 ALA A C 1
ATOM 2611 O O . ALA A 1 329 ? -20.409 -0.851 22.538 1.00 96.62 329 ALA A O 1
ATOM 2612 N N . PHE A 1 330 ? -21.609 -0.704 20.639 1.00 96.94 330 PHE A N 1
ATOM 2613 C CA . PHE A 1 330 ? -21.431 0.719 20.394 1.00 96.94 330 PHE A CA 1
ATOM 2614 C C . PHE A 1 330 ? -22.804 1.355 20.278 1.00 96.94 330 PHE A C 1
ATOM 2616 O O . PHE A 1 330 ? -23.565 1.022 19.371 1.00 96.94 330 PHE A O 1
ATOM 2623 N N . LEU A 1 331 ? -23.112 2.254 21.199 1.00 95.69 331 LEU A N 1
ATOM 2624 C CA . LEU A 1 331 ? -24.362 2.987 21.243 1.00 95.69 331 LEU A CA 1
ATOM 2625 C C . LEU A 1 331 ? -24.107 4.426 20.809 1.00 95.69 331 LEU A C 1
ATOM 2627 O O . LEU A 1 331 ? -23.248 5.106 21.365 1.00 95.69 331 LEU A O 1
ATOM 2631 N N . HIS A 1 332 ? -24.880 4.899 19.846 1.00 96.31 332 HIS A N 1
ATOM 2632 C CA . HIS A 1 332 ? -25.014 6.309 19.518 1.00 96.31 332 HIS A CA 1
ATOM 2633 C C . HIS A 1 332 ? -26.384 6.781 19.992 1.00 96.31 332 HIS A C 1
ATOM 2635 O O . HIS A 1 332 ? -27.391 6.116 19.763 1.00 96.31 332 HIS A O 1
ATOM 2641 N N . THR A 1 333 ? -26.408 7.894 20.716 1.00 94.38 333 THR A N 1
ATOM 2642 C CA . THR A 1 333 ? -27.632 8.578 21.139 1.00 94.38 333 THR A CA 1
ATOM 2643 C C . THR A 1 333 ? -27.659 9.945 20.486 1.00 94.38 333 THR A C 1
ATOM 2645 O O . THR A 1 333 ? -26.658 10.659 20.548 1.00 94.38 333 THR A O 1
ATOM 2648 N N . TRP A 1 334 ? -28.791 10.326 19.909 1.00 94.69 334 TRP A N 1
ATOM 2649 C CA . TRP A 1 334 ? -28.990 11.611 19.253 1.00 94.69 334 TRP A CA 1
ATOM 2650 C C . TRP A 1 334 ? -30.241 12.294 19.793 1.00 94.69 334 TRP A C 1
ATOM 2652 O O . TRP A 1 334 ? -31.267 11.642 19.988 1.00 94.69 334 TRP A O 1
ATOM 2662 N N . ASN A 1 335 ? -30.157 13.595 20.064 1.00 90.69 335 ASN A N 1
ATOM 2663 C CA . ASN A 1 335 ? -31.299 14.385 20.509 1.00 90.69 335 ASN A CA 1
ATOM 2664 C C . ASN A 1 335 ? -31.772 15.373 19.430 1.00 90.69 335 ASN A C 1
ATOM 2666 O O . ASN A 1 335 ? -31.027 15.727 18.513 1.00 90.69 335 ASN A O 1
ATOM 2670 N N . ASP A 1 336 ? -33.001 15.864 19.588 1.00 83.06 336 ASP A N 1
ATOM 2671 C CA . ASP A 1 336 ? -33.616 16.830 18.665 1.00 83.06 336 ASP A CA 1
ATOM 2672 C C . ASP A 1 336 ? -32.885 18.195 18.627 1.00 83.06 336 ASP A C 1
ATOM 2674 O O . ASP A 1 336 ? -33.068 18.983 17.704 1.00 83.06 336 ASP A O 1
ATOM 2678 N N . GLU A 1 337 ? -32.005 18.471 19.596 1.00 82.56 337 GLU A N 1
ATOM 2679 C CA . GLU A 1 337 ? -31.182 19.689 19.671 1.00 82.56 337 GLU A CA 1
ATOM 2680 C C . GLU A 1 337 ? -29.860 19.583 18.885 1.00 82.56 337 GLU A C 1
ATOM 2682 O O . GLU A 1 337 ? -29.018 20.481 18.956 1.00 82.56 337 GLU A O 1
ATOM 2687 N N . GLY A 1 338 ? -29.632 18.478 18.167 1.00 82.38 338 GLY A N 1
ATOM 2688 C CA . GLY A 1 338 ? -28.433 18.274 17.352 1.00 82.38 338 GLY A CA 1
ATOM 2689 C C . GLY A 1 338 ? -27.174 17.912 18.149 1.00 82.38 338 GLY A C 1
ATOM 2690 O O . GLY A 1 338 ? -26.057 18.146 17.682 1.00 82.38 338 GLY A O 1
ATOM 2691 N N . ARG A 1 339 ? -27.331 17.362 19.357 1.00 87.19 339 ARG A N 1
ATOM 2692 C CA . ARG A 1 339 ? -26.242 16.856 20.203 1.00 87.19 339 ARG A CA 1
ATOM 2693 C C . ARG A 1 339 ? -26.276 15.333 20.249 1.00 87.19 339 ARG A C 1
ATOM 2695 O O . ARG A 1 339 ? -27.332 14.723 20.420 1.00 87.19 339 ARG A O 1
ATOM 2702 N N . GLY A 1 340 ? -25.096 14.728 20.140 1.00 91.56 340 GLY A N 1
ATOM 2703 C CA . GLY A 1 340 ? -24.931 13.284 20.161 1.00 91.56 340 GLY A CA 1
ATOM 2704 C C . GLY A 1 340 ? -24.009 12.798 21.267 1.00 91.56 340 GLY A C 1
ATOM 2705 O O . GLY A 1 340 ? -23.153 13.529 21.768 1.00 91.56 340 GLY A O 1
ATOM 2706 N N . THR A 1 341 ? -24.126 11.517 21.583 1.00 92.88 341 THR A N 1
ATOM 2707 C CA . THR A 1 341 ? -23.250 10.820 22.522 1.00 92.88 341 THR A CA 1
ATOM 2708 C C . THR A 1 341 ? -22.903 9.440 21.976 1.00 92.88 341 THR A C 1
ATOM 2710 O O . THR A 1 341 ? -23.782 8.726 21.501 1.00 92.88 341 THR A O 1
ATOM 2713 N N . LEU A 1 342 ? -21.627 9.064 22.054 1.00 94.62 342 LEU A N 1
ATOM 2714 C CA . LEU A 1 342 ? -21.142 7.710 21.812 1.00 94.62 342 LEU A CA 1
ATOM 2715 C C . LEU A 1 342 ? -20.876 7.006 23.136 1.00 94.62 342 LEU A C 1
ATOM 2717 O O . LEU A 1 342 ? -20.155 7.550 23.966 1.00 94.62 342 LEU A O 1
ATOM 2721 N N . THR A 1 343 ? -21.338 5.772 23.277 1.00 94.50 343 THR A N 1
ATOM 2722 C CA . THR A 1 343 ? -21.075 4.927 24.443 1.00 94.50 343 THR A CA 1
ATOM 2723 C C . THR A 1 343 ? -20.567 3.565 23.988 1.00 94.50 343 THR A C 1
ATOM 2725 O O . THR A 1 343 ? -21.145 2.941 23.100 1.00 94.50 343 THR A O 1
ATOM 2728 N N . LEU A 1 344 ? -19.479 3.093 24.593 1.00 95.44 344 LEU A N 1
ATOM 2729 C CA . LEU A 1 344 ? -18.936 1.754 24.373 1.00 95.44 344 LEU A CA 1
ATOM 2730 C C . LEU A 1 344 ? -19.285 0.865 25.565 1.00 95.44 344 LEU A C 1
ATOM 2732 O O . LEU A 1 344 ? -19.008 1.224 26.712 1.00 95.44 344 LEU A O 1
ATOM 2736 N N . LEU A 1 345 ? -19.868 -0.297 25.281 1.00 94.94 345 LEU A N 1
ATOM 2737 C CA . LEU A 1 345 ? -20.288 -1.272 26.279 1.00 94.94 345 LEU A CA 1
ATOM 2738 C C . LEU A 1 345 ? -19.569 -2.608 26.076 1.00 94.94 345 LEU A C 1
ATOM 2740 O O . LEU A 1 345 ? -19.358 -3.047 24.943 1.00 94.94 345 LEU A O 1
ATOM 2744 N N . TYR A 1 346 ? -19.246 -3.284 27.174 1.00 95.38 346 TYR A N 1
ATOM 2745 C CA . TYR A 1 346 ? -18.779 -4.669 27.163 1.00 95.38 346 TYR A CA 1
ATOM 2746 C C . TYR A 1 346 ? -19.770 -5.571 27.871 1.00 95.38 346 TYR A C 1
ATOM 2748 O O . TYR A 1 346 ? -20.336 -5.189 28.888 1.00 95.38 346 TYR A O 1
ATOM 2756 N N . ARG A 1 347 ? -19.894 -6.802 27.381 1.00 94.31 347 ARG A N 1
ATOM 2757 C CA . ARG A 1 347 ? -20.442 -7.917 28.144 1.00 94.31 347 ARG A CA 1
ATOM 2758 C C . ARG A 1 347 ? -19.304 -8.852 28.518 1.00 94.31 347 ARG A C 1
ATOM 2760 O O . ARG A 1 347 ? -18.740 -9.514 27.639 1.00 94.31 347 ARG A O 1
ATOM 2767 N N . LEU A 1 348 ? -18.938 -8.912 29.791 1.00 93.06 348 LEU A N 1
ATOM 2768 C CA . LEU A 1 348 ? -17.820 -9.750 30.233 1.00 93.06 348 LEU A CA 1
ATOM 2769 C C . LEU A 1 348 ? -18.158 -11.245 30.111 1.00 93.06 348 LEU A C 1
ATOM 2771 O O . LEU A 1 348 ? -19.323 -11.632 29.985 1.00 93.06 348 LEU A O 1
ATOM 2775 N N . PHE A 1 349 ? -17.132 -12.097 30.091 1.00 93.12 349 PHE A N 1
ATOM 2776 C CA . PHE A 1 349 ? -17.349 -13.523 30.331 1.00 93.12 349 PHE A CA 1
ATOM 2777 C C . PHE A 1 349 ? -17.748 -13.740 31.796 1.00 93.12 349 PHE A C 1
ATOM 2779 O O . PHE A 1 349 ? -17.425 -12.936 32.669 1.00 93.12 349 PHE A O 1
ATOM 2786 N N . TYR A 1 350 ? -18.465 -14.831 32.064 1.00 87.75 350 TYR A N 1
ATOM 2787 C CA . TYR A 1 350 ? -18.867 -15.173 33.427 1.00 87.75 350 TYR A CA 1
ATOM 2788 C C . TYR A 1 350 ? -17.631 -15.309 34.333 1.00 87.75 350 TYR A C 1
ATOM 2790 O O . TYR A 1 350 ? -16.666 -15.968 33.949 1.00 87.75 350 TYR A O 1
ATOM 2798 N N . ASN A 1 351 ? -17.674 -14.697 35.521 1.00 84.50 351 ASN A N 1
ATOM 2799 C CA . ASN A 1 351 ? -16.569 -14.597 36.489 1.00 84.50 351 ASN A CA 1
ATOM 2800 C C . ASN A 1 351 ? -15.323 -13.812 36.033 1.00 84.50 351 ASN A C 1
ATOM 2802 O O . ASN A 1 351 ? -14.286 -13.893 36.693 1.00 84.50 351 ASN A O 1
ATOM 2806 N N . GLU A 1 352 ? -15.393 -13.037 34.949 1.00 88.00 352 GLU A N 1
ATOM 2807 C CA . GLU A 1 352 ? -14.308 -12.130 34.563 1.00 88.00 352 GLU A CA 1
ATOM 2808 C C . GLU A 1 352 ? -14.592 -10.691 34.986 1.00 88.00 352 GLU A C 1
ATOM 2810 O O . GLU A 1 352 ? -15.738 -10.251 35.029 1.00 88.00 352 GLU A O 1
ATOM 2815 N N . ASN A 1 353 ? -13.523 -9.953 35.282 1.00 87.69 353 ASN A N 1
ATOM 2816 C CA . ASN A 1 353 ? -13.582 -8.552 35.686 1.00 87.69 353 ASN A CA 1
ATOM 2817 C C . ASN A 1 353 ? -12.993 -7.648 34.603 1.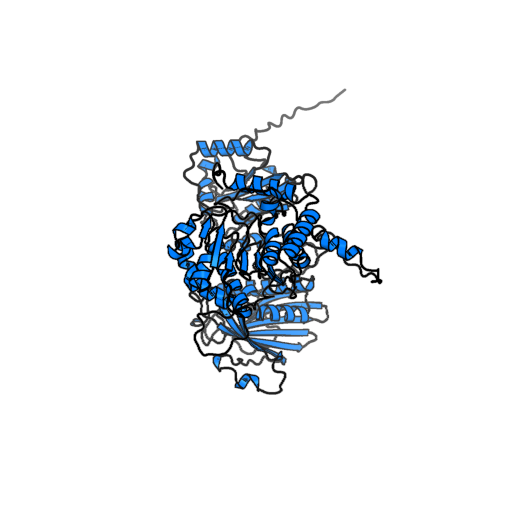00 87.69 353 ASN A C 1
ATOM 2819 O O . ASN A 1 353 ? -12.189 -8.076 33.769 1.00 87.69 353 ASN A O 1
ATOM 2823 N N . LEU A 1 354 ? -13.360 -6.368 34.648 1.00 89.00 354 LEU A N 1
ATOM 2824 C CA . LEU A 1 354 ? -12.732 -5.358 33.808 1.00 89.00 354 LEU A CA 1
ATOM 2825 C C . LEU A 1 354 ? -11.234 -5.260 34.141 1.00 89.00 354 LEU A C 1
ATOM 2827 O O . LEU A 1 354 ? -10.832 -5.293 35.302 1.00 89.00 354 LEU A O 1
ATOM 2831 N N . THR A 1 355 ? -10.399 -5.150 33.110 1.00 90.06 355 THR A N 1
ATOM 2832 C CA . THR A 1 355 ? -8.943 -5.030 33.257 1.00 90.06 355 THR A CA 1
ATOM 2833 C C . THR A 1 355 ? -8.445 -3.748 32.606 1.00 90.06 355 THR A C 1
ATOM 2835 O O . THR A 1 355 ? -9.016 -3.282 31.619 1.00 90.06 355 THR A O 1
ATOM 2838 N N . ALA A 1 356 ? -7.289 -3.247 33.050 1.00 87.25 356 ALA A N 1
ATOM 2839 C CA . ALA A 1 356 ? -6.648 -2.080 32.437 1.00 87.25 356 ALA A CA 1
ATOM 2840 C C . ALA A 1 356 ? -6.361 -2.263 30.930 1.00 87.25 356 ALA A C 1
ATOM 2842 O O . ALA A 1 356 ? -6.303 -1.295 30.171 1.00 87.25 356 ALA A O 1
ATOM 2843 N N . LYS A 1 357 ? -6.174 -3.510 30.460 1.00 86.75 357 LYS A N 1
ATOM 2844 C CA . LYS A 1 357 ? -6.051 -3.802 29.021 1.00 86.75 357 LYS A CA 1
ATOM 2845 C C . LYS A 1 357 ? -7.372 -3.518 28.300 1.00 86.75 357 LYS A C 1
ATOM 2847 O O . LYS A 1 357 ? -7.347 -2.849 27.271 1.00 86.75 357 LYS A O 1
ATOM 2852 N N . LEU A 1 358 ? -8.497 -3.993 28.838 1.00 91.12 358 LEU A N 1
ATOM 2853 C CA . LEU A 1 358 ? -9.830 -3.786 28.263 1.00 91.12 358 LEU A CA 1
ATOM 2854 C C . LEU A 1 358 ? -10.225 -2.305 28.234 1.00 91.12 358 LEU A C 1
ATOM 2856 O O . LEU A 1 358 ? -10.785 -1.857 27.233 1.00 91.12 358 LEU A O 1
ATOM 2860 N N . GLU A 1 359 ? -9.875 -1.542 29.270 1.00 88.88 359 GLU A N 1
ATOM 2861 C CA . GLU A 1 359 ? -10.089 -0.089 29.336 1.00 88.88 359 GLU A CA 1
ATOM 2862 C C . GLU A 1 359 ? -9.302 0.653 28.249 1.00 88.88 359 GLU A C 1
ATOM 2864 O O . GLU A 1 359 ? -9.871 1.434 27.485 1.00 88.88 359 GLU A O 1
ATOM 2869 N N . ARG A 1 360 ? -8.003 0.351 28.095 1.00 86.50 360 ARG A N 1
ATOM 2870 C CA . ARG A 1 360 ? -7.183 0.921 27.009 1.00 86.50 360 ARG A CA 1
ATOM 2871 C C . ARG A 1 360 ? -7.726 0.554 25.629 1.00 86.50 360 ARG A C 1
ATOM 2873 O O . ARG A 1 360 ? -7.739 1.394 24.729 1.00 86.50 360 ARG A O 1
ATOM 2880 N N . THR A 1 361 ? -8.183 -0.687 25.451 1.00 89.19 361 THR A N 1
ATOM 2881 C CA . THR A 1 361 ? -8.815 -1.127 24.201 1.00 89.19 361 THR A CA 1
ATOM 2882 C C . THR A 1 361 ? -10.121 -0.374 23.942 1.00 89.19 361 THR A C 1
ATOM 2884 O O . THR A 1 361 ? -10.331 0.072 22.815 1.00 89.19 361 THR A O 1
ATOM 2887 N N . ALA A 1 362 ? -10.958 -0.163 24.963 1.00 91.56 362 ALA A N 1
ATOM 2888 C CA . ALA A 1 362 ? -12.197 0.606 24.844 1.00 91.56 362 ALA A CA 1
ATOM 2889 C C . ALA A 1 362 ? -11.913 2.049 24.410 1.00 91.56 362 ALA A C 1
ATOM 2891 O O . ALA A 1 362 ? -12.527 2.540 23.461 1.00 91.56 362 ALA A O 1
ATOM 2892 N N . LEU A 1 363 ? -10.928 2.694 25.043 1.00 90.19 363 LEU A N 1
ATOM 2893 C CA . LEU A 1 363 ? -10.511 4.054 24.709 1.00 90.19 363 LEU A CA 1
ATOM 2894 C C . LEU A 1 363 ? -10.074 4.166 23.244 1.00 90.19 363 LEU A C 1
ATOM 2896 O O . LEU A 1 363 ? -10.539 5.049 22.527 1.00 90.19 363 LEU A O 1
ATOM 2900 N N . LYS A 1 364 ? -9.242 3.232 22.769 1.00 87.50 364 LYS A N 1
ATOM 2901 C CA . LYS A 1 364 ? -8.792 3.211 21.371 1.00 87.50 364 LYS A CA 1
ATOM 2902 C C . LYS A 1 364 ? -9.959 3.028 20.395 1.00 87.50 364 LYS A C 1
ATOM 2904 O O . LYS A 1 364 ? -10.016 3.707 19.374 1.00 87.50 364 LYS A O 1
ATOM 2909 N N . LEU A 1 365 ? -10.898 2.131 20.702 1.00 92.50 365 LEU A N 1
ATOM 2910 C CA . LEU A 1 365 ? -12.058 1.866 19.848 1.00 92.50 365 LEU A CA 1
ATOM 2911 C C . LEU A 1 365 ? -12.985 3.084 19.739 1.00 92.50 365 LEU A C 1
ATOM 2913 O O . LEU A 1 365 ? -13.318 3.491 18.624 1.00 92.50 365 LEU A O 1
ATOM 2917 N N . ILE A 1 366 ? -13.368 3.692 20.867 1.00 93.38 366 ILE A N 1
ATOM 2918 C CA . ILE A 1 366 ? -14.259 4.862 20.862 1.00 93.38 366 ILE A CA 1
ATOM 2919 C C . ILE A 1 366 ? -13.579 6.086 20.232 1.00 93.38 366 ILE A C 1
ATOM 2921 O O . ILE A 1 366 ? -14.223 6.818 19.482 1.00 93.38 366 ILE A O 1
ATOM 2925 N N . GLN A 1 367 ? -12.268 6.262 20.438 1.00 91.00 367 GLN A N 1
ATOM 2926 C CA . GLN A 1 367 ? -11.480 7.311 19.786 1.00 91.00 367 GLN A CA 1
ATOM 2927 C C . GLN A 1 367 ? -11.467 7.145 18.263 1.00 91.00 367 GLN A C 1
ATOM 2929 O O . GLN A 1 367 ? -11.684 8.120 17.540 1.00 91.00 367 GLN A O 1
ATOM 2934 N N . THR A 1 368 ? -11.264 5.921 17.758 1.00 87.50 368 THR A N 1
ATOM 2935 C CA . THR A 1 368 ? -11.324 5.638 16.317 1.00 87.50 368 THR A CA 1
ATOM 2936 C C . THR A 1 368 ? -12.702 5.979 15.750 1.00 87.50 368 THR A C 1
ATOM 2938 O O . THR A 1 368 ? -12.783 6.678 14.742 1.00 87.50 368 THR A O 1
ATOM 2941 N N . ILE A 1 369 ? -13.793 5.568 16.401 1.00 92.69 369 ILE A N 1
ATOM 2942 C CA . ILE A 1 369 ? -15.152 5.871 15.919 1.00 92.69 369 ILE A CA 1
ATOM 2943 C C . ILE A 1 369 ? -15.407 7.379 15.934 1.00 92.69 369 ILE A C 1
ATOM 2945 O O . ILE A 1 369 ? -15.854 7.924 14.925 1.00 92.69 369 ILE A O 1
ATOM 2949 N N . HIS A 1 370 ? -15.063 8.072 17.024 1.00 91.44 370 HIS A N 1
ATOM 2950 C CA . HIS A 1 370 ? -15.224 9.522 17.126 1.00 91.44 370 HIS A CA 1
ATOM 2951 C C . HIS A 1 370 ? -14.440 10.252 16.024 1.00 91.44 370 HIS A C 1
ATOM 2953 O O . HIS A 1 370 ? -15.000 11.086 15.310 1.00 91.44 370 HIS A O 1
ATOM 2959 N N . LYS A 1 371 ? -13.166 9.888 15.811 1.00 87.06 371 LYS A N 1
ATOM 2960 C CA . LYS A 1 371 ? -12.313 10.449 14.749 1.00 87.06 371 LYS A CA 1
ATOM 2961 C C . LYS A 1 371 ? -12.919 10.237 13.360 1.00 87.06 371 LYS A C 1
ATOM 2963 O O . LYS A 1 371 ? -12.957 11.172 12.560 1.00 87.06 371 LYS A O 1
ATOM 2968 N N . HIS A 1 372 ? -13.402 9.031 13.067 1.00 85.75 372 HIS A N 1
ATOM 2969 C CA . HIS A 1 372 ? -13.996 8.710 11.769 1.00 85.75 372 HIS A CA 1
ATOM 2970 C C . HIS A 1 372 ? -15.353 9.396 11.559 1.00 85.75 372 HIS A C 1
ATOM 2972 O O . HIS A 1 372 ? -15.595 9.909 10.466 1.00 85.75 372 HIS A O 1
ATOM 2978 N N . GLY A 1 373 ? -16.198 9.481 12.590 1.00 89.50 373 GLY A N 1
ATOM 2979 C CA . GLY A 1 373 ? -17.477 10.194 12.543 1.00 89.50 373 GLY A CA 1
ATOM 2980 C C . GLY A 1 373 ? -17.291 11.687 12.290 1.00 89.50 373 GLY A C 1
ATOM 2981 O O . GLY A 1 373 ? -17.867 12.232 11.348 1.00 89.50 373 GLY A O 1
ATOM 2982 N N . GLN A 1 374 ? -16.391 12.332 13.038 1.00 86.62 374 GLN A N 1
ATOM 2983 C CA . GLN A 1 374 ? -16.045 13.741 12.827 1.00 86.62 374 GLN A CA 1
ATOM 2984 C C . GLN A 1 374 ? -15.426 13.985 11.449 1.00 86.62 374 GLN A C 1
ATOM 2986 O O . GLN A 1 374 ? -15.774 14.945 10.761 1.00 86.62 374 GLN A O 1
ATOM 2991 N N . GLY A 1 375 ? -14.525 13.101 11.010 1.00 81.06 375 GLY A N 1
ATOM 2992 C CA . GLY A 1 375 ? -13.934 13.173 9.678 1.00 81.06 375 GLY A CA 1
ATOM 2993 C C . GLY A 1 375 ? -14.995 13.111 8.580 1.00 81.06 375 GLY A C 1
ATOM 2994 O O . GLY A 1 375 ? -14.988 13.933 7.664 1.00 81.06 375 GLY A O 1
ATOM 2995 N N . ARG A 1 376 ? -15.934 12.166 8.683 1.00 82.56 376 ARG A N 1
ATOM 2996 C CA . ARG A 1 376 ? -17.020 11.981 7.714 1.00 82.56 376 ARG A CA 1
ATOM 2997 C C . ARG A 1 376 ? -17.964 13.179 7.677 1.00 82.56 376 ARG A C 1
ATOM 2999 O O . ARG A 1 376 ? -18.276 13.635 6.580 1.00 82.56 376 ARG A O 1
ATOM 3006 N N . LEU A 1 377 ? -18.335 13.721 8.838 1.00 84.25 377 LEU A N 1
ATOM 3007 C CA . LEU A 1 377 ? -19.139 14.942 8.948 1.00 84.25 377 LEU A CA 1
ATOM 3008 C C . LEU A 1 377 ? -18.454 16.136 8.263 1.00 84.25 377 LEU A C 1
ATOM 3010 O O . LEU A 1 377 ? -19.092 16.884 7.532 1.00 84.25 377 LEU A O 1
ATOM 3014 N N . LYS A 1 378 ? -17.128 16.256 8.407 1.00 81.81 378 LYS A N 1
ATOM 3015 C CA . LYS A 1 378 ? -16.288 17.264 7.731 1.00 81.81 378 LYS A CA 1
ATOM 3016 C C . LYS A 1 378 ? -15.986 16.940 6.252 1.00 81.81 378 LYS A C 1
ATOM 3018 O O . LYS A 1 378 ? -15.067 17.509 5.659 1.00 81.81 378 LYS A O 1
ATOM 3023 N N . GLY A 1 379 ? -16.715 16.003 5.643 1.00 77.25 379 GLY A N 1
ATOM 3024 C CA . GLY A 1 379 ? -16.597 15.675 4.221 1.00 77.25 379 GLY A CA 1
ATOM 3025 C C . GLY A 1 379 ? -15.395 14.797 3.858 1.00 77.25 379 GLY A C 1
ATOM 3026 O O . GLY A 1 379 ? -14.880 14.884 2.739 1.00 77.25 379 GLY A O 1
ATOM 3027 N N . TYR A 1 380 ? -14.918 13.948 4.775 1.00 72.25 380 TYR A N 1
ATOM 3028 C CA . TYR A 1 380 ? -13.878 12.965 4.462 1.00 72.25 380 TYR A CA 1
ATOM 3029 C C . TYR A 1 380 ? -14.273 12.097 3.262 1.00 72.25 380 TYR A C 1
ATOM 3031 O O . TYR A 1 380 ? -15.306 11.415 3.255 1.00 72.25 380 TYR A O 1
ATOM 3039 N N . SER A 1 381 ? -13.396 12.095 2.261 1.00 60.66 381 SER A N 1
ATOM 3040 C CA . SER A 1 381 ? -13.517 11.296 1.042 1.00 60.66 381 SER A CA 1
ATOM 3041 C C . SER A 1 381 ? -12.327 10.354 0.925 1.00 60.66 381 SER A C 1
ATOM 3043 O O . SER A 1 381 ? -11.175 10.794 1.010 1.00 60.66 381 SER A O 1
ATOM 3045 N N . LYS A 1 382 ? -12.608 9.059 0.721 1.00 63.53 382 LYS A N 1
ATOM 3046 C CA . LYS A 1 382 ? -11.590 8.050 0.400 1.00 63.53 382 LYS A CA 1
ATOM 3047 C C . LYS A 1 382 ? -10.905 8.469 -0.902 1.00 63.53 382 LYS A C 1
ATOM 3049 O O . LYS A 1 382 ? -11.570 8.778 -1.884 1.00 63.53 382 LYS A O 1
ATOM 3054 N N . ARG A 1 383 ? -9.576 8.571 -0.862 1.00 63.72 383 ARG A N 1
ATOM 3055 C CA . ARG A 1 383 ? -8.732 9.146 -1.926 1.00 63.72 383 ARG A CA 1
ATOM 3056 C C . ARG A 1 383 ? -7.551 8.245 -2.285 1.00 63.72 383 ARG A C 1
ATOM 3058 O O . ARG A 1 383 ? -6.489 8.709 -2.712 1.00 63.72 383 ARG A O 1
ATOM 3065 N N . VAL A 1 384 ? -7.802 6.950 -2.110 1.00 67.38 384 VAL A N 1
ATOM 3066 C CA . VAL A 1 384 ? -7.228 5.815 -2.832 1.00 67.38 384 VAL A CA 1
ATOM 3067 C C . VAL A 1 384 ? -8.308 4.747 -2.926 1.00 67.38 384 VAL A C 1
ATOM 3069 O O . VAL A 1 384 ? -8.923 4.394 -1.917 1.00 67.38 384 VAL A O 1
ATOM 3072 N N . HIS A 1 385 ? -8.510 4.234 -4.131 1.00 72.94 385 HIS A N 1
ATOM 3073 C CA . HIS A 1 385 ? -9.377 3.098 -4.391 1.00 72.94 385 HIS A CA 1
ATOM 3074 C C . HIS A 1 385 ? -8.465 1.897 -4.624 1.00 72.94 385 HIS A C 1
ATOM 3076 O O . HIS A 1 385 ? -7.704 1.882 -5.583 1.00 72.94 385 HIS A O 1
ATOM 3082 N N . LEU A 1 386 ? -8.470 0.977 -3.662 1.00 82.38 386 LEU A N 1
ATOM 3083 C CA . LEU A 1 386 ? -7.755 -0.296 -3.741 1.00 82.38 386 LEU A CA 1
ATOM 3084 C C . LEU A 1 386 ? -8.674 -1.327 -4.402 1.00 82.38 386 LEU A C 1
ATOM 3086 O O . LEU A 1 386 ? -9.897 -1.147 -4.390 1.00 82.38 386 LEU A O 1
ATOM 3090 N N . ASP A 1 387 ? -8.088 -2.422 -4.876 1.00 85.81 387 ASP A N 1
ATOM 3091 C CA . ASP A 1 387 ? -8.812 -3.622 -5.308 1.00 85.81 387 ASP A CA 1
ATOM 3092 C C . ASP A 1 387 ? -9.778 -3.339 -6.478 1.00 85.81 387 ASP A C 1
ATOM 3094 O O . ASP A 1 387 ? -10.908 -3.827 -6.494 1.00 85.81 387 ASP A O 1
ATOM 3098 N N . GLN A 1 388 ? -9.368 -2.478 -7.418 1.00 89.81 388 GLN A N 1
ATOM 3099 C CA . GLN A 1 388 ? -10.191 -2.094 -8.574 1.00 89.81 388 GLN A CA 1
ATOM 3100 C C . GLN A 1 388 ? -10.165 -3.149 -9.679 1.00 89.81 388 GLN A C 1
ATOM 3102 O O . GLN A 1 388 ? -11.174 -3.355 -10.347 1.00 89.81 388 GLN A O 1
ATOM 3107 N N . ILE A 1 389 ? -9.026 -3.819 -9.855 1.00 93.44 389 ILE A N 1
ATOM 3108 C CA . ILE A 1 389 ? -8.825 -4.834 -10.894 1.00 93.44 389 ILE A CA 1
ATOM 3109 C C . ILE A 1 389 ? -8.956 -6.234 -10.297 1.00 93.44 389 ILE A C 1
ATOM 3111 O O . ILE A 1 389 ? -9.631 -7.094 -10.857 1.00 93.44 389 ILE A O 1
ATOM 3115 N N . ILE A 1 390 ? -8.328 -6.468 -9.141 1.00 93.00 390 ILE A N 1
ATOM 3116 C CA . ILE A 1 390 ? -8.335 -7.765 -8.457 1.00 93.00 390 ILE A CA 1
ATOM 3117 C C . ILE A 1 390 ? -9.073 -7.625 -7.120 1.00 93.00 390 ILE A C 1
ATOM 3119 O O . ILE A 1 390 ? -8.673 -6.795 -6.302 1.00 93.00 390 ILE A O 1
ATOM 3123 N N . PRO A 1 391 ? -10.096 -8.455 -6.830 1.00 91.75 391 PRO A N 1
ATOM 3124 C CA . PRO A 1 391 ? -10.798 -8.401 -5.552 1.00 91.75 391 PRO A CA 1
ATOM 3125 C C . PRO A 1 391 ? -9.866 -8.616 -4.351 1.00 91.75 391 PRO A C 1
ATOM 3127 O O . PRO A 1 391 ? -9.030 -9.526 -4.360 1.00 91.75 391 PRO A O 1
ATOM 3130 N N . GLN A 1 392 ? -10.082 -7.844 -3.275 1.00 87.56 392 GLN A N 1
ATOM 3131 C CA . GLN A 1 392 ? -9.242 -7.836 -2.067 1.00 87.56 392 GLN A CA 1
ATOM 3132 C C . GLN A 1 392 ? -8.922 -9.243 -1.555 1.00 87.56 392 GLN A C 1
ATOM 3134 O O . GLN A 1 392 ? -7.762 -9.572 -1.320 1.00 87.56 392 GLN A O 1
ATOM 3139 N N . LYS A 1 393 ? -9.956 -10.076 -1.385 1.00 87.31 393 LYS A N 1
ATOM 3140 C CA . LYS A 1 393 ? -9.825 -11.435 -0.851 1.00 87.31 393 LYS A CA 1
ATOM 3141 C C . LYS A 1 393 ? -8.883 -12.284 -1.705 1.00 87.31 393 LYS A C 1
ATOM 3143 O O . LYS A 1 393 ? -7.955 -12.879 -1.169 1.00 87.31 393 LYS A O 1
ATOM 3148 N N . ARG A 1 394 ? -9.079 -12.271 -3.029 1.00 92.19 394 ARG A N 1
ATOM 3149 C CA . ARG A 1 394 ? -8.304 -13.075 -3.982 1.00 92.19 394 ARG A CA 1
ATOM 3150 C C . ARG A 1 394 ? -6.822 -12.689 -3.965 1.00 92.19 394 ARG A C 1
ATOM 3152 O O . ARG A 1 394 ? -5.970 -13.559 -3.813 1.00 92.19 394 ARG A O 1
ATOM 3159 N N . TYR A 1 395 ? -6.522 -11.389 -4.016 1.00 93.38 395 TYR A N 1
ATOM 3160 C CA . TYR A 1 395 ? -5.149 -10.889 -3.879 1.00 93.38 395 TYR A CA 1
ATOM 3161 C C . TYR A 1 395 ? -4.527 -11.290 -2.534 1.00 93.38 395 TYR A C 1
ATOM 3163 O O . TYR A 1 395 ? -3.418 -11.820 -2.481 1.00 93.38 395 TYR A O 1
ATOM 3171 N N . GLN A 1 396 ? -5.240 -11.033 -1.434 1.00 89.38 396 GLN A N 1
ATOM 3172 C CA . GLN A 1 396 ? -4.721 -11.239 -0.086 1.00 89.38 396 GLN A CA 1
ATOM 3173 C C . GLN A 1 396 ? -4.466 -12.715 0.237 1.00 89.38 396 GLN A C 1
ATOM 3175 O O . GLN A 1 396 ? -3.508 -13.008 0.952 1.00 89.38 396 GLN A O 1
ATOM 3180 N N . ASP A 1 397 ? -5.283 -13.632 -0.284 1.00 90.06 397 ASP A N 1
ATOM 3181 C CA . ASP A 1 397 ? -5.093 -15.075 -0.111 1.00 90.06 397 ASP A CA 1
ATOM 3182 C C . ASP A 1 397 ? -3.816 -15.551 -0.818 1.00 90.06 397 ASP A C 1
ATOM 3184 O O . ASP A 1 397 ? -2.988 -16.241 -0.214 1.00 90.06 397 ASP A O 1
ATOM 3188 N N . THR A 1 398 ? -3.588 -15.111 -2.058 1.00 94.38 398 THR A N 1
ATOM 3189 C CA . THR A 1 398 ? -2.348 -15.422 -2.782 1.00 94.38 398 THR A CA 1
ATOM 3190 C C . THR A 1 398 ? -1.135 -14.761 -2.140 1.00 94.38 398 THR A C 1
ATOM 3192 O O . THR A 1 398 ? -0.125 -15.435 -1.937 1.00 94.38 398 THR A O 1
ATOM 3195 N N . TYR A 1 399 ? -1.234 -13.499 -1.716 1.00 93.06 399 TYR A N 1
ATOM 3196 C CA . TYR A 1 399 ? -0.171 -12.825 -0.967 1.00 93.06 399 TYR A CA 1
ATOM 3197 C C . TYR A 1 399 ? 0.183 -13.571 0.324 1.00 93.06 399 TYR A C 1
ATOM 3199 O O . TYR A 1 399 ? 1.359 -13.809 0.588 1.00 93.06 399 TYR A O 1
ATOM 3207 N N . ALA A 1 400 ? -0.809 -13.991 1.118 1.00 88.56 400 ALA A N 1
ATOM 3208 C CA . ALA A 1 400 ? -0.574 -14.739 2.352 1.00 88.56 400 ALA A CA 1
ATOM 3209 C C . ALA A 1 400 ? 0.123 -16.082 2.081 1.00 88.56 400 ALA A C 1
ATOM 3211 O O . ALA A 1 400 ? 1.072 -16.429 2.788 1.00 88.56 400 ALA A O 1
ATOM 3212 N N . ARG A 1 401 ? -0.288 -16.803 1.028 1.00 93.56 401 ARG A N 1
ATOM 3213 C CA . ARG A 1 401 ? 0.347 -18.058 0.597 1.00 93.56 401 ARG A CA 1
ATOM 3214 C C . ARG A 1 401 ? 1.805 -17.848 0.187 1.00 93.56 401 ARG A C 1
ATOM 3216 O O . ARG A 1 401 ? 2.674 -18.577 0.660 1.00 93.56 401 ARG A O 1
ATOM 3223 N N . LEU A 1 402 ? 2.081 -16.858 -0.663 1.00 95.00 402 LEU A N 1
ATOM 3224 C CA . LEU A 1 402 ? 3.442 -16.546 -1.108 1.00 95.00 402 LEU A CA 1
ATOM 3225 C C . LEU A 1 402 ? 4.310 -16.060 0.059 1.00 95.00 402 LEU A C 1
ATOM 3227 O O . LEU A 1 402 ? 5.436 -16.522 0.221 1.00 95.00 402 LEU A O 1
ATOM 3231 N N . LYS A 1 403 ? 3.774 -15.195 0.925 1.00 90.19 403 LYS A N 1
ATOM 3232 C CA . LYS A 1 403 ? 4.454 -14.714 2.132 1.00 90.19 403 LYS A CA 1
ATOM 3233 C C . LYS A 1 403 ? 4.832 -15.861 3.067 1.00 90.19 403 LYS A C 1
ATOM 3235 O O . LYS A 1 403 ? 5.957 -15.886 3.555 1.00 90.19 403 LYS A O 1
ATOM 3240 N N . ALA A 1 404 ? 3.919 -16.802 3.305 1.00 87.88 404 ALA A N 1
ATOM 3241 C CA . ALA A 1 404 ? 4.184 -17.973 4.138 1.00 87.88 404 ALA A CA 1
ATOM 3242 C C . ALA A 1 404 ? 5.220 -18.914 3.505 1.00 87.88 404 ALA A C 1
ATOM 3244 O O . ALA A 1 404 ? 6.066 -19.446 4.218 1.00 87.88 404 ALA A O 1
ATOM 3245 N N . LYS A 1 405 ? 5.166 -19.099 2.179 1.00 93.88 405 LYS A N 1
ATOM 3246 C CA . LYS A 1 405 ? 6.068 -19.992 1.439 1.00 93.88 405 LYS A CA 1
ATOM 3247 C C . LYS A 1 405 ? 7.487 -19.432 1.306 1.00 93.88 405 LYS A C 1
ATOM 3249 O O . LYS A 1 405 ? 8.438 -20.187 1.454 1.00 93.88 405 LYS A O 1
ATOM 3254 N N . TYR A 1 406 ? 7.629 -18.134 1.038 1.00 94.50 406 TYR A N 1
ATOM 3255 C CA . TYR A 1 406 ? 8.907 -17.538 0.631 1.00 94.50 406 TYR A CA 1
ATOM 3256 C C . TYR A 1 406 ? 9.449 -16.474 1.591 1.00 94.50 406 TYR A C 1
ATOM 3258 O O . TYR A 1 406 ? 10.661 -16.310 1.698 1.00 94.50 406 TYR A O 1
ATOM 3266 N N . GLY A 1 407 ? 8.577 -15.749 2.300 1.00 89.88 407 GLY A N 1
ATOM 3267 C CA . GLY A 1 407 ? 8.938 -14.499 2.975 1.00 89.88 407 GLY A CA 1
ATOM 3268 C C . GLY A 1 407 ? 10.075 -14.644 3.985 1.00 89.88 407 GLY A C 1
ATOM 3269 O O . GLY A 1 407 ? 11.051 -13.910 3.908 1.00 89.88 407 GLY A O 1
ATOM 3270 N N . ARG A 1 408 ? 9.986 -15.620 4.898 1.00 87.62 408 ARG A N 1
ATOM 3271 C CA . ARG A 1 408 ? 11.007 -15.817 5.940 1.00 87.62 408 ARG A CA 1
ATOM 3272 C C . ARG A 1 408 ? 12.379 -16.147 5.349 1.00 87.62 408 ARG A C 1
ATOM 3274 O O . ARG A 1 408 ? 13.348 -15.469 5.669 1.00 87.62 408 ARG A O 1
ATOM 3281 N N . GLN A 1 409 ? 12.438 -17.156 4.480 1.00 91.75 409 GLN A N 1
ATOM 3282 C CA . GLN A 1 409 ? 13.692 -17.609 3.880 1.00 91.75 409 GLN A CA 1
ATOM 3283 C C . GLN A 1 409 ? 14.363 -16.484 3.082 1.00 91.75 409 GLN A C 1
ATOM 3285 O O . GLN A 1 409 ? 15.558 -16.252 3.237 1.00 91.75 409 GLN A O 1
ATOM 3290 N N . LEU A 1 410 ? 13.598 -15.765 2.256 1.00 92.69 410 LEU A N 1
ATOM 3291 C CA . LEU A 1 410 ? 14.134 -14.683 1.432 1.00 92.69 410 LEU A CA 1
ATOM 3292 C C . LEU A 1 410 ? 14.618 -13.491 2.262 1.00 92.69 410 LEU A C 1
ATOM 3294 O O . LEU A 1 410 ? 15.630 -12.892 1.916 1.00 92.69 410 LEU A O 1
ATOM 3298 N N . SER A 1 411 ? 13.924 -13.152 3.354 1.00 90.00 411 SER A N 1
ATOM 3299 C CA . SER A 1 411 ? 14.372 -12.091 4.261 1.00 90.00 411 SER A CA 1
ATOM 3300 C C . SER A 1 411 ? 15.646 -12.475 5.018 1.00 90.00 411 SER A C 1
ATOM 3302 O O . SER A 1 411 ? 16.528 -11.636 5.165 1.00 90.00 411 SER A O 1
ATOM 3304 N N . GLU A 1 412 ? 15.768 -13.725 5.476 1.00 90.50 412 GLU A N 1
ATOM 3305 C CA . GLU A 1 412 ? 16.967 -14.222 6.172 1.00 90.50 412 GLU A CA 1
ATOM 3306 C C . GLU A 1 412 ? 18.186 -14.324 5.234 1.00 90.50 412 GLU A C 1
ATOM 3308 O O . GLU A 1 412 ? 19.316 -14.127 5.672 1.00 90.50 412 GLU A O 1
ATOM 3313 N N . GLN A 1 413 ? 17.966 -14.601 3.944 1.00 91.06 413 GLN A N 1
ATOM 3314 C CA . GLN A 1 413 ? 19.015 -14.711 2.919 1.00 91.06 413 GLN A CA 1
ATOM 3315 C C . GLN A 1 413 ? 19.281 -13.397 2.171 1.00 91.06 413 GLN A C 1
ATOM 3317 O O . GLN A 1 413 ? 19.991 -13.401 1.167 1.00 91.06 413 GLN A O 1
ATOM 3322 N N . TRP A 1 414 ? 18.708 -12.277 2.610 1.00 92.62 414 TRP A N 1
ATOM 3323 C CA . TRP A 1 414 ? 18.794 -11.016 1.884 1.00 92.62 414 TRP A CA 1
ATOM 3324 C C . TRP A 1 414 ? 20.214 -10.435 1.892 1.00 92.62 414 TRP A C 1
ATOM 3326 O O . TRP A 1 414 ? 20.824 -10.269 2.946 1.00 92.62 414 TRP A O 1
ATOM 3336 N N . VAL A 1 415 ? 20.737 -10.107 0.706 1.00 92.94 415 VAL A N 1
ATOM 3337 C CA . VAL A 1 415 ? 22.136 -9.667 0.511 1.00 92.94 415 VAL A CA 1
ATOM 3338 C C . VAL A 1 415 ? 22.280 -8.235 -0.017 1.00 92.94 415 VAL A C 1
ATOM 3340 O O . VAL A 1 415 ? 23.405 -7.757 -0.204 1.00 92.94 415 VAL A O 1
ATOM 3343 N N . GLU A 1 416 ? 21.173 -7.533 -0.275 1.00 90.75 416 GLU A N 1
ATOM 3344 C CA . GLU A 1 416 ? 21.214 -6.110 -0.636 1.00 90.75 416 GLU A CA 1
ATOM 3345 C C . GLU A 1 416 ? 21.281 -5.224 0.611 1.00 90.75 416 GLU A C 1
ATOM 3347 O O . GLU A 1 416 ? 20.894 -5.618 1.706 1.00 90.75 416 GLU A O 1
ATOM 3352 N N . VAL A 1 417 ? 21.738 -3.983 0.427 1.00 87.69 417 VAL A N 1
ATOM 3353 C CA . VAL A 1 417 ? 21.807 -2.967 1.498 1.00 87.69 417 VAL A CA 1
ATOM 3354 C C . VAL A 1 417 ? 20.410 -2.473 1.904 1.00 87.69 417 VAL A C 1
ATOM 3356 O O . VAL A 1 417 ? 20.219 -1.900 2.972 1.00 87.69 417 VAL A O 1
ATOM 3359 N N . THR A 1 418 ? 19.418 -2.676 1.040 1.00 85.62 418 THR A N 1
ATOM 3360 C CA . THR A 1 418 ? 18.042 -2.233 1.254 1.00 85.62 418 THR A CA 1
ATOM 3361 C C . THR A 1 418 ? 17.309 -3.102 2.273 1.00 85.62 418 THR A C 1
ATOM 3363 O O . THR A 1 418 ? 17.585 -4.291 2.378 1.00 85.62 418 THR A O 1
ATOM 3366 N N . ASP A 1 419 ? 16.306 -2.546 2.955 1.00 81.38 419 ASP A N 1
ATOM 3367 C CA . ASP A 1 419 ? 15.532 -3.271 3.970 1.00 81.38 419 ASP A CA 1
ATOM 3368 C C . ASP A 1 419 ? 14.739 -4.469 3.384 1.00 81.38 419 ASP A C 1
ATOM 3370 O O . ASP A 1 419 ? 13.823 -4.260 2.573 1.00 81.38 419 ASP A O 1
ATOM 3374 N N . PRO A 1 420 ? 15.013 -5.723 3.805 1.00 86.00 420 PRO A N 1
ATOM 3375 C CA . PRO A 1 420 ? 14.237 -6.885 3.374 1.00 86.00 420 PRO A CA 1
ATOM 3376 C C . PRO A 1 420 ? 12.766 -6.811 3.801 1.00 86.00 420 PRO A C 1
ATOM 3378 O O . PRO A 1 420 ? 11.901 -7.314 3.084 1.00 86.00 420 PRO A O 1
ATOM 3381 N N . GLY A 1 421 ? 12.460 -6.153 4.927 1.00 75.75 421 GLY A N 1
ATOM 3382 C CA . GLY A 1 421 ? 11.102 -5.918 5.428 1.00 75.75 421 GLY A CA 1
ATOM 3383 C C . GLY A 1 421 ? 10.231 -5.093 4.480 1.00 75.75 421 GLY A C 1
ATOM 3384 O O . GLY A 1 421 ? 9.002 -5.188 4.515 1.00 75.75 421 GLY A O 1
ATOM 3385 N N . LYS A 1 422 ? 10.863 -4.343 3.578 1.00 80.31 422 LYS A N 1
ATOM 3386 C CA . LYS A 1 422 ? 10.197 -3.589 2.524 1.00 80.31 422 LYS A CA 1
ATOM 3387 C C . LYS A 1 422 ? 10.259 -4.313 1.184 1.00 80.31 422 LYS A C 1
ATOM 3389 O O . LYS A 1 422 ? 9.217 -4.604 0.608 1.00 80.31 422 LYS A O 1
ATOM 3394 N N . HIS A 1 423 ? 11.457 -4.635 0.701 1.00 87.06 423 HIS A N 1
ATOM 3395 C CA . HIS A 1 423 ? 11.649 -5.076 -0.684 1.00 87.06 423 HIS A CA 1
ATOM 3396 C C . HIS A 1 423 ? 11.177 -6.511 -0.945 1.00 87.06 423 HIS A C 1
ATOM 3398 O O . HIS A 1 423 ? 10.532 -6.759 -1.960 1.00 87.06 423 HIS A O 1
ATOM 3404 N N . VAL A 1 424 ? 11.387 -7.442 -0.005 1.00 92.00 424 VAL A N 1
ATOM 3405 C CA . VAL A 1 424 ? 10.901 -8.825 -0.169 1.00 92.00 424 VAL A CA 1
ATOM 3406 C C . VAL A 1 424 ? 9.375 -8.850 -0.236 1.00 92.00 424 VAL A C 1
ATOM 3408 O O . VAL A 1 424 ? 8.786 -9.520 -1.081 1.00 92.00 424 VAL A O 1
ATOM 3411 N N . PHE A 1 425 ? 8.713 -8.103 0.646 1.00 90.38 425 PHE A N 1
ATOM 3412 C CA . PHE A 1 425 ? 7.252 -8.093 0.719 1.00 90.38 425 PHE A CA 1
ATOM 3413 C C . PHE A 1 425 ? 6.601 -7.224 -0.368 1.00 90.38 425 PHE A C 1
ATOM 3415 O O . PHE A 1 425 ? 5.454 -7.483 -0.734 1.00 90.38 425 PHE A O 1
ATOM 3422 N N . GLU A 1 426 ? 7.324 -6.242 -0.913 1.00 93.44 426 GLU A N 1
ATOM 3423 C CA . GLU A 1 426 ? 6.955 -5.517 -2.132 1.00 93.44 426 GLU A CA 1
ATOM 3424 C C . GLU A 1 426 ? 6.881 -6.464 -3.332 1.00 93.44 426 GLU A C 1
ATOM 3426 O O . GLU A 1 426 ? 5.806 -6.600 -3.920 1.00 93.44 426 GLU A O 1
ATOM 3431 N N . ASP A 1 427 ? 7.951 -7.212 -3.616 1.00 96.38 427 ASP A N 1
ATOM 3432 C CA . ASP A 1 427 ? 7.987 -8.149 -4.745 1.00 96.38 427 ASP A CA 1
ATOM 3433 C C . ASP A 1 427 ? 7.009 -9.323 -4.565 1.00 96.38 427 ASP A C 1
ATOM 3435 O O . ASP A 1 427 ? 6.360 -9.736 -5.527 1.00 96.38 427 ASP A O 1
ATOM 3439 N N . ILE A 1 428 ? 6.800 -9.818 -3.336 1.00 96.50 428 ILE A N 1
ATOM 3440 C CA . ILE A 1 428 ? 5.744 -10.809 -3.046 1.00 96.50 428 ILE A CA 1
ATOM 3441 C C . ILE A 1 428 ? 4.347 -10.239 -3.341 1.00 96.50 428 ILE A C 1
ATOM 3443 O O . ILE A 1 428 ? 3.485 -10.956 -3.856 1.00 96.50 428 ILE A O 1
ATOM 3447 N N . GLY A 1 429 ? 4.104 -8.964 -3.026 1.00 96.38 429 GLY A N 1
ATOM 3448 C CA . GLY A 1 429 ? 2.850 -8.287 -3.350 1.00 96.38 429 GLY A CA 1
ATOM 3449 C C . GLY A 1 429 ? 2.640 -8.135 -4.856 1.00 96.38 429 GLY A C 1
ATOM 3450 O O . GLY A 1 429 ? 1.569 -8.465 -5.363 1.00 96.38 429 GLY A O 1
ATOM 3451 N N . ILE A 1 430 ? 3.671 -7.717 -5.592 1.00 97.81 430 ILE A N 1
ATOM 3452 C CA . ILE A 1 430 ? 3.612 -7.597 -7.056 1.00 97.81 430 ILE A CA 1
ATOM 3453 C C . ILE A 1 430 ? 3.390 -8.973 -7.699 1.00 97.81 430 ILE A C 1
ATOM 3455 O O . ILE A 1 430 ? 2.512 -9.112 -8.553 1.00 97.81 430 ILE A O 1
ATOM 3459 N N . ALA A 1 431 ? 4.102 -10.007 -7.241 1.00 98.25 431 ALA A N 1
ATOM 3460 C CA . ALA A 1 431 ? 3.926 -11.379 -7.710 1.00 98.25 431 ALA A CA 1
ATOM 3461 C C . ALA A 1 431 ? 2.496 -11.885 -7.469 1.00 98.25 431 ALA A C 1
ATOM 3463 O O . ALA A 1 431 ? 1.892 -12.460 -8.371 1.00 98.25 431 ALA A O 1
ATOM 3464 N N . ALA A 1 432 ? 1.920 -11.633 -6.287 1.00 97.75 432 ALA A N 1
ATOM 3465 C CA . ALA A 1 432 ? 0.537 -12.007 -5.993 1.00 97.75 432 ALA A CA 1
ATOM 3466 C C . ALA A 1 432 ? -0.453 -11.340 -6.957 1.00 97.75 432 ALA A C 1
ATOM 3468 O O . ALA A 1 432 ? -1.354 -12.001 -7.470 1.00 97.75 432 ALA A O 1
ATOM 3469 N N . PHE A 1 433 ? -0.272 -10.047 -7.233 1.00 97.81 433 PHE A N 1
ATOM 3470 C CA . PHE A 1 433 ? -1.117 -9.317 -8.173 1.00 97.81 433 PHE A CA 1
ATOM 3471 C C . PHE A 1 433 ? -0.997 -9.870 -9.603 1.00 97.81 433 PHE A C 1
ATOM 3473 O O . PHE A 1 433 ? -2.014 -10.111 -10.250 1.00 97.81 433 PHE A O 1
ATOM 3480 N N . LEU A 1 434 ? 0.228 -10.126 -10.074 1.00 97.94 434 LEU A N 1
ATOM 3481 C CA . LEU A 1 434 ? 0.493 -10.689 -11.403 1.00 97.94 434 LEU A CA 1
ATOM 3482 C C . LEU A 1 434 ? -0.065 -12.108 -11.571 1.00 97.94 434 LEU A C 1
ATOM 3484 O O . LEU A 1 434 ? -0.660 -12.428 -12.594 1.00 97.94 434 LEU A O 1
ATOM 3488 N N . ILE A 1 435 ? 0.061 -12.953 -10.552 1.00 97.19 435 ILE A N 1
ATOM 3489 C CA . ILE A 1 435 ? -0.513 -14.303 -10.569 1.00 97.19 435 ILE A CA 1
ATOM 3490 C C . ILE A 1 435 ? -2.035 -14.239 -10.727 1.00 97.19 435 ILE A C 1
ATOM 3492 O O . ILE A 1 435 ? -2.594 -14.960 -11.554 1.00 97.19 435 ILE A O 1
ATOM 3496 N N . GLU A 1 436 ? -2.712 -13.361 -9.979 1.00 96.38 436 GLU A N 1
ATOM 3497 C CA . GLU A 1 436 ? -4.170 -13.232 -10.073 1.00 96.38 436 GLU A CA 1
ATOM 3498 C C . GLU A 1 436 ? -4.637 -12.566 -11.366 1.00 96.38 436 GLU A C 1
ATOM 3500 O O . GLU A 1 436 ? -5.663 -12.978 -11.901 1.00 96.38 436 GLU A O 1
ATOM 3505 N N . ILE A 1 437 ? -3.909 -11.580 -11.901 1.00 95.50 437 ILE A N 1
ATOM 3506 C CA . ILE A 1 437 ? -4.290 -10.982 -13.187 1.00 95.50 437 ILE A CA 1
ATOM 3507 C C . ILE A 1 437 ? -4.086 -11.973 -14.335 1.00 95.50 437 ILE A C 1
ATOM 3509 O O . ILE A 1 437 ? -4.930 -12.072 -15.221 1.00 95.50 437 ILE A O 1
ATOM 3513 N N . TRP A 1 438 ? -3.015 -12.769 -14.300 1.00 95.88 438 TRP A N 1
ATOM 3514 C CA . TRP A 1 438 ? -2.757 -13.777 -15.323 1.00 95.88 438 TRP A CA 1
ATOM 3515 C C . TRP A 1 438 ? -3.738 -14.941 -15.273 1.00 95.88 438 TRP A C 1
ATOM 3517 O O . TRP A 1 438 ? -4.036 -15.488 -16.326 1.00 95.88 438 TRP A O 1
ATOM 3527 N N . ARG A 1 439 ? -4.300 -15.280 -14.106 1.00 92.94 439 ARG A N 1
ATOM 3528 C CA . ARG A 1 439 ? -5.408 -16.247 -14.010 1.00 92.94 439 ARG A CA 1
ATOM 3529 C C . ARG A 1 439 ? -6.664 -15.799 -14.758 1.00 92.94 439 ARG A C 1
ATOM 3531 O O . ARG A 1 439 ? -7.377 -16.652 -15.272 1.00 92.94 439 ARG A O 1
ATOM 3538 N N . ASP A 1 440 ? -6.921 -14.493 -14.831 1.00 92.50 440 ASP A N 1
ATOM 3539 C CA . ASP A 1 440 ? -8.046 -13.954 -15.607 1.00 92.50 440 ASP A CA 1
ATOM 3540 C C . ASP A 1 440 ? -7.729 -13.872 -17.112 1.00 92.50 440 ASP A C 1
ATOM 3542 O O . ASP A 1 440 ? -8.640 -13.826 -17.934 1.00 92.50 440 ASP A O 1
ATOM 3546 N N . MET A 1 441 ? -6.444 -13.826 -17.482 1.00 92.81 441 MET A N 1
ATOM 3547 C CA . MET A 1 441 ? -5.995 -13.591 -18.861 1.00 92.81 441 MET A CA 1
ATOM 3548 C C . MET A 1 441 ? -5.575 -14.862 -19.607 1.00 92.81 441 MET A C 1
ATOM 3550 O O . MET A 1 441 ? -5.674 -14.904 -20.832 1.00 92.81 441 MET A O 1
ATOM 3554 N N . TYR A 1 442 ? -5.072 -15.875 -18.899 1.00 92.50 442 TYR A N 1
ATOM 3555 C CA . TYR A 1 442 ? -4.357 -16.999 -19.494 1.00 92.50 442 TYR A CA 1
ATOM 3556 C C . TYR A 1 442 ? -4.664 -18.332 -18.808 1.00 92.50 442 TYR A C 1
ATOM 3558 O O . TYR A 1 442 ? -4.876 -18.410 -17.599 1.00 92.50 442 TYR A O 1
ATOM 3566 N N . HIS A 1 443 ? -4.581 -19.410 -19.585 1.00 85.50 443 HIS A N 1
ATOM 3567 C CA . HIS A 1 443 ? -4.548 -20.780 -19.087 1.00 85.50 443 HIS A CA 1
ATOM 3568 C C . HIS A 1 443 ? -3.096 -21.235 -18.845 1.00 85.50 443 HIS A C 1
ATOM 3570 O O . HIS A 1 443 ? -2.228 -21.050 -19.708 1.00 85.50 443 HIS A O 1
ATOM 3576 N N . LEU A 1 444 ? -2.820 -21.842 -17.682 1.00 74.62 444 LEU A N 1
ATOM 3577 C CA . LEU A 1 444 ? -1.477 -22.301 -17.304 1.00 74.62 444 LEU A CA 1
ATOM 3578 C C . LEU A 1 444 ? -1.279 -23.795 -17.598 1.00 74.62 444 LEU A C 1
ATOM 3580 O O . LEU A 1 444 ? -2.175 -24.587 -17.324 1.00 74.62 444 LEU A O 1
ATOM 3584 N N . PRO A 1 445 ? -0.092 -24.224 -18.069 1.00 58.19 445 PRO A N 1
ATOM 3585 C CA . PRO A 1 445 ? 0.158 -25.629 -18.409 1.00 58.19 445 PRO A CA 1
ATOM 3586 C C . PRO A 1 445 ? 0.031 -26.608 -17.231 1.00 58.19 445 PRO A C 1
ATOM 3588 O O . PRO A 1 445 ? -0.194 -27.795 -17.440 1.00 58.19 445 PRO A O 1
ATOM 3591 N N . THR A 1 446 ? 0.210 -26.134 -15.996 1.00 57.84 446 THR A N 1
ATOM 3592 C CA . THR A 1 446 ? 0.267 -26.961 -14.780 1.00 57.84 446 THR A CA 1
ATOM 3593 C C . THR A 1 446 ? -1.092 -27.220 -14.129 1.00 57.84 446 THR A C 1
ATOM 3595 O O . THR A 1 446 ? -1.159 -27.995 -13.176 1.00 57.84 446 THR A O 1
ATOM 3598 N N . THR A 1 447 ? -2.191 -26.643 -14.629 1.00 55.41 447 THR A N 1
ATOM 3599 C CA . THR A 1 447 ? -3.551 -27.015 -14.199 1.00 55.41 447 THR A CA 1
ATOM 3600 C C . THR A 1 447 ? -4.010 -28.290 -14.910 1.00 55.41 447 THR A C 1
ATOM 3602 O O . THR A 1 447 ? -4.961 -28.286 -15.684 1.00 55.41 447 THR A O 1
ATOM 3605 N N . SER A 1 448 ? -3.318 -29.402 -14.668 1.00 48.31 448 SER A N 1
ATOM 3606 C CA . SER A 1 448 ? -3.721 -30.737 -15.109 1.00 48.31 448 SER A CA 1
ATOM 3607 C C . SER A 1 448 ? -4.776 -31.315 -14.161 1.00 48.31 448 SER A C 1
ATOM 3609 O O . SER A 1 448 ? -4.513 -32.190 -13.340 1.00 48.31 448 SER A O 1
ATOM 3611 N N . SER A 1 449 ? -6.009 -30.831 -14.291 1.00 45.47 449 SER A N 1
ATOM 3612 C CA . SER A 1 449 ? -7.183 -31.548 -13.794 1.00 45.47 449 SER A CA 1
ATOM 3613 C C . SER A 1 449 ? -8.356 -31.349 -14.749 1.00 45.47 449 SER A C 1
ATOM 3615 O O . SER A 1 449 ? -9.114 -30.392 -14.620 1.00 45.47 449 SER A O 1
ATOM 3617 N N . GLY A 1 450 ? -8.483 -32.285 -15.692 1.00 45.72 450 GLY A N 1
ATOM 3618 C CA . GLY A 1 450 ? -9.633 -32.433 -16.579 1.00 45.72 450 GLY A CA 1
ATOM 3619 C C . GLY A 1 450 ? -9.540 -31.603 -17.854 1.00 45.72 450 GLY A C 1
ATOM 3620 O O . GLY A 1 450 ? -9.470 -30.378 -17.803 1.00 45.72 450 GLY A O 1
ATOM 3621 N N . GLU A 1 451 ? -9.575 -32.295 -18.992 1.00 46.97 451 GLU A N 1
ATOM 3622 C CA . GLU A 1 451 ? -9.811 -31.767 -20.338 1.00 46.97 451 GLU A CA 1
ATOM 3623 C C . GLU A 1 451 ? -11.122 -30.963 -20.377 1.00 46.97 451 GLU A C 1
ATOM 3625 O O . GLU A 1 451 ? -12.179 -31.441 -20.776 1.00 46.97 451 GLU A O 1
ATOM 3630 N N . SER A 1 452 ? -11.062 -29.725 -19.909 1.00 53.03 452 SER A N 1
ATOM 3631 C CA . SER A 1 452 ? -12.047 -28.699 -20.202 1.00 53.03 452 SER A CA 1
ATOM 3632 C C . SER A 1 452 ? -11.331 -27.686 -21.080 1.00 53.03 452 SER A C 1
ATOM 3634 O O . SER A 1 452 ? -10.307 -27.133 -20.678 1.00 53.03 452 SER A O 1
ATOM 3636 N N . GLU A 1 453 ? -11.810 -27.507 -22.312 1.00 63.03 453 GLU A N 1
ATOM 3637 C CA . GLU A 1 453 ? -11.309 -26.475 -23.220 1.00 63.03 453 GLU A CA 1
ATOM 3638 C C . GLU A 1 453 ? -11.491 -25.114 -22.541 1.00 63.03 453 GLU A C 1
ATOM 3640 O O . GLU A 1 453 ? -12.578 -24.536 -22.526 1.00 63.03 453 GLU A O 1
ATOM 3645 N N . SER A 1 454 ? -10.434 -24.620 -21.896 1.00 67.12 454 SER A N 1
ATOM 3646 C CA . SER A 1 454 ? -10.448 -23.276 -21.339 1.00 67.12 454 SER A CA 1
ATOM 3647 C C . SER A 1 454 ? -10.561 -22.287 -22.503 1.00 67.12 454 SER A C 1
ATOM 3649 O O . SER A 1 454 ? -9.776 -22.384 -23.447 1.00 67.12 454 SER A O 1
ATOM 3651 N N . PRO A 1 455 ? -11.483 -21.310 -22.451 1.00 82.56 455 PRO A N 1
ATOM 3652 C CA . PRO A 1 455 ? -11.591 -20.286 -23.489 1.00 82.56 455 PRO A CA 1
ATOM 3653 C C . PRO A 1 455 ? -10.405 -19.304 -23.475 1.00 82.56 455 PRO A C 1
ATOM 3655 O O . PRO A 1 455 ? -10.311 -18.445 -24.350 1.00 82.56 455 PRO A O 1
ATOM 3658 N N . LEU A 1 456 ? -9.518 -19.392 -22.475 1.00 88.19 456 LEU A N 1
ATOM 3659 C CA . LEU A 1 456 ? -8.378 -18.497 -22.315 1.00 88.19 456 LEU A CA 1
ATOM 3660 C C . LEU A 1 456 ? -7.164 -18.972 -23.132 1.00 88.19 456 LEU A C 1
ATOM 3662 O O . LEU A 1 456 ? -6.875 -20.171 -23.182 1.00 88.19 456 LEU A O 1
ATOM 3666 N N . PRO A 1 457 ? -6.396 -18.046 -23.731 1.00 89.75 457 PRO A N 1
ATOM 3667 C CA . PRO A 1 457 ? -5.167 -18.388 -24.435 1.00 89.75 457 PRO A CA 1
ATOM 3668 C C . PRO A 1 457 ? -4.101 -18.944 -23.481 1.00 89.75 457 PRO A C 1
ATOM 3670 O O . PRO A 1 457 ? -4.089 -18.654 -22.284 1.00 89.75 457 PRO A O 1
ATOM 3673 N N . LYS A 1 458 ? -3.155 -19.721 -24.018 1.00 91.38 458 LYS A N 1
ATOM 3674 C CA . LYS A 1 458 ? -1.988 -20.186 -23.251 1.00 91.38 458 LYS A CA 1
ATOM 3675 C C . LYS A 1 458 ? -1.137 -19.001 -22.794 1.00 91.38 458 LYS A C 1
ATOM 3677 O O . LYS A 1 458 ? -0.999 -18.022 -23.526 1.00 91.38 458 LYS A O 1
ATOM 3682 N N . PHE A 1 459 ? -0.534 -19.116 -21.612 1.00 94.12 459 PHE A N 1
ATOM 3683 C CA . PHE A 1 459 ? 0.391 -18.103 -21.105 1.00 94.12 459 PHE A CA 1
ATOM 3684 C C . PHE A 1 459 ? 1.588 -17.910 -22.065 1.00 94.12 459 PHE A C 1
ATOM 3686 O O . PHE A 1 459 ? 2.309 -18.878 -22.316 1.00 94.12 459 PHE A O 1
ATOM 3693 N N . PRO A 1 460 ? 1.826 -16.692 -22.592 1.00 94.25 460 PRO A N 1
ATOM 3694 C CA . PRO A 1 460 ? 2.847 -16.428 -23.614 1.00 94.25 460 PRO A CA 1
ATOM 3695 C C . PRO A 1 460 ? 4.263 -16.248 -23.041 1.00 94.25 460 PRO A C 1
ATOM 3697 O O . PRO A 1 460 ? 5.190 -15.909 -23.771 1.00 94.25 460 PRO A O 1
ATOM 3700 N N . GLY A 1 461 ? 4.433 -16.426 -21.731 1.00 95.94 461 GLY A N 1
ATOM 3701 C CA . GLY A 1 461 ? 5.645 -16.050 -21.016 1.00 95.94 461 GLY A CA 1
ATOM 3702 C C . GLY A 1 461 ? 5.688 -14.561 -20.662 1.00 95.94 461 GLY A C 1
ATOM 3703 O O . GLY A 1 461 ? 4.862 -13.768 -21.125 1.00 95.94 461 GLY A O 1
ATOM 3704 N N . PHE A 1 462 ? 6.657 -14.172 -19.832 1.00 97.81 462 PHE A N 1
ATOM 3705 C CA . PHE A 1 462 ? 6.882 -12.775 -19.451 1.00 97.81 462 PHE A CA 1
ATOM 3706 C C . PHE A 1 462 ? 8.333 -12.319 -19.645 1.00 97.81 462 PHE A C 1
ATOM 3708 O O . PHE A 1 462 ? 9.265 -13.127 -19.645 1.00 97.81 462 PHE A O 1
ATOM 3715 N N . VAL A 1 463 ? 8.511 -11.002 -19.742 1.00 98.06 463 VAL A N 1
ATOM 3716 C CA . VAL A 1 463 ? 9.805 -10.326 -19.621 1.00 98.06 463 VAL A CA 1
ATOM 3717 C C . VAL A 1 463 ? 9.706 -9.187 -18.609 1.00 98.06 463 VAL A C 1
ATOM 3719 O O . VAL A 1 463 ? 8.852 -8.312 -18.741 1.00 98.06 463 VAL A O 1
ATOM 3722 N N . ASP A 1 464 ? 10.571 -9.189 -17.597 1.00 97.88 464 ASP A N 1
ATOM 3723 C CA . ASP A 1 464 ? 10.740 -8.057 -16.678 1.00 97.88 464 ASP A CA 1
ATOM 3724 C C . ASP A 1 464 ? 11.887 -7.167 -17.168 1.00 97.88 464 ASP A C 1
ATOM 3726 O O . ASP A 1 464 ? 13.045 -7.581 -17.163 1.00 97.88 464 ASP A O 1
ATOM 3730 N N . ILE A 1 465 ? 11.565 -5.971 -17.667 1.00 96.44 465 ILE A N 1
ATOM 3731 C CA . ILE A 1 465 ? 12.517 -5.111 -18.393 1.00 96.44 465 ILE A CA 1
ATOM 3732 C C . ILE A 1 465 ? 13.360 -4.207 -17.480 1.00 96.44 465 ILE A C 1
ATOM 3734 O O . ILE A 1 465 ? 14.185 -3.449 -17.982 1.00 96.44 465 ILE A O 1
ATOM 3738 N N . GLY A 1 466 ? 13.165 -4.276 -16.163 1.00 92.38 466 GLY A N 1
ATOM 3739 C CA . GLY A 1 466 ? 13.914 -3.499 -15.173 1.00 92.38 466 GLY A CA 1
ATOM 3740 C C . GLY A 1 466 ? 13.899 -4.189 -13.817 1.00 92.38 466 GLY A C 1
ATOM 3741 O O . GLY A 1 466 ? 13.426 -3.628 -12.837 1.00 92.38 466 GLY A O 1
ATOM 3742 N N . CYS A 1 467 ? 14.366 -5.435 -13.783 1.00 93.62 467 CYS A N 1
ATOM 3743 C CA . CYS A 1 467 ? 14.068 -6.352 -12.684 1.00 93.62 467 CYS A CA 1
ATOM 3744 C C . CYS A 1 467 ? 14.838 -6.096 -11.383 1.00 93.62 467 CYS A C 1
ATOM 3746 O O . CYS A 1 467 ? 14.523 -6.706 -10.357 1.00 93.62 467 CYS A O 1
ATOM 3748 N N . GLY A 1 468 ? 15.861 -5.234 -11.398 1.00 93.00 468 GLY A N 1
ATOM 3749 C CA . GLY A 1 468 ? 16.638 -4.881 -10.219 1.00 93.00 468 GLY A CA 1
ATOM 3750 C C . GLY A 1 468 ? 17.170 -6.114 -9.492 1.00 93.00 468 GLY A C 1
ATOM 3751 O O . GLY A 1 468 ? 17.988 -6.870 -10.016 1.00 93.00 468 GLY A O 1
ATOM 3752 N N . ASN A 1 469 ? 16.704 -6.319 -8.258 1.00 93.00 469 ASN A N 1
ATOM 3753 C CA . ASN A 1 469 ? 17.118 -7.431 -7.398 1.00 93.00 469 ASN A CA 1
ATOM 3754 C C . ASN A 1 469 ? 16.773 -8.830 -7.979 1.00 93.00 469 ASN A C 1
ATOM 3756 O O . ASN A 1 469 ? 17.324 -9.826 -7.516 1.00 93.00 469 ASN A O 1
ATOM 3760 N N . GLY A 1 470 ? 15.912 -8.923 -9.002 1.00 94.94 470 GLY A N 1
ATOM 3761 C CA . GLY A 1 470 ? 15.524 -10.169 -9.676 1.00 94.94 470 GLY A CA 1
ATOM 3762 C C . GLY A 1 470 ? 14.541 -11.056 -8.898 1.00 94.94 470 GLY A C 1
ATOM 3763 O O . GLY A 1 470 ? 14.132 -12.104 -9.404 1.00 94.94 470 GLY A O 1
ATOM 3764 N N . LEU A 1 471 ? 14.124 -10.657 -7.694 1.00 95.81 471 LEU A N 1
ATOM 3765 C CA . LEU A 1 471 ? 13.270 -11.446 -6.810 1.00 95.81 471 LEU A CA 1
ATOM 3766 C C . LEU A 1 471 ? 11.874 -11.676 -7.397 1.00 95.81 471 LEU A C 1
ATOM 3768 O O . LEU A 1 471 ? 11.356 -12.790 -7.309 1.00 95.81 471 LEU A O 1
ATOM 3772 N N . LEU A 1 472 ? 11.274 -10.666 -8.031 1.00 97.31 472 LEU A N 1
ATOM 3773 C CA . LEU A 1 472 ? 9.978 -10.830 -8.694 1.00 97.31 472 LEU A CA 1
ATOM 3774 C C . LEU A 1 472 ? 10.023 -11.958 -9.737 1.00 97.31 472 LEU A C 1
ATOM 3776 O O . LEU A 1 472 ? 9.161 -12.836 -9.748 1.00 97.31 472 LEU A O 1
ATOM 3780 N N . THR A 1 473 ? 11.070 -11.985 -10.564 1.00 96.62 473 THR A N 1
ATOM 3781 C CA . THR A 1 473 ? 11.262 -13.038 -11.573 1.00 96.62 473 THR A CA 1
ATOM 3782 C C . THR A 1 473 ? 11.473 -14.402 -10.924 1.00 96.62 473 THR A C 1
ATOM 3784 O O . THR A 1 473 ? 10.855 -15.379 -11.349 1.00 96.62 473 THR A O 1
ATOM 3787 N N . TYR A 1 474 ? 12.284 -14.473 -9.863 1.00 95.81 474 TYR A N 1
ATOM 3788 C CA . TYR A 1 474 ? 12.467 -15.693 -9.076 1.00 95.81 474 TYR A CA 1
ATOM 3789 C C . TYR A 1 474 ? 11.131 -16.256 -8.564 1.00 95.81 474 TYR A C 1
ATOM 3791 O O . TYR A 1 474 ? 10.861 -17.450 -8.725 1.00 95.81 474 TYR A O 1
ATOM 3799 N N . LEU A 1 475 ? 10.273 -15.404 -7.991 1.00 96.62 475 LEU A N 1
ATOM 3800 C CA . LEU A 1 475 ? 8.971 -15.806 -7.455 1.00 96.62 475 LEU A CA 1
ATOM 3801 C C . LEU A 1 475 ? 8.057 -16.353 -8.554 1.00 96.62 475 LEU A C 1
ATOM 3803 O O . LEU A 1 475 ? 7.515 -17.446 -8.408 1.00 96.62 475 LEU A O 1
ATOM 3807 N N . LEU A 1 476 ? 7.907 -15.622 -9.660 1.00 96.62 476 LEU A N 1
ATOM 3808 C CA . LEU A 1 476 ? 7.023 -16.013 -10.762 1.00 96.62 476 LEU A CA 1
ATOM 3809 C C . LEU A 1 476 ? 7.482 -17.323 -11.415 1.00 96.62 476 LEU A C 1
ATOM 3811 O O . LEU A 1 476 ? 6.666 -18.214 -11.651 1.00 96.62 476 LEU A O 1
ATOM 3815 N N . TRP A 1 477 ? 8.787 -17.488 -11.632 1.00 94.25 477 TRP A N 1
ATOM 3816 C CA . TRP A 1 477 ? 9.338 -18.714 -12.209 1.00 94.25 477 TRP A CA 1
ATOM 3817 C C . TRP A 1 477 ? 9.142 -19.923 -11.292 1.00 94.25 477 TRP A C 1
ATOM 3819 O O . TRP A 1 477 ? 8.710 -20.984 -11.740 1.00 94.25 477 TRP A O 1
ATOM 3829 N N . THR A 1 478 ? 9.383 -19.754 -9.988 1.00 93.50 478 THR A N 1
ATOM 3830 C CA . THR A 1 478 ? 9.184 -20.818 -8.987 1.00 93.50 478 THR A CA 1
ATOM 3831 C C . THR A 1 478 ? 7.705 -21.196 -8.833 1.00 93.50 478 THR A C 1
ATOM 3833 O O . THR A 1 478 ? 7.377 -22.325 -8.470 1.00 93.50 478 THR A O 1
ATOM 3836 N N . GLU A 1 479 ? 6.794 -20.274 -9.146 1.00 94.50 479 GLU A N 1
ATOM 3837 C CA . GLU A 1 479 ? 5.350 -20.521 -9.212 1.00 94.50 479 GLU A CA 1
ATOM 3838 C C . GLU A 1 479 ? 4.888 -21.111 -10.561 1.00 94.50 479 GLU A C 1
ATOM 3840 O O . GLU A 1 479 ? 3.698 -21.368 -10.735 1.00 94.50 479 GLU A O 1
ATOM 3845 N N . GLY A 1 480 ? 5.812 -21.390 -11.488 1.00 92.75 480 GLY A N 1
ATOM 3846 C CA . GLY A 1 480 ? 5.550 -22.102 -12.742 1.00 92.75 480 GLY A CA 1
ATOM 3847 C C . GLY A 1 480 ? 5.298 -21.212 -13.961 1.00 92.75 480 GLY A C 1
ATOM 3848 O O . GLY A 1 480 ? 4.873 -21.720 -14.998 1.00 92.75 480 GLY A O 1
ATOM 3849 N N . TYR A 1 481 ? 5.556 -19.906 -13.870 1.00 94.19 481 TYR A N 1
ATOM 3850 C CA . TYR A 1 481 ? 5.408 -18.977 -14.992 1.00 94.19 481 TYR A CA 1
ATOM 3851 C C . TYR A 1 481 ? 6.730 -18.855 -15.756 1.00 94.19 481 TYR A C 1
ATOM 3853 O O . TYR A 1 481 ? 7.750 -18.450 -15.201 1.00 94.19 481 TYR A O 1
ATOM 3861 N N . SER A 1 482 ? 6.727 -19.196 -17.046 1.00 93.88 482 SER A N 1
ATOM 3862 C CA . SER A 1 482 ? 7.912 -19.067 -17.896 1.00 93.88 482 SER A CA 1
ATOM 3863 C C . SER A 1 482 ? 8.223 -17.600 -18.202 1.00 93.88 482 SER A C 1
ATOM 3865 O O . SER A 1 482 ? 7.337 -16.803 -18.496 1.00 93.88 482 SER A O 1
ATOM 3867 N N . GLY A 1 483 ? 9.498 -17.232 -18.165 1.00 95.38 483 GLY A N 1
ATOM 3868 C CA . GLY A 1 483 ? 9.924 -15.873 -18.468 1.00 95.38 483 GLY A CA 1
ATOM 3869 C C . GLY A 1 483 ? 11.394 -15.647 -18.169 1.00 95.38 483 GLY A C 1
ATOM 3870 O O . GLY A 1 483 ? 12.116 -16.574 -17.783 1.00 95.38 483 GLY A O 1
ATOM 3871 N N . TYR A 1 484 ? 11.831 -14.414 -18.378 1.00 96.75 484 TYR A N 1
ATOM 3872 C CA . TYR A 1 484 ? 13.179 -13.953 -18.068 1.00 96.75 484 TYR A CA 1
ATOM 3873 C C . TYR A 1 484 ? 13.161 -12.470 -17.694 1.00 96.75 484 TYR A C 1
ATOM 3875 O O . TYR A 1 484 ? 12.133 -11.799 -17.785 1.00 96.75 484 TYR A O 1
ATOM 3883 N N . ALA A 1 485 ? 14.303 -11.960 -17.256 1.00 96.81 485 ALA A N 1
ATOM 3884 C CA . ALA A 1 485 ? 14.429 -10.606 -16.759 1.00 96.81 485 ALA A CA 1
ATOM 3885 C C . ALA A 1 485 ? 15.690 -9.927 -17.275 1.00 96.81 485 ALA A C 1
ATOM 3887 O O . ALA A 1 485 ? 16.703 -10.577 -17.553 1.00 96.81 485 ALA A O 1
ATOM 3888 N N . LEU A 1 486 ? 15.617 -8.608 -17.374 1.00 95.19 486 LEU A N 1
ATOM 3889 C CA . LEU A 1 486 ? 16.672 -7.726 -17.831 1.00 95.19 486 LEU A CA 1
ATOM 3890 C C . LEU A 1 486 ? 16.937 -6.678 -16.748 1.00 95.19 486 LEU A C 1
ATOM 3892 O O . LEU A 1 486 ? 16.005 -6.117 -16.171 1.00 95.19 486 LEU A O 1
ATOM 3896 N N . ASP A 1 487 ? 18.207 -6.392 -16.482 1.00 94.44 487 ASP A N 1
ATOM 3897 C CA . ASP A 1 487 ? 18.615 -5.202 -15.731 1.00 94.44 487 ASP A CA 1
ATOM 3898 C C . ASP A 1 487 ? 19.915 -4.651 -16.310 1.00 94.44 487 ASP A C 1
ATOM 3900 O O . ASP A 1 487 ? 20.773 -5.400 -16.787 1.00 94.44 487 ASP A O 1
ATOM 3904 N N . ALA A 1 488 ? 20.100 -3.334 -16.229 1.00 91.00 488 ALA A N 1
ATOM 3905 C CA . ALA A 1 488 ? 21.337 -2.702 -16.673 1.00 91.00 488 ALA A CA 1
ATOM 3906 C C . ALA A 1 488 ? 22.554 -3.148 -15.836 1.00 91.00 488 ALA A C 1
ATOM 3908 O O . ALA A 1 488 ? 23.697 -3.037 -16.292 1.00 91.00 488 ALA A O 1
ATOM 3909 N N . ARG A 1 489 ? 22.336 -3.637 -14.606 1.00 89.38 489 ARG A N 1
ATOM 3910 C CA . ARG A 1 489 ? 23.391 -4.038 -13.671 1.00 89.38 489 ARG A CA 1
ATOM 3911 C C . ARG A 1 489 ? 23.081 -5.383 -13.024 1.00 89.38 489 ARG A C 1
ATOM 3913 O O . ARG A 1 489 ? 21.992 -5.610 -12.516 1.00 89.38 489 ARG A O 1
ATOM 3920 N N . ASN A 1 490 ? 24.095 -6.237 -12.939 1.00 90.00 490 ASN A N 1
ATOM 3921 C CA . ASN A 1 490 ? 24.019 -7.439 -12.115 1.00 90.00 490 ASN A CA 1
ATOM 3922 C C . ASN A 1 490 ? 23.919 -7.049 -10.625 1.00 90.00 490 ASN A C 1
ATOM 3924 O O . ASN A 1 490 ? 24.667 -6.181 -10.158 1.00 90.00 490 ASN A O 1
ATOM 3928 N N . ARG A 1 491 ? 22.981 -7.659 -9.889 1.00 90.81 491 ARG A N 1
ATOM 3929 C CA . ARG A 1 491 ? 22.739 -7.401 -8.460 1.00 90.81 491 ARG A CA 1
ATOM 3930 C C . ARG A 1 491 ? 23.226 -8.556 -7.595 1.00 90.81 491 ARG A C 1
ATOM 3932 O O . ARG A 1 491 ? 23.238 -9.706 -8.024 1.00 90.81 491 ARG A O 1
ATOM 3939 N N . LYS A 1 492 ? 23.591 -8.261 -6.344 1.00 92.75 492 LYS A N 1
ATOM 3940 C CA . LYS A 1 492 ? 24.145 -9.261 -5.414 1.00 92.75 492 LYS A CA 1
ATOM 3941 C C . LYS A 1 492 ? 23.167 -10.415 -5.194 1.00 92.75 492 LYS A C 1
ATOM 3943 O O . LYS A 1 492 ? 23.581 -11.571 -5.166 1.00 92.75 492 LYS A O 1
ATOM 3948 N N . THR A 1 493 ? 21.873 -10.102 -5.129 1.00 91.75 493 THR A N 1
ATOM 3949 C CA . THR A 1 493 ? 20.789 -11.080 -4.942 1.00 91.75 493 THR A CA 1
ATOM 3950 C C . THR A 1 493 ? 20.745 -12.139 -6.043 1.00 91.75 493 THR A C 1
ATOM 3952 O O . THR A 1 493 ? 20.331 -13.266 -5.803 1.00 91.75 493 THR A O 1
ATOM 3955 N N . TRP A 1 494 ? 21.246 -11.863 -7.247 1.00 93.81 494 TRP A N 1
ATOM 3956 C CA . TRP A 1 494 ? 21.219 -12.863 -8.316 1.00 93.81 494 TRP A CA 1
ATOM 3957 C C . TRP A 1 494 ? 22.087 -14.084 -7.985 1.00 93.81 494 TRP A C 1
ATOM 3959 O O . TRP A 1 494 ? 21.811 -15.187 -8.449 1.00 93.81 494 TRP A O 1
ATOM 3969 N N . GLN A 1 495 ? 23.118 -13.916 -7.152 1.00 90.94 495 GLN A N 1
ATOM 3970 C CA . GLN A 1 495 ? 24.034 -14.997 -6.784 1.00 90.94 495 GLN A CA 1
ATOM 3971 C C . GLN A 1 495 ? 23.409 -16.017 -5.826 1.00 90.94 495 GLN A C 1
ATOM 3973 O O . GLN A 1 495 ? 23.855 -17.164 -5.814 1.00 90.94 495 GLN A O 1
ATOM 3978 N N . ILE A 1 496 ? 22.383 -15.620 -5.062 1.00 89.56 496 ILE A N 1
ATOM 3979 C CA . ILE A 1 496 ? 21.697 -16.502 -4.105 1.00 89.56 496 ILE A CA 1
ATOM 3980 C C . ILE A 1 496 ? 20.584 -17.339 -4.754 1.00 89.56 496 ILE A C 1
ATOM 3982 O O . ILE A 1 496 ? 20.067 -18.261 -4.127 1.00 89.56 496 ILE A O 1
ATOM 3986 N N . PHE A 1 497 ? 20.212 -17.051 -6.006 1.00 91.94 497 PHE A N 1
ATOM 3987 C CA . PHE A 1 497 ? 19.202 -17.824 -6.725 1.00 91.94 497 PHE A CA 1
ATOM 3988 C C . PHE A 1 497 ? 19.777 -19.113 -7.343 1.00 91.94 497 PHE A C 1
ATOM 3990 O O . PHE A 1 497 ? 20.963 -19.160 -7.687 1.00 91.94 497 PHE A O 1
ATOM 3997 N N . PRO A 1 498 ? 18.946 -20.161 -7.534 1.00 91.69 498 PRO A N 1
ATOM 3998 C CA . PRO A 1 498 ? 19.358 -21.392 -8.206 1.00 91.69 498 PRO A CA 1
ATOM 3999 C C . PRO A 1 498 ? 19.920 -21.134 -9.606 1.00 91.69 498 PRO A C 1
ATOM 4001 O O . PRO A 1 498 ? 19.424 -20.274 -10.331 1.00 91.69 498 PRO A O 1
ATOM 4004 N N . GLU A 1 499 ? 20.912 -21.922 -10.019 1.00 90.31 499 GLU A N 1
ATOM 4005 C CA . GLU A 1 499 ? 21.657 -21.709 -11.268 1.00 90.31 499 GLU A CA 1
ATOM 4006 C C . GLU A 1 499 ? 20.777 -21.605 -12.515 1.00 90.31 499 GLU A C 1
ATOM 4008 O O . GLU A 1 499 ? 20.921 -20.657 -13.284 1.00 90.31 499 GLU A O 1
ATOM 4013 N N . ILE A 1 500 ? 19.789 -22.493 -12.639 1.00 88.31 500 ILE A N 1
ATOM 4014 C CA . ILE A 1 500 ? 18.846 -22.511 -13.767 1.00 88.31 500 ILE A CA 1
ATOM 4015 C C . ILE A 1 500 ? 18.049 -21.201 -13.902 1.00 88.31 500 ILE A C 1
ATOM 4017 O O . ILE A 1 500 ? 17.595 -20.831 -14.982 1.00 88.31 500 ILE A O 1
ATOM 4021 N N . LEU A 1 501 ? 17.874 -20.499 -12.782 1.00 88.44 501 LEU A N 1
ATOM 4022 C CA . LEU A 1 501 ? 17.159 -19.238 -12.672 1.00 88.44 501 LEU A CA 1
ATOM 4023 C C . LEU A 1 501 ? 18.087 -18.048 -12.919 1.00 88.44 501 LEU A C 1
ATOM 4025 O O . LEU A 1 501 ? 17.660 -17.062 -13.515 1.00 88.44 501 LEU A O 1
ATOM 4029 N N . ARG A 1 502 ? 19.369 -18.154 -12.546 1.00 91.94 502 ARG A N 1
ATOM 4030 C CA . ARG A 1 502 ? 20.386 -17.140 -12.872 1.00 91.94 502 ARG A CA 1
ATOM 4031 C C . ARG A 1 502 ? 20.527 -16.960 -14.381 1.00 91.94 502 ARG A C 1
ATOM 4033 O O . ARG A 1 502 ? 20.663 -15.835 -14.837 1.00 91.94 502 ARG A O 1
ATOM 4040 N N . GLU A 1 503 ? 20.400 -18.035 -15.159 1.00 92.00 503 GLU A N 1
ATOM 4041 C CA . GLU A 1 503 ? 20.389 -17.971 -16.631 1.00 92.00 503 GLU A CA 1
ATOM 4042 C C . GLU A 1 503 ? 19.188 -17.197 -17.205 1.00 92.00 503 GLU A C 1
ATOM 4044 O O . GLU A 1 503 ? 19.213 -16.760 -18.358 1.00 92.00 503 GLU A O 1
ATOM 4049 N N . LYS A 1 504 ? 18.123 -17.007 -16.413 1.00 95.12 504 LYS A N 1
ATOM 4050 C CA . LYS A 1 504 ? 16.958 -16.189 -16.779 1.00 95.12 504 LYS A CA 1
ATOM 4051 C C . LYS A 1 504 ? 17.120 -14.718 -16.403 1.00 95.12 504 LYS A C 1
ATOM 4053 O O . LYS A 1 504 ? 16.283 -13.919 -16.805 1.00 95.12 504 LYS A O 1
ATOM 4058 N N . LEU A 1 505 ? 18.174 -14.342 -15.683 1.00 95.88 505 LEU A N 1
ATOM 4059 C CA . LEU A 1 505 ? 18.477 -12.957 -15.330 1.00 95.88 505 LEU A CA 1
ATOM 4060 C C . LEU A 1 505 ? 19.636 -12.467 -16.201 1.00 95.88 505 LEU A C 1
ATOM 4062 O O . LEU A 1 505 ? 20.756 -12.966 -16.109 1.00 95.88 505 LEU A O 1
ATOM 4066 N N . GLN A 1 506 ? 19.376 -11.499 -17.078 1.00 95.00 506 GLN A N 1
ATOM 4067 C CA . GLN A 1 506 ? 20.367 -11.018 -18.038 1.00 95.00 506 GLN A CA 1
ATOM 4068 C C . GLN A 1 506 ? 20.782 -9.587 -17.713 1.00 95.00 506 GLN A C 1
ATOM 4070 O O . GLN A 1 506 ? 19.952 -8.680 -17.650 1.00 95.00 506 GLN A O 1
ATOM 4075 N N . GLN A 1 507 ? 22.090 -9.367 -17.574 1.00 94.31 507 GLN A N 1
ATOM 4076 C CA . GLN A 1 507 ? 22.635 -8.017 -17.494 1.00 94.31 507 GLN A CA 1
ATOM 4077 C C . GLN A 1 507 ? 22.699 -7.415 -18.905 1.00 94.31 507 GLN A C 1
ATOM 4079 O O . GLN A 1 507 ? 23.664 -7.639 -19.635 1.00 94.31 507 GLN A O 1
ATOM 4084 N N . LYS A 1 508 ? 21.661 -6.676 -19.300 1.00 93.62 508 LYS A N 1
ATOM 4085 C CA . LYS A 1 508 ? 21.554 -6.012 -20.606 1.00 93.62 508 LYS A CA 1
ATOM 4086 C C . LYS A 1 508 ? 20.862 -4.667 -20.468 1.00 93.62 508 LYS A C 1
ATOM 4088 O O . LYS A 1 508 ? 19.915 -4.519 -19.702 1.00 93.62 508 LYS A O 1
ATOM 4093 N N . ILE A 1 509 ? 21.299 -3.700 -21.267 1.00 93.25 509 ILE A N 1
ATOM 4094 C CA . ILE A 1 509 ? 20.633 -2.400 -21.375 1.00 93.25 509 ILE A CA 1
ATOM 4095 C C . ILE A 1 509 ? 19.616 -2.458 -22.513 1.00 93.25 509 ILE A C 1
ATOM 4097 O O . ILE A 1 509 ? 19.958 -2.809 -23.642 1.00 93.25 509 ILE A O 1
ATOM 4101 N N . LEU A 1 510 ? 18.367 -2.094 -22.231 1.00 94.56 510 LEU A N 1
ATOM 4102 C CA . LEU A 1 510 ? 17.341 -1.972 -23.261 1.00 94.56 510 LEU A CA 1
ATOM 4103 C C . LEU A 1 510 ? 17.509 -0.631 -23.986 1.00 94.56 510 LEU A C 1
ATOM 4105 O O . LEU A 1 510 ? 17.309 0.441 -23.415 1.00 94.56 510 LEU A O 1
ATOM 4109 N N . VAL A 1 511 ? 17.881 -0.705 -25.262 1.00 94.88 511 VAL A N 1
ATOM 4110 C CA . VAL A 1 511 ? 17.913 0.430 -26.187 1.00 94.88 511 VAL A CA 1
ATOM 4111 C C . VAL A 1 511 ? 16.904 0.114 -27.287 1.00 94.88 511 VAL A C 1
ATOM 4113 O O . VAL A 1 511 ? 17.198 -0.750 -28.107 1.00 94.88 511 VAL A O 1
ATOM 4116 N N . PRO A 1 512 ? 15.717 0.746 -27.322 1.00 95.00 512 PRO A N 1
ATOM 4117 C CA . PRO A 1 512 ? 14.679 0.395 -28.290 1.00 95.00 512 PRO A CA 1
ATOM 4118 C C . PRO A 1 512 ? 15.211 0.343 -29.730 1.00 95.00 512 PRO A C 1
ATOM 4120 O O . PRO A 1 512 ? 15.939 1.247 -30.146 1.00 95.00 512 PRO A O 1
ATOM 4123 N N . LYS A 1 513 ? 14.833 -0.688 -30.497 1.00 93.69 513 LYS A N 1
ATOM 4124 C CA . LYS A 1 513 ? 15.280 -0.939 -31.882 1.00 93.69 513 LYS A CA 1
ATOM 4125 C C . LYS A 1 513 ? 15.222 0.315 -32.752 1.00 93.69 513 LYS A C 1
ATOM 4127 O O . LYS A 1 513 ? 16.184 0.666 -33.423 1.00 93.69 513 LYS A O 1
ATOM 4132 N N . LEU A 1 514 ? 14.112 1.031 -32.632 1.00 93.50 514 LEU A N 1
ATOM 4133 C CA . LEU A 1 514 ? 13.822 2.280 -33.323 1.00 93.50 514 LEU A CA 1
ATOM 4134 C C . LEU A 1 514 ? 14.863 3.383 -33.056 1.00 93.50 514 LEU A C 1
ATOM 4136 O O . LEU A 1 514 ? 15.177 4.157 -33.955 1.00 93.50 514 LEU A O 1
ATOM 4140 N N . LEU A 1 515 ? 15.442 3.443 -31.850 1.00 94.19 515 LEU A N 1
ATOM 4141 C CA . LEU A 1 515 ? 16.542 4.365 -31.547 1.00 94.19 515 LEU A CA 1
ATOM 4142 C C . LEU A 1 515 ? 17.867 3.879 -32.144 1.00 94.19 515 LEU A C 1
ATOM 4144 O O . LEU A 1 515 ? 18.634 4.692 -32.652 1.00 94.19 515 LEU A O 1
ATOM 4148 N N . GLN A 1 516 ? 18.135 2.571 -32.120 1.00 93.06 516 GLN A N 1
ATOM 4149 C CA . GLN A 1 516 ? 19.351 2.007 -32.719 1.00 93.06 516 GLN A CA 1
ATOM 4150 C C . GLN A 1 516 ? 19.395 2.262 -34.233 1.00 93.06 516 GLN A C 1
ATOM 4152 O O . GLN A 1 516 ? 20.412 2.710 -34.763 1.00 93.06 516 GLN A O 1
ATOM 4157 N N . GLU A 1 517 ? 18.274 2.040 -34.920 1.00 91.75 517 GLU A N 1
ATOM 4158 C CA . GLU A 1 517 ? 18.131 2.263 -36.362 1.00 91.75 517 GLU A CA 1
ATOM 4159 C C . GLU A 1 517 ? 18.251 3.747 -36.732 1.00 91.75 517 GLU A C 1
ATOM 4161 O O . GLU A 1 517 ? 18.899 4.081 -37.723 1.00 91.75 517 GLU A O 1
ATOM 4166 N N . ALA A 1 518 ? 17.711 4.652 -35.906 1.00 91.19 518 ALA A N 1
ATOM 4167 C CA . ALA A 1 518 ? 17.726 6.095 -36.157 1.00 91.19 518 ALA A CA 1
ATOM 4168 C C . ALA A 1 518 ? 19.130 6.726 -36.209 1.00 91.19 518 ALA A C 1
ATOM 4170 O O . ALA A 1 518 ? 19.278 7.828 -36.750 1.00 91.19 518 ALA A O 1
ATOM 4171 N N . VAL A 1 519 ? 20.142 6.060 -35.643 1.00 89.75 519 VAL A N 1
ATOM 4172 C CA . VAL A 1 519 ? 21.551 6.495 -35.684 1.00 89.75 519 VAL A CA 1
ATOM 4173 C C . VAL A 1 519 ? 22.472 5.491 -36.384 1.00 89.75 519 VAL A C 1
ATOM 4175 O O . VAL A 1 519 ? 23.684 5.688 -36.392 1.00 89.75 519 VAL A O 1
ATOM 4178 N N . GLY A 1 520 ? 21.925 4.412 -36.954 1.00 86.25 520 GLY A N 1
ATOM 4179 C CA . GLY A 1 520 ? 22.721 3.342 -37.558 1.00 86.25 520 GLY A CA 1
ATOM 4180 C C . GLY A 1 520 ? 23.701 2.695 -36.573 1.00 86.25 520 GLY A C 1
ATOM 4181 O O . GLY A 1 520 ? 24.842 2.415 -36.943 1.00 86.25 520 GLY A O 1
ATOM 4182 N N . ALA A 1 521 ? 23.290 2.506 -35.313 1.00 81.44 521 ALA A N 1
ATOM 4183 C CA . ALA A 1 521 ? 24.148 1.932 -34.282 1.00 81.44 521 ALA A CA 1
ATOM 4184 C C . ALA A 1 521 ? 24.590 0.511 -34.666 1.00 81.44 521 ALA A C 1
ATOM 4186 O O . ALA A 1 521 ? 23.787 -0.312 -35.113 1.00 81.44 521 ALA A O 1
ATOM 4187 N N . SER A 1 522 ? 25.873 0.204 -34.468 1.00 78.12 522 SER A N 1
ATOM 4188 C CA . SER A 1 522 ? 26.372 -1.160 -34.623 1.00 78.12 522 SER A CA 1
ATOM 4189 C C . SER A 1 522 ? 25.808 -2.066 -33.524 1.00 78.12 522 SER A C 1
ATOM 4191 O O . SER A 1 522 ? 25.537 -1.632 -32.403 1.00 78.12 522 SER A O 1
ATOM 4193 N N . ARG A 1 523 ? 25.628 -3.352 -33.845 1.00 76.38 523 ARG A N 1
ATOM 4194 C CA . ARG A 1 523 ? 25.117 -4.345 -32.893 1.00 76.38 523 ARG A CA 1
ATOM 4195 C C . ARG A 1 523 ? 26.041 -4.423 -31.671 1.00 76.38 523 ARG A C 1
ATOM 4197 O O . ARG A 1 523 ? 27.210 -4.773 -31.807 1.00 76.38 523 ARG A O 1
ATOM 4204 N N . ASN A 1 524 ? 25.499 -4.137 -30.489 1.00 81.62 524 ASN A N 1
ATOM 4205 C CA . ASN A 1 524 ? 26.201 -4.228 -29.209 1.00 81.62 524 ASN A CA 1
ATOM 4206 C C . ASN A 1 524 ? 25.662 -5.423 -28.410 1.00 81.62 524 ASN A C 1
ATOM 4208 O O . ASN A 1 524 ? 24.463 -5.507 -28.157 1.00 81.62 524 ASN A O 1
ATOM 4212 N N . GLU A 1 525 ? 26.534 -6.345 -28.001 1.00 83.88 525 GLU A N 1
ATOM 4213 C CA . GLU A 1 525 ? 26.144 -7.564 -27.270 1.00 83.88 525 GLU A CA 1
ATOM 4214 C C . GLU A 1 525 ? 25.547 -7.280 -25.882 1.00 83.88 525 GLU A C 1
ATOM 4216 O O . GLU A 1 525 ? 24.761 -8.075 -25.366 1.00 83.88 525 GLU A O 1
ATOM 4221 N N . ASN A 1 526 ? 25.867 -6.120 -25.300 1.00 87.88 526 ASN A N 1
ATOM 4222 C CA . ASN A 1 526 ? 25.332 -5.679 -24.011 1.00 87.88 526 ASN A CA 1
ATOM 4223 C C . ASN A 1 526 ? 23.950 -5.021 -24.131 1.00 87.88 526 ASN A C 1
ATOM 4225 O O . ASN A 1 526 ? 23.369 -4.630 -23.115 1.00 87.88 526 ASN A O 1
ATOM 4229 N N . TRP A 1 527 ? 23.439 -4.840 -25.352 1.00 91.50 527 TRP A N 1
ATOM 4230 C CA . TRP A 1 527 ? 22.145 -4.219 -25.602 1.00 91.50 527 TRP A CA 1
ATOM 4231 C C . TRP A 1 527 ? 21.093 -5.250 -26.003 1.00 91.50 527 TRP A C 1
ATOM 4233 O O . TRP A 1 527 ? 21.376 -6.304 -26.573 1.00 91.50 527 TRP A O 1
ATOM 4243 N N . THR A 1 528 ? 19.842 -4.911 -25.728 1.00 92.88 528 THR A N 1
ATOM 4244 C CA . THR A 1 528 ? 18.672 -5.537 -26.342 1.00 92.88 528 THR A CA 1
ATOM 4245 C C . THR A 1 528 ? 17.834 -4.460 -27.009 1.00 92.88 528 THR A C 1
ATOM 4247 O O . THR A 1 528 ? 17.748 -3.333 -26.524 1.00 92.88 528 THR A O 1
ATOM 4250 N N . ASP A 1 529 ? 17.247 -4.812 -28.147 1.00 93.00 529 ASP A N 1
ATOM 4251 C CA . ASP A 1 529 ? 16.450 -3.923 -28.985 1.00 93.00 529 ASP A CA 1
ATOM 4252 C C . ASP A 1 529 ? 14.997 -3.776 -28.495 1.00 93.00 529 ASP A C 1
ATOM 4254 O O . ASP A 1 529 ? 14.229 -2.979 -29.035 1.00 93.00 529 ASP A O 1
ATOM 4258 N N . GLY A 1 530 ? 14.622 -4.502 -27.436 1.00 93.06 530 GLY A N 1
ATOM 4259 C CA . GLY A 1 530 ? 13.278 -4.467 -26.865 1.00 93.06 530 GLY A CA 1
ATOM 4260 C C . GLY A 1 530 ? 12.214 -5.113 -27.756 1.00 93.06 530 GLY A C 1
ATOM 4261 O O . GLY A 1 530 ? 11.025 -4.870 -27.537 1.00 93.06 530 GLY A O 1
ATOM 4262 N N . ILE A 1 531 ? 12.622 -5.907 -28.753 1.00 94.25 531 ILE A N 1
ATOM 4263 C CA . ILE A 1 531 ? 11.726 -6.756 -29.537 1.00 94.25 531 ILE A CA 1
ATOM 4264 C C . ILE A 1 531 ? 11.727 -8.160 -28.926 1.00 94.25 531 ILE A C 1
ATOM 4266 O O . ILE A 1 531 ? 12.767 -8.795 -28.760 1.00 94.25 531 ILE A O 1
ATOM 4270 N N . PHE A 1 532 ? 10.542 -8.629 -28.561 1.00 94.38 532 PHE A N 1
ATOM 4271 C CA . PHE A 1 532 ? 10.284 -9.875 -27.853 1.00 94.38 532 PHE A CA 1
ATOM 4272 C C . PHE A 1 532 ? 9.398 -10.795 -28.695 1.00 94.38 532 PHE A C 1
ATOM 4274 O O . PHE A 1 532 ? 8.894 -10.412 -29.754 1.00 94.38 532 PHE A O 1
ATOM 4281 N N . GLU A 1 533 ? 9.190 -12.024 -28.220 1.00 93.06 533 GLU A N 1
ATOM 4282 C CA . GLU A 1 533 ? 8.201 -12.906 -28.833 1.00 93.06 533 GLU A CA 1
ATOM 4283 C C . GLU A 1 533 ? 6.805 -12.270 -28.768 1.00 93.06 533 GLU A C 1
ATOM 4285 O O . GLU A 1 533 ? 6.419 -11.601 -27.804 1.00 93.06 533 GLU A O 1
ATOM 4290 N N . ARG A 1 534 ? 6.037 -12.446 -29.845 1.00 90.56 534 ARG A N 1
ATOM 4291 C CA . ARG A 1 534 ? 4.750 -11.769 -29.997 1.00 90.56 534 ARG A CA 1
ATOM 4292 C C . ARG A 1 534 ? 3.800 -12.182 -28.875 1.00 90.56 534 ARG A C 1
ATOM 4294 O O . ARG A 1 534 ? 3.491 -13.361 -28.724 1.00 90.56 534 ARG A O 1
ATOM 4301 N N . GLY A 1 535 ? 3.283 -11.200 -28.143 1.00 91.12 535 GLY A N 1
ATOM 4302 C CA . GLY A 1 535 ? 2.353 -11.431 -27.038 1.00 91.12 535 GLY A CA 1
ATOM 4303 C C . GLY A 1 535 ? 3.005 -11.681 -25.676 1.00 91.12 535 GLY A C 1
ATOM 4304 O O . GLY A 1 535 ? 2.264 -11.739 -24.696 1.00 91.12 535 GLY A O 1
ATOM 4305 N N . THR A 1 536 ? 4.340 -11.775 -25.570 1.00 96.12 536 THR A N 1
ATOM 4306 C CA . THR A 1 536 ? 5.044 -11.896 -24.277 1.00 96.12 536 THR A CA 1
ATOM 4307 C C . THR A 1 536 ? 4.617 -10.777 -23.332 1.00 96.12 536 THR A C 1
ATOM 4309 O O . THR A 1 536 ? 4.652 -9.607 -23.705 1.00 96.12 536 THR A O 1
ATOM 4312 N N . PHE A 1 537 ? 4.229 -11.109 -22.103 1.00 97.88 537 PHE A N 1
ATOM 4313 C CA . PHE A 1 537 ? 3.766 -10.115 -21.139 1.00 97.88 537 PHE A CA 1
ATOM 4314 C C . PHE A 1 537 ? 4.938 -9.265 -20.623 1.00 97.88 537 PHE A C 1
ATOM 4316 O O . PHE A 1 537 ? 5.910 -9.804 -20.096 1.00 97.88 537 PHE A O 1
ATOM 4323 N N . ILE A 1 538 ? 4.853 -7.939 -20.741 1.00 98.44 538 ILE A N 1
ATOM 4324 C CA . ILE A 1 538 ? 5.932 -7.028 -20.331 1.00 98.44 538 ILE A CA 1
ATOM 4325 C C . ILE A 1 538 ? 5.680 -6.516 -18.910 1.00 98.44 538 ILE A C 1
ATOM 4327 O O . ILE A 1 538 ? 4.648 -5.906 -18.625 1.00 98.44 538 ILE A O 1
ATOM 4331 N N . ILE A 1 539 ? 6.647 -6.721 -18.021 1.00 98.50 539 ILE A N 1
ATOM 4332 C CA . ILE A 1 539 ? 6.652 -6.193 -16.658 1.00 98.50 539 ILE A CA 1
ATOM 4333 C C . ILE A 1 539 ? 7.661 -5.051 -16.587 1.00 98.50 539 ILE A C 1
ATOM 4335 O O . ILE A 1 539 ? 8.835 -5.227 -16.890 1.00 98.50 539 ILE A O 1
ATOM 4339 N N . SER A 1 540 ? 7.201 -3.879 -16.158 1.00 96.44 540 SER A N 1
ATOM 4340 C CA . SER A 1 540 ? 8.048 -2.749 -15.777 1.00 96.44 540 SER A CA 1
ATOM 4341 C C . SER A 1 540 ? 7.894 -2.499 -14.276 1.00 96.44 540 SER A C 1
ATOM 4343 O O . SER A 1 540 ? 7.159 -1.594 -13.856 1.00 96.44 540 SER A O 1
ATOM 4345 N N . ASN A 1 541 ? 8.573 -3.315 -13.467 1.00 91.94 541 ASN A N 1
ATOM 4346 C CA . ASN A 1 541 ? 8.634 -3.159 -12.017 1.00 91.94 541 ASN A CA 1
ATOM 4347 C C . ASN A 1 541 ? 9.656 -2.074 -11.661 1.00 91.94 541 ASN A C 1
ATOM 4349 O O . ASN A 1 541 ? 10.850 -2.335 -11.657 1.00 91.94 541 ASN A O 1
ATOM 4353 N N . HIS A 1 542 ? 9.202 -0.843 -11.408 1.00 82.12 542 HIS A N 1
ATOM 4354 C CA . HIS A 1 542 ? 10.099 0.258 -11.047 1.00 82.12 542 HIS A CA 1
ATOM 4355 C C . HIS A 1 542 ? 11.261 0.473 -12.045 1.00 82.12 542 HIS A C 1
ATOM 4357 O O . HIS A 1 542 ? 12.366 0.833 -11.651 1.00 82.12 542 HIS A O 1
ATOM 4363 N N . ALA A 1 543 ? 10.993 0.310 -13.347 1.00 87.62 543 ALA A N 1
ATOM 4364 C CA . ALA A 1 543 ? 12.005 0.250 -14.409 1.00 87.62 543 ALA A CA 1
ATOM 4365 C C . ALA A 1 543 ? 12.634 1.606 -14.813 1.00 87.62 543 ALA A C 1
ATOM 4367 O O . ALA A 1 543 ? 13.052 1.776 -15.957 1.00 87.62 543 ALA A O 1
ATOM 4368 N N . ASP A 1 544 ? 12.653 2.592 -13.912 1.00 89.25 544 ASP A N 1
ATOM 4369 C CA . ASP A 1 544 ? 13.288 3.904 -14.084 1.00 89.25 544 ASP A CA 1
ATOM 4370 C C . ASP A 1 544 ? 13.045 4.549 -15.468 1.00 89.25 544 ASP A C 1
ATOM 4372 O O . ASP A 1 544 ? 11.908 4.933 -15.768 1.00 89.25 544 ASP A O 1
ATOM 4376 N N . GLU A 1 545 ? 14.080 4.705 -16.304 1.00 91.31 545 GLU A N 1
ATOM 4377 C CA . GLU A 1 545 ? 14.026 5.314 -17.642 1.00 91.31 545 GLU A CA 1
ATOM 4378 C C . GLU A 1 545 ? 13.076 4.590 -18.613 1.00 91.31 545 GLU A C 1
ATOM 4380 O O . GLU A 1 545 ? 12.552 5.204 -19.544 1.00 91.31 545 GLU A O 1
ATOM 4385 N N . LEU A 1 546 ? 12.793 3.304 -18.387 1.00 94.19 546 LEU A N 1
ATOM 4386 C CA . LEU A 1 546 ? 11.929 2.486 -19.245 1.00 94.19 546 LEU A CA 1
ATOM 4387 C C . LEU A 1 546 ? 10.437 2.632 -18.923 1.00 94.19 546 LEU A C 1
ATOM 4389 O O . LEU A 1 546 ? 9.587 2.185 -19.699 1.00 94.19 546 LEU A O 1
ATOM 4393 N N . THR A 1 547 ? 10.089 3.304 -17.822 1.00 94.38 547 THR A N 1
ATOM 4394 C CA . THR A 1 547 ? 8.693 3.470 -17.385 1.00 94.38 547 THR A CA 1
ATOM 4395 C C . THR A 1 547 ? 7.816 4.078 -18.492 1.00 94.38 547 THR A C 1
ATOM 4397 O O . THR A 1 547 ? 6.736 3.567 -18.781 1.00 94.38 547 THR A O 1
ATOM 4400 N N . ALA A 1 548 ? 8.282 5.144 -19.156 1.00 95.25 548 ALA A N 1
ATOM 4401 C CA . ALA A 1 548 ? 7.544 5.789 -20.248 1.00 95.25 548 ALA A CA 1
ATOM 4402 C C . ALA A 1 548 ? 7.559 4.968 -21.552 1.00 95.25 548 ALA A C 1
ATOM 4404 O O . ALA A 1 548 ? 6.625 5.050 -22.346 1.00 95.25 548 ALA A O 1
ATOM 4405 N N . TRP A 1 549 ? 8.595 4.153 -21.757 1.00 96.75 549 TRP A N 1
ATOM 4406 C CA . TRP A 1 549 ? 8.724 3.279 -22.923 1.00 96.75 549 TRP A CA 1
ATOM 4407 C C . TRP A 1 549 ? 7.838 2.037 -22.851 1.00 96.75 549 TRP A C 1
ATOM 4409 O O . TRP A 1 549 ? 7.492 1.490 -23.892 1.00 96.75 549 TRP A O 1
ATOM 4419 N N . THR A 1 550 ? 7.434 1.607 -21.655 1.00 97.38 550 THR A N 1
ATOM 4420 C CA . THR A 1 550 ? 6.667 0.368 -21.438 1.00 97.38 550 THR A CA 1
ATOM 4421 C C . THR A 1 550 ? 5.438 0.223 -22.352 1.00 97.38 550 THR A C 1
ATOM 4423 O O . THR A 1 550 ? 5.370 -0.780 -23.066 1.00 97.38 550 THR A O 1
ATOM 4426 N N . PRO A 1 551 ? 4.491 1.187 -22.423 1.00 97.62 551 PRO A N 1
ATOM 4427 C CA . PRO A 1 551 ? 3.345 1.067 -23.331 1.00 97.62 551 PRO A CA 1
ATOM 4428 C C . PRO A 1 551 ? 3.743 1.045 -24.816 1.00 97.62 551 PRO A C 1
ATOM 4430 O O . PRO A 1 551 ? 3.089 0.376 -25.615 1.00 97.62 551 PRO A O 1
ATOM 4433 N N . LEU A 1 552 ? 4.824 1.737 -25.195 1.00 97.75 552 LEU A N 1
ATOM 4434 C CA . LEU A 1 552 ? 5.316 1.782 -26.577 1.00 97.75 552 LEU A CA 1
ATOM 4435 C C . LEU A 1 552 ? 5.960 0.446 -26.977 1.00 97.75 552 LEU A C 1
ATOM 4437 O O . LEU A 1 552 ? 5.673 -0.083 -28.048 1.00 97.75 552 LEU A O 1
ATOM 4441 N N . LEU A 1 553 ? 6.769 -0.142 -26.094 1.00 97.38 553 LEU A N 1
ATOM 4442 C CA . LEU A 1 553 ? 7.343 -1.477 -26.276 1.00 97.38 553 LEU A CA 1
ATOM 4443 C C . LEU A 1 553 ? 6.243 -2.540 -26.338 1.00 97.38 553 LEU A C 1
ATOM 4445 O O . LEU A 1 553 ? 6.273 -3.406 -27.209 1.00 97.38 553 LEU A O 1
ATOM 4449 N N . ALA A 1 554 ? 5.234 -2.453 -25.471 1.00 97.19 554 ALA A N 1
ATOM 4450 C CA . ALA A 1 554 ? 4.101 -3.372 -25.501 1.00 97.19 554 ALA A CA 1
ATOM 4451 C C . ALA A 1 554 ? 3.323 -3.280 -26.820 1.00 97.19 554 ALA A C 1
ATOM 4453 O O . ALA A 1 554 ? 2.971 -4.295 -27.421 1.00 97.19 554 ALA A O 1
ATOM 4454 N N . TYR A 1 555 ? 3.118 -2.059 -27.317 1.00 96.56 555 TYR A N 1
ATOM 4455 C CA . TYR A 1 555 ? 2.483 -1.808 -28.603 1.00 96.56 555 TYR A CA 1
ATOM 4456 C C . TYR A 1 555 ? 3.256 -2.420 -29.779 1.00 96.56 555 TYR A C 1
ATOM 4458 O O . TYR A 1 555 ? 2.637 -3.080 -30.622 1.00 96.56 555 TYR A O 1
ATOM 4466 N N . LEU A 1 556 ? 4.582 -2.242 -29.815 1.00 95.44 556 LEU A N 1
ATOM 4467 C CA . LEU A 1 556 ? 5.460 -2.800 -30.851 1.00 95.44 556 LEU A CA 1
ATOM 4468 C C . LEU A 1 556 ? 5.416 -4.336 -30.858 1.00 95.44 556 LEU A C 1
ATOM 4470 O O . LEU A 1 556 ? 5.273 -4.937 -31.920 1.00 95.44 556 LEU A O 1
ATOM 4474 N N . ASN A 1 557 ? 5.416 -4.963 -29.679 1.00 94.62 557 ASN A N 1
ATOM 4475 C CA . ASN A 1 557 ? 5.451 -6.422 -29.517 1.00 94.62 557 ASN A CA 1
ATOM 4476 C C . ASN A 1 557 ? 4.072 -7.115 -29.555 1.00 94.62 557 ASN A C 1
ATOM 4478 O O . ASN A 1 557 ? 3.981 -8.338 -29.427 1.00 94.62 557 ASN A O 1
ATOM 4482 N N . ALA A 1 558 ? 2.986 -6.353 -29.744 1.00 94.12 558 ALA A N 1
ATOM 4483 C CA . ALA A 1 558 ? 1.608 -6.838 -29.588 1.00 94.12 558 ALA A CA 1
ATOM 4484 C C . ALA A 1 558 ? 1.385 -7.550 -28.236 1.00 94.12 558 ALA A C 1
ATOM 4486 O O . ALA A 1 558 ? 0.705 -8.573 -28.150 1.00 94.12 558 ALA A O 1
ATOM 4487 N N . SER A 1 559 ? 1.989 -6.989 -27.193 1.00 95.81 559 SER A N 1
ATOM 4488 C CA . SER A 1 559 ? 2.053 -7.534 -25.845 1.00 95.81 559 SER A CA 1
ATOM 4489 C C . SER A 1 559 ? 1.081 -6.838 -24.906 1.00 95.81 559 SER A C 1
ATOM 4491 O O . SER A 1 559 ? 0.780 -5.654 -25.058 1.00 95.81 559 SER A O 1
ATOM 4493 N N . SER A 1 560 ? 0.636 -7.572 -23.887 1.00 97.25 560 SER A N 1
ATOM 4494 C CA . SER A 1 560 ? 0.074 -6.952 -22.686 1.00 97.25 560 SER A CA 1
ATOM 4495 C C . SER A 1 560 ? 1.195 -6.464 -21.768 1.00 97.25 560 SER A C 1
ATOM 4497 O O . SER A 1 560 ? 2.309 -6.992 -21.824 1.00 97.25 560 SER A O 1
ATOM 4499 N N . PHE A 1 561 ? 0.918 -5.477 -20.917 1.00 98.25 561 PHE A N 1
ATOM 4500 C CA . PHE A 1 561 ? 1.923 -4.958 -19.989 1.00 98.25 561 PHE A CA 1
ATOM 4501 C C . PHE A 1 561 ? 1.367 -4.559 -18.624 1.00 98.25 561 PHE A C 1
ATOM 4503 O O . PHE A 1 561 ? 0.188 -4.228 -18.489 1.00 98.25 561 PHE A O 1
ATOM 4510 N N . ILE A 1 562 ? 2.268 -4.504 -17.642 1.00 98.25 562 ILE A N 1
ATOM 4511 C CA . ILE A 1 562 ? 2.113 -3.733 -16.407 1.00 98.25 562 ILE A CA 1
ATOM 4512 C C . ILE A 1 562 ? 3.275 -2.744 -16.270 1.00 98.25 562 ILE A C 1
ATOM 4514 O O . ILE A 1 562 ? 4.436 -3.095 -16.478 1.00 98.25 562 ILE A O 1
ATOM 4518 N N . ALA A 1 563 ? 2.973 -1.509 -15.884 1.00 97.94 563 ALA A N 1
ATOM 4519 C CA . ALA A 1 563 ? 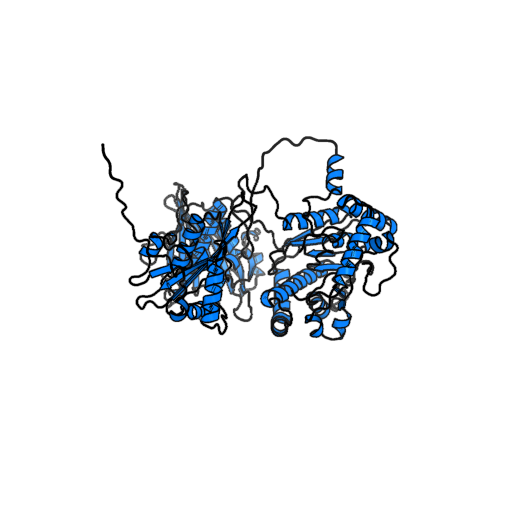3.957 -0.514 -15.480 1.00 97.94 563 ALA A CA 1
ATOM 4520 C C . ALA A 1 563 ? 3.695 -0.093 -14.032 1.00 97.94 563 ALA A C 1
ATOM 4522 O O . ALA A 1 563 ? 2.566 0.262 -13.689 1.00 97.94 563 ALA A O 1
ATOM 4523 N N . ILE A 1 564 ? 4.737 -0.099 -13.196 1.00 96.75 564 ILE A N 1
ATOM 4524 C CA . ILE A 1 564 ? 4.714 0.409 -11.816 1.00 96.75 564 ILE A CA 1
ATOM 4525 C C . ILE A 1 564 ? 5.665 1.614 -11.751 1.00 96.75 564 ILE A C 1
ATOM 4527 O O . ILE A 1 564 ? 6.865 1.447 -11.502 1.00 96.75 564 ILE A O 1
ATOM 4531 N N . PRO A 1 565 ? 5.177 2.840 -12.028 1.00 94.38 565 PRO A N 1
ATOM 4532 C CA . PRO A 1 565 ? 6.043 4.005 -12.143 1.00 94.38 565 PRO A CA 1
ATOM 4533 C C . PRO A 1 565 ? 6.792 4.300 -10.842 1.00 94.38 565 PRO A C 1
ATOM 4535 O O . PRO A 1 565 ? 6.193 4.352 -9.768 1.00 94.38 565 PRO A O 1
ATOM 4538 N N . CYS A 1 566 ? 8.096 4.561 -10.933 1.00 87.50 566 CYS A N 1
ATOM 4539 C CA . CYS A 1 566 ? 8.907 5.039 -9.812 1.00 87.50 566 CYS A CA 1
ATOM 4540 C C . CYS A 1 566 ? 9.460 6.443 -10.089 1.00 87.50 566 CYS A C 1
ATOM 4542 O O . CYS A 1 566 ? 9.106 7.414 -9.420 1.00 87.50 566 CYS A O 1
ATOM 4544 N N . CYS A 1 567 ? 10.334 6.552 -11.080 1.00 87.00 567 CYS A N 1
ATOM 4545 C CA . CYS A 1 567 ? 11.132 7.727 -11.372 1.00 87.00 567 CYS A CA 1
ATOM 4546 C C . CYS A 1 567 ? 10.639 8.394 -12.656 1.00 87.00 567 CYS A C 1
ATOM 4548 O O . CYS A 1 567 ? 10.271 7.737 -13.624 1.00 87.00 567 CYS A O 1
ATOM 4550 N N . SER A 1 568 ? 10.610 9.725 -12.653 1.00 89.31 568 SER A N 1
ATOM 4551 C CA . SER A 1 568 ? 10.097 10.500 -13.781 1.00 89.31 568 SER A CA 1
ATOM 4552 C C . SER A 1 568 ? 11.228 10.801 -14.761 1.00 89.31 568 SER A C 1
ATOM 4554 O O . SER A 1 568 ? 11.968 11.772 -14.579 1.00 89.31 568 SER A O 1
ATOM 4556 N N . HIS A 1 569 ? 11.341 9.967 -15.794 1.00 92.56 569 HIS A N 1
ATOM 4557 C CA . HIS A 1 569 ? 12.233 10.154 -16.937 1.00 92.56 569 HIS A CA 1
ATOM 4558 C C . HIS A 1 569 ? 11.426 10.293 -18.230 1.00 92.56 569 HIS A C 1
ATOM 4560 O O . HIS A 1 569 ? 10.369 9.675 -18.377 1.00 92.56 569 HIS A O 1
ATOM 4566 N N . ASP A 1 570 ? 11.899 11.138 -19.139 1.00 93.12 570 ASP A N 1
ATOM 4567 C CA . ASP A 1 570 ? 11.301 11.301 -20.459 1.00 93.12 570 ASP A CA 1
ATOM 4568 C C . ASP A 1 570 ? 11.730 10.173 -21.417 1.00 93.12 570 ASP A C 1
ATOM 4570 O O . ASP A 1 570 ? 12.508 9.286 -21.064 1.00 93.12 570 ASP A O 1
ATOM 4574 N N . LEU A 1 571 ? 11.227 10.200 -22.655 1.00 94.94 571 LEU A N 1
ATOM 4575 C CA . LEU A 1 571 ? 11.538 9.181 -23.669 1.00 94.94 571 LEU A CA 1
ATOM 4576 C C . LEU A 1 571 ? 13.002 9.231 -24.167 1.00 94.94 571 LEU A C 1
ATOM 4578 O O . LEU A 1 571 ? 13.412 8.332 -24.894 1.00 94.94 571 LEU A O 1
ATOM 4582 N N . ALA A 1 572 ? 13.795 10.232 -23.759 1.00 93.69 572 ALA A N 1
ATOM 4583 C CA . ALA A 1 572 ? 15.243 10.310 -23.976 1.00 93.69 572 ALA A CA 1
ATOM 4584 C C . ALA A 1 572 ? 16.052 9.854 -22.739 1.00 93.69 572 ALA A C 1
ATOM 4586 O O . ALA A 1 572 ? 17.281 9.942 -22.736 1.00 93.69 572 ALA A O 1
ATOM 4587 N N . GLY A 1 573 ? 15.385 9.393 -21.673 1.00 90.56 573 GLY A N 1
ATOM 4588 C CA . GLY A 1 573 ? 16.016 8.946 -20.429 1.00 90.56 573 GLY A CA 1
ATOM 4589 C C . GLY A 1 573 ? 16.486 10.096 -19.529 1.00 90.56 573 GLY A C 1
ATOM 4590 O O . GLY A 1 573 ? 17.254 9.884 -18.590 1.00 90.56 573 GLY A O 1
ATOM 4591 N N . ALA A 1 574 ? 16.070 11.338 -19.795 1.00 90.56 574 ALA A N 1
ATOM 4592 C CA . ALA A 1 574 ? 16.396 12.482 -18.952 1.00 90.56 574 ALA A CA 1
ATOM 4593 C C . ALA A 1 574 ? 15.357 12.651 -17.838 1.00 90.56 574 ALA A C 1
ATOM 4595 O O . ALA A 1 574 ? 14.157 12.491 -18.053 1.00 90.56 574 ALA A O 1
ATOM 4596 N N . ARG A 1 575 ? 15.800 13.021 -16.629 1.00 90.44 575 ARG A N 1
ATOM 4597 C CA . ARG A 1 575 ? 14.872 13.365 -15.541 1.00 90.44 575 ARG A CA 1
ATOM 4598 C C . ARG A 1 575 ? 14.019 14.559 -15.951 1.00 90.44 575 ARG A C 1
ATOM 4600 O O . ARG A 1 575 ? 14.548 15.590 -16.359 1.00 90.44 575 ARG A O 1
ATOM 4607 N N . PHE A 1 576 ? 12.709 14.444 -15.776 1.00 91.25 576 PHE A N 1
ATOM 4608 C CA . PHE A 1 576 ? 11.772 15.500 -16.146 1.00 91.25 576 PHE A CA 1
ATOM 4609 C C . PHE A 1 576 ? 10.563 15.533 -15.214 1.00 91.25 576 PHE A C 1
ATOM 4611 O O . PHE A 1 576 ? 10.321 14.605 -14.442 1.00 91.25 576 PHE A O 1
ATOM 4618 N N . ARG A 1 577 ? 9.768 16.601 -15.303 1.00 86.56 577 ARG A N 1
ATOM 4619 C CA . ARG A 1 577 ? 8.451 16.658 -14.666 1.00 86.56 577 ARG A CA 1
ATOM 4620 C C . ARG A 1 577 ? 7.384 16.304 -15.694 1.00 86.56 577 ARG A C 1
ATOM 4622 O O . ARG A 1 577 ? 7.068 17.127 -16.552 1.00 86.56 577 ARG A O 1
ATOM 4629 N N . ALA A 1 578 ? 6.822 15.104 -15.571 1.00 86.69 578 ALA A N 1
ATOM 4630 C CA . ALA A 1 578 ? 5.787 14.624 -16.474 1.00 86.69 578 ALA A CA 1
ATOM 4631 C C . ALA A 1 578 ? 4.582 15.585 -16.537 1.00 86.69 578 ALA A C 1
ATOM 4633 O O . ALA A 1 578 ? 4.091 16.009 -15.480 1.00 86.69 578 ALA A O 1
ATOM 4634 N N . PRO A 1 579 ? 4.099 15.950 -17.741 1.00 85.06 579 PRO A N 1
ATOM 4635 C CA . PRO A 1 579 ? 2.890 16.749 -17.894 1.00 85.06 579 PRO A CA 1
ATOM 4636 C C . PRO A 1 579 ? 1.644 15.923 -17.536 1.00 85.06 579 PRO A C 1
ATOM 4638 O O . PRO A 1 579 ? 1.640 14.705 -17.657 1.00 85.06 579 PRO A O 1
ATOM 4641 N N . GLN A 1 580 ? 0.547 16.580 -17.137 1.00 76.94 580 GLN A N 1
ATOM 4642 C CA . GLN A 1 580 ? -0.721 15.888 -16.826 1.00 76.94 580 GLN A CA 1
ATOM 4643 C C . GLN A 1 580 ? -1.331 15.127 -18.018 1.00 76.94 580 GLN A C 1
ATOM 4645 O O . GLN A 1 580 ? -2.073 14.171 -17.813 1.00 76.94 580 GLN A O 1
ATOM 4650 N N . LYS A 1 581 ? -1.074 15.593 -19.244 1.00 81.19 581 LYS A N 1
ATOM 4651 C CA . LYS A 1 581 ? -1.553 15.007 -20.502 1.00 81.19 581 LYS A CA 1
ATOM 4652 C C . LYS A 1 581 ? -0.424 15.008 -21.524 1.00 81.19 581 LYS A C 1
ATOM 4654 O O . LYS A 1 581 ? 0.358 15.968 -21.535 1.00 81.19 581 LYS A O 1
ATOM 4659 N N . THR A 1 582 ? -0.394 14.001 -22.395 1.00 78.88 582 THR A N 1
ATOM 4660 C CA . THR A 1 582 ? 0.471 13.997 -23.583 1.00 78.88 582 THR A CA 1
ATOM 4661 C C . THR A 1 582 ? 0.068 15.128 -24.528 1.00 78.88 582 THR A C 1
ATOM 4663 O O . THR A 1 582 ? -1.032 15.698 -24.461 1.00 78.88 582 THR A O 1
ATOM 4666 N N . LYS A 1 583 ? 0.977 15.529 -25.409 1.00 75.94 583 LYS A N 1
ATOM 4667 C CA . LYS A 1 583 ? 0.702 16.551 -26.424 1.00 75.94 583 LYS A CA 1
ATOM 4668 C C . LYS A 1 583 ? -0.221 16.018 -27.513 1.00 75.94 583 LYS A C 1
ATOM 4670 O O . LYS A 1 583 ? -1.010 16.800 -28.044 1.00 75.94 583 LYS A O 1
ATOM 4675 N N . SER A 1 584 ? -0.172 14.721 -27.797 1.00 69.81 584 SER A N 1
ATOM 4676 C CA . SER A 1 584 ? -1.126 14.037 -28.677 1.00 69.81 584 SER A CA 1
ATOM 4677 C C . SER A 1 584 ? -2.563 14.189 -28.163 1.00 69.81 584 SER A C 1
ATOM 4679 O O . SER A 1 584 ? -3.418 14.711 -28.885 1.00 69.81 584 SER A O 1
ATOM 4681 N N . ALA A 1 585 ? -2.799 13.933 -26.871 1.00 67.19 585 ALA A N 1
ATOM 4682 C CA . ALA A 1 585 ? -4.097 14.159 -26.230 1.00 67.19 585 ALA A CA 1
ATOM 4683 C C . ALA A 1 585 ? -4.553 15.636 -26.268 1.00 67.19 585 ALA A C 1
ATOM 4685 O O . ALA A 1 585 ? -5.740 15.926 -26.443 1.00 67.19 585 ALA A O 1
ATOM 4686 N N . LYS A 1 586 ? -3.627 16.605 -26.160 1.00 67.06 586 LYS A N 1
ATOM 4687 C CA . LYS A 1 586 ? -3.954 18.041 -26.304 1.00 67.06 586 LYS A CA 1
ATOM 4688 C C . LYS A 1 586 ? -4.400 18.408 -27.723 1.00 67.06 586 LYS A C 1
ATOM 4690 O O . LYS A 1 586 ? -5.308 19.221 -27.872 1.00 67.06 586 LYS A O 1
ATOM 4695 N N . LYS A 1 587 ? -3.782 17.825 -28.757 1.00 57.41 587 LYS A N 1
ATOM 4696 C CA . LYS A 1 587 ? -4.162 18.056 -30.162 1.00 57.41 587 LYS A CA 1
ATOM 4697 C C . LYS A 1 587 ? -5.532 17.456 -30.492 1.00 57.41 587 LYS A C 1
ATOM 4699 O O . LYS A 1 587 ? -6.293 18.088 -31.219 1.00 57.41 587 LYS A O 1
ATOM 4704 N N . ALA A 1 588 ? -5.862 16.283 -29.947 1.00 55.41 588 ALA A N 1
ATOM 4705 C CA . ALA A 1 588 ? -7.162 15.639 -30.152 1.00 55.41 588 ALA A CA 1
ATOM 4706 C C . ALA A 1 588 ? -8.323 16.461 -29.559 1.00 55.41 588 ALA A C 1
ATOM 4708 O O . ALA A 1 588 ? -9.338 16.664 -30.222 1.00 55.41 588 ALA A O 1
ATOM 4709 N N . ALA A 1 589 ? -8.141 17.028 -28.360 1.00 53.03 589 ALA A N 1
ATOM 4710 C CA . ALA A 1 589 ? -9.143 17.885 -27.718 1.00 53.03 589 ALA A CA 1
ATOM 4711 C C . ALA A 1 589 ? -9.420 19.199 -28.480 1.00 53.03 589 ALA A C 1
ATOM 4713 O O . ALA A 1 589 ? -10.500 19.765 -28.346 1.00 53.03 589 ALA A O 1
ATOM 4714 N N . ALA A 1 590 ? -8.473 19.678 -29.295 1.00 42.59 590 ALA A N 1
ATOM 4715 C CA . ALA A 1 590 ? -8.608 20.917 -30.063 1.00 42.59 590 ALA A CA 1
ATOM 4716 C C . ALA A 1 590 ? -9.364 20.760 -31.404 1.00 42.59 590 ALA A C 1
ATOM 4718 O O . ALA A 1 590 ? -9.635 21.765 -32.055 1.00 42.59 590 ALA A O 1
ATOM 4719 N N . LYS A 1 591 ? -9.691 19.530 -31.840 1.00 37.22 591 LYS A N 1
ATOM 4720 C CA . LYS A 1 591 ? -10.311 19.236 -33.154 1.00 37.22 591 LYS A CA 1
ATOM 4721 C C . LYS A 1 591 ? -11.815 18.907 -33.118 1.00 37.22 591 LYS A C 1
ATOM 4723 O O . LYS A 1 591 ? -12.392 18.659 -34.172 1.00 37.22 591 LYS A O 1
ATOM 4728 N N . LEU A 1 592 ? -12.461 18.905 -31.952 1.00 28.92 592 LEU A N 1
ATOM 4729 C CA . LEU A 1 592 ? -13.904 18.642 -31.828 1.00 28.92 592 LEU A CA 1
ATOM 4730 C C . LEU A 1 592 ? -14.715 19.956 -31.900 1.00 28.92 592 LEU A C 1
ATOM 4732 O O . LEU A 1 592 ? -14.332 20.920 -31.232 1.00 28.92 592 LEU A O 1
ATOM 4736 N N . PRO A 1 593 ? -15.829 20.028 -32.663 1.00 31.88 593 PRO A N 1
ATOM 4737 C CA . PRO A 1 593 ? -16.712 21.193 -32.660 1.00 31.88 593 PRO A CA 1
ATOM 4738 C C . PRO A 1 593 ? -17.337 21.385 -31.275 1.00 31.88 593 PRO A C 1
ATOM 4740 O O . PRO A 1 593 ? -17.861 20.444 -30.682 1.00 31.88 593 PRO A O 1
ATOM 4743 N N . GLN A 1 594 ? -17.279 22.618 -30.773 1.00 33.41 594 GLN A N 1
ATOM 4744 C CA . GLN A 1 594 ? -17.848 23.024 -29.492 1.00 33.41 594 GLN A CA 1
ATOM 4745 C C . GLN A 1 594 ? -19.367 22.777 -29.463 1.00 33.41 594 GLN A C 1
ATOM 4747 O O . GLN A 1 594 ? -20.124 23.459 -30.149 1.00 33.41 594 GLN A O 1
ATOM 4752 N N . GLN A 1 595 ? -19.815 21.832 -28.633 1.00 26.64 595 GLN A N 1
ATOM 4753 C CA . GLN A 1 595 ? -21.177 21.811 -28.098 1.00 26.64 595 GLN A CA 1
ATOM 4754 C C . GLN A 1 595 ? -21.130 22.121 -26.601 1.00 26.64 595 GLN A C 1
ATOM 4756 O O . GLN A 1 595 ? -20.349 21.548 -25.843 1.00 26.64 595 GLN A O 1
ATOM 4761 N N . ASN A 1 596 ? -21.948 23.105 -26.233 1.00 28.61 596 ASN A N 1
ATOM 4762 C CA . ASN A 1 596 ? -22.014 23.777 -24.944 1.00 28.61 596 ASN A CA 1
ATOM 4763 C C . ASN A 1 596 ? -22.230 22.824 -23.760 1.00 28.61 596 ASN A C 1
ATOM 4765 O O . ASN A 1 596 ? -23.224 22.102 -23.714 1.00 28.61 596 ASN A O 1
ATOM 4769 N N . ALA A 1 597 ? -21.373 22.948 -22.745 1.00 24.77 597 ALA A N 1
ATOM 4770 C CA . ALA A 1 597 ? -21.670 22.559 -21.373 1.00 24.77 597 ALA A CA 1
ATOM 4771 C C . ALA A 1 597 ? -21.622 23.822 -20.501 1.00 24.77 597 ALA A C 1
ATOM 4773 O O . ALA A 1 597 ? -20.584 24.470 -20.372 1.00 24.77 597 ALA A O 1
ATOM 4774 N N . SER A 1 598 ? -22.780 24.193 -19.959 1.00 24.19 598 SER A N 1
ATOM 4775 C CA . SER A 1 598 ? -22.975 25.296 -19.023 1.00 24.19 598 SER A CA 1
ATOM 4776 C C . SER A 1 598 ? -22.344 25.004 -17.659 1.00 24.19 598 SER A C 1
ATOM 4778 O O . SER A 1 598 ? -22.424 23.887 -17.150 1.00 24.19 598 SER A O 1
ATOM 4780 N N . ASN A 1 599 ? -21.749 26.057 -17.097 1.00 27.94 599 ASN A N 1
ATOM 4781 C CA . ASN A 1 599 ? -21.007 26.145 -15.841 1.00 27.94 599 ASN A CA 1
ATOM 4782 C C . ASN A 1 599 ? -21.626 25.432 -14.626 1.00 27.94 599 ASN A C 1
ATOM 4784 O O . ASN A 1 599 ? -22.822 25.526 -14.362 1.00 27.94 599 ASN A O 1
ATOM 4788 N N . GLY A 1 600 ? -20.739 24.851 -13.814 1.00 23.55 600 GLY A N 1
ATOM 4789 C CA . GLY A 1 600 ? -20.971 24.493 -12.416 1.00 23.55 600 GLY A CA 1
ATOM 4790 C C . GLY A 1 600 ? -19.633 24.456 -11.675 1.00 23.55 600 GLY A C 1
ATOM 4791 O O . GLY A 1 600 ? -18.884 23.486 -11.793 1.00 23.55 600 GLY A O 1
ATOM 4792 N N . ASP A 1 601 ? -19.329 25.548 -10.975 1.00 28.70 601 ASP A N 1
ATOM 4793 C CA . ASP A 1 601 ? -18.056 25.874 -10.326 1.00 28.70 601 ASP A CA 1
ATOM 4794 C C . ASP A 1 601 ? -17.511 24.775 -9.400 1.00 28.70 601 ASP A C 1
ATOM 4796 O O . ASP A 1 601 ? -18.163 24.327 -8.455 1.00 28.70 601 ASP A O 1
ATOM 4800 N N . ARG A 1 602 ? -16.261 24.364 -9.645 1.00 27.05 602 ARG A N 1
ATOM 4801 C CA . ARG A 1 602 ? -15.481 23.478 -8.771 1.00 27.05 602 ARG A CA 1
ATOM 4802 C C . ARG A 1 602 ? -14.038 23.942 -8.745 1.00 27.05 602 ARG A C 1
ATOM 4804 O O . ARG A 1 602 ? -13.325 23.827 -9.739 1.00 27.05 602 ARG A O 1
ATOM 4811 N N . ALA A 1 603 ? -13.614 24.434 -7.592 1.00 25.64 603 ALA A N 1
ATOM 4812 C CA . ALA A 1 603 ? -12.252 24.864 -7.364 1.00 25.64 603 ALA A CA 1
ATOM 4813 C C . ALA A 1 603 ? -11.493 23.801 -6.545 1.00 25.64 603 ALA A C 1
ATOM 4815 O O . ALA A 1 603 ? -11.710 22.586 -6.705 1.00 25.64 603 ALA A O 1
ATOM 4816 N N . GLU A 1 604 ? -10.454 24.216 -5.818 1.00 24.95 604 GLU A N 1
ATOM 4817 C CA . GLU A 1 604 ? -9.234 23.429 -5.796 1.00 24.95 604 GLU A CA 1
ATOM 4818 C C . GLU A 1 604 ? -8.520 23.274 -4.426 1.00 24.95 604 GLU A C 1
ATOM 4820 O O . GLU A 1 604 ? -7.579 24.007 -4.228 1.00 24.95 604 GLU A O 1
ATOM 4825 N N . GLY A 1 605 ? -8.806 22.342 -3.492 1.00 26.97 605 GLY A N 1
ATOM 4826 C CA . GLY A 1 605 ? -8.099 21.045 -3.404 1.00 26.97 605 GLY A CA 1
ATOM 4827 C C . GLY A 1 605 ? -7.415 20.515 -2.114 1.00 26.97 605 GLY A C 1
ATOM 4828 O O . GLY A 1 605 ? -7.869 20.739 -1.011 1.00 26.97 605 GLY A O 1
ATOM 4829 N N . MET A 1 606 ? -6.393 19.664 -2.316 1.00 27.61 606 MET A N 1
ATOM 4830 C CA . MET A 1 606 ? -5.369 19.058 -1.412 1.00 27.61 606 MET A CA 1
ATOM 4831 C C . MET A 1 606 ? -4.359 18.334 -2.357 1.00 27.61 606 MET A C 1
ATOM 4833 O O . MET A 1 606 ? -4.735 18.025 -3.493 1.00 27.61 606 MET A O 1
ATOM 4837 N N . SER A 1 607 ? -3.091 18.007 -2.061 1.00 25.94 607 SER A N 1
ATOM 4838 C CA . SER A 1 607 ? -2.398 17.528 -0.838 1.00 25.94 607 SER A CA 1
ATOM 4839 C C . SER A 1 607 ? -2.741 16.082 -0.375 1.00 25.94 607 SER A C 1
ATOM 4841 O O . SER A 1 607 ? -3.794 15.532 -0.739 1.00 25.94 607 SER A O 1
ATOM 4843 N N . LYS A 1 608 ? -1.795 15.413 0.319 1.00 32.81 608 LYS A N 1
ATOM 4844 C CA . LYS A 1 608 ? -1.872 14.005 0.789 1.00 32.81 608 LYS A CA 1
ATOM 4845 C C . LYS A 1 608 ? -0.677 13.619 1.701 1.00 32.81 608 LYS A C 1
ATOM 4847 O O . LYS A 1 608 ? 0.425 14.060 1.384 1.00 32.81 608 LYS A O 1
ATOM 4852 N N . PRO A 1 609 ? -0.854 12.748 2.716 1.00 28.20 609 PRO A N 1
ATOM 4853 C CA . PRO A 1 609 ? 0.209 11.927 3.317 1.00 28.20 609 PRO A CA 1
ATOM 4854 C C . PRO A 1 609 ? 0.250 10.497 2.713 1.00 28.20 609 PRO A C 1
ATOM 4856 O O . PRO A 1 609 ? -0.402 10.237 1.695 1.00 28.20 609 PRO A O 1
ATOM 4859 N N . GLY A 1 610 ? 1.029 9.591 3.327 1.00 25.92 610 GLY A N 1
ATOM 4860 C CA . GLY A 1 610 ? 1.214 8.176 2.943 1.00 25.92 610 GLY A CA 1
ATOM 4861 C C . GLY A 1 610 ? 0.119 7.194 3.413 1.00 25.92 610 GLY A C 1
ATOM 4862 O O . GLY A 1 610 ? -1.011 7.596 3.674 1.00 25.92 610 GLY A O 1
ATOM 4863 N N . GLN A 1 611 ? 0.453 5.896 3.474 1.00 30.80 611 GLN A N 1
ATOM 4864 C CA . GLN A 1 611 ? -0.427 4.734 3.734 1.00 30.80 611 GLN A CA 1
ATOM 4865 C C . GLN A 1 611 ? 0.306 3.732 4.651 1.00 30.80 611 GLN A C 1
ATOM 4867 O O . GLN A 1 611 ? 1.507 3.581 4.497 1.00 30.80 611 GLN A O 1
ATOM 4872 N N . ALA A 1 612 ? -0.322 3.025 5.599 1.00 28.59 612 ALA A N 1
ATOM 4873 C CA . ALA A 1 612 ? -1.533 2.229 5.412 1.00 28.59 612 ALA A CA 1
ATOM 4874 C C . ALA A 1 612 ? -2.492 2.213 6.628 1.00 28.59 612 ALA A C 1
ATOM 4876 O O . ALA A 1 612 ? -2.556 1.265 7.403 1.00 28.59 612 ALA A O 1
ATOM 4877 N N . ALA A 1 613 ? -3.374 3.206 6.673 1.00 28.89 613 ALA A N 1
ATOM 4878 C CA . ALA A 1 613 ? -4.790 3.012 6.988 1.00 28.89 613 ALA A CA 1
ATOM 4879 C C . ALA A 1 613 ? -5.570 3.490 5.754 1.00 28.89 613 ALA A C 1
ATOM 4881 O O . ALA A 1 613 ? -5.033 4.277 4.981 1.00 28.89 613 ALA A O 1
ATOM 4882 N N . GLU A 1 614 ? -6.780 2.998 5.494 1.00 34.25 614 GLU A N 1
ATOM 4883 C CA . GLU A 1 614 ? -7.537 3.322 4.276 1.00 34.25 614 GLU A CA 1
ATOM 4884 C C . GLU A 1 614 ? -7.665 4.845 4.038 1.00 34.25 614 GLU A C 1
ATOM 4886 O O . GLU A 1 614 ? -8.533 5.512 4.600 1.00 34.25 614 GLU A O 1
ATOM 4891 N N . THR A 1 615 ? -6.781 5.408 3.208 1.00 35.81 615 THR A N 1
ATOM 4892 C CA . THR A 1 615 ? -6.566 6.856 3.100 1.00 35.81 615 THR A CA 1
ATOM 4893 C C . THR A 1 615 ? -7.698 7.552 2.368 1.00 35.81 615 THR A C 1
ATOM 4895 O O . THR A 1 615 ? -7.800 7.530 1.139 1.00 35.81 615 THR A O 1
ATOM 4898 N N . GLY A 1 616 ? -8.512 8.260 3.119 1.00 36.72 616 GLY A N 1
ATOM 4899 C CA . GLY A 1 616 ? -9.149 9.492 2.704 1.00 36.72 616 GLY A CA 1
ATOM 4900 C C . GLY A 1 616 ? -8.545 10.661 3.466 1.00 36.72 616 GLY A C 1
ATOM 4901 O O . GLY A 1 616 ? -7.602 10.515 4.245 1.00 36.72 616 GLY A O 1
ATOM 4902 N N . SER A 1 617 ? -9.065 11.853 3.233 1.00 38.69 617 SER A N 1
ATOM 4903 C CA . SER A 1 617 ? -8.764 13.004 4.089 1.00 38.69 617 SER A CA 1
ATOM 4904 C C . SER A 1 617 ? -9.923 13.988 4.026 1.00 38.69 617 SER A C 1
ATOM 4906 O O . SER A 1 617 ? -10.798 13.861 3.159 1.00 38.69 617 SER A O 1
ATOM 4908 N N . LEU A 1 618 ? -9.906 14.971 4.927 1.00 40.00 618 LEU A N 1
ATOM 4909 C CA . LEU A 1 618 ? -10.892 16.050 4.973 1.00 40.00 618 LEU A CA 1
ATOM 4910 C C . LEU A 1 618 ? -11.040 16.763 3.623 1.00 40.00 618 LEU A C 1
ATOM 4912 O O . LEU A 1 618 ? -10.132 16.732 2.788 1.00 40.00 618 LEU A O 1
ATOM 4916 N N . ALA A 1 619 ? -12.222 17.329 3.387 1.00 42.75 619 ALA A N 1
ATOM 4917 C CA . ALA A 1 619 ? -12.587 17.915 2.108 1.00 42.75 619 ALA A CA 1
ATOM 4918 C C . ALA A 1 619 ? -11.654 19.044 1.659 1.00 42.75 619 ALA A C 1
ATOM 4920 O O . ALA A 1 619 ? -10.874 19.626 2.410 1.00 42.75 619 ALA A O 1
ATOM 4921 N N . ARG A 1 620 ? -11.732 19.269 0.352 1.00 43.06 620 ARG A N 1
ATOM 4922 C CA . ARG A 1 620 ? -10.629 19.737 -0.470 1.00 43.06 620 ARG A CA 1
ATOM 4923 C C . ARG A 1 620 ? -10.779 21.218 -0.830 1.00 43.06 620 ARG A C 1
ATOM 4925 O O . ARG A 1 620 ? -11.146 21.514 -1.966 1.00 43.06 620 ARG A O 1
ATOM 4932 N N . THR A 1 621 ? -10.486 22.082 0.144 1.00 44.88 621 THR A N 1
ATOM 4933 C CA . THR A 1 621 ? -10.697 23.541 0.137 1.00 44.88 621 THR A CA 1
ATOM 4934 C C . THR A 1 621 ? -9.806 24.309 -0.845 1.00 44.88 621 THR A C 1
ATOM 4936 O O . THR A 1 621 ? -8.683 23.925 -1.180 1.00 44.88 621 THR A O 1
ATOM 4939 N N . ASP A 1 622 ? -10.338 25.411 -1.366 1.00 45.91 622 ASP A N 1
ATOM 4940 C CA . ASP A 1 622 ? -10.280 25.681 -2.808 1.00 45.91 622 ASP A CA 1
ATOM 4941 C C . ASP A 1 622 ? -9.039 26.427 -3.354 1.00 45.91 622 ASP A C 1
ATOM 4943 O O . ASP A 1 622 ? -9.012 26.899 -4.499 1.00 45.91 622 ASP A O 1
ATOM 4947 N N . ALA A 1 623 ? -7.966 26.434 -2.562 1.00 39.06 623 ALA A N 1
ATOM 4948 C CA . ALA A 1 623 ? -6.620 26.873 -2.940 1.00 39.06 623 ALA A CA 1
ATOM 4949 C C . ALA A 1 623 ? -5.563 25.733 -3.014 1.00 39.06 623 ALA A C 1
ATOM 4951 O O . ALA A 1 623 ? -4.538 25.893 -3.674 1.00 39.06 623 ALA A O 1
ATOM 4952 N N . GLN A 1 624 ? -5.799 24.571 -2.391 1.00 41.94 624 GLN A N 1
ATOM 4953 C CA . GLN A 1 624 ? -4.877 23.432 -2.261 1.00 41.94 624 GLN A CA 1
ATOM 4954 C C . GLN A 1 624 ? -4.759 22.338 -3.391 1.00 41.94 624 GLN A C 1
ATOM 4956 O O . GLN A 1 624 ? -4.003 21.396 -3.173 1.00 41.94 624 GLN A O 1
ATOM 4961 N N . LYS A 1 625 ? -5.394 22.327 -4.586 1.00 52.97 625 LYS A N 1
ATOM 4962 C CA . LYS A 1 625 ? -5.132 21.277 -5.659 1.00 52.97 625 LYS A CA 1
ATOM 4963 C C . LYS A 1 625 ? -4.072 21.746 -6.667 1.00 52.97 625 LYS A C 1
ATOM 4965 O O . LYS A 1 625 ? -3.586 20.916 -7.432 1.00 52.97 625 LYS A O 1
ATOM 4970 N N . LYS A 1 626 ? -3.701 23.034 -6.644 1.00 47.69 626 LYS A N 1
ATOM 4971 C CA . LYS A 1 626 ? -3.103 23.795 -7.766 1.00 47.69 626 LYS A CA 1
ATOM 4972 C C . LYS A 1 626 ? -1.709 23.347 -8.238 1.00 47.69 626 LYS A C 1
ATOM 4974 O O . LYS A 1 626 ? -1.157 23.911 -9.177 1.00 47.69 626 LYS A O 1
ATOM 4979 N N . MET A 1 627 ? -1.177 22.271 -7.659 1.00 51.69 627 MET A N 1
ATOM 4980 C CA . MET A 1 627 ? -0.336 21.312 -8.376 1.00 51.69 627 MET A CA 1
ATOM 4981 C C . MET A 1 627 ? -0.787 19.868 -8.054 1.00 51.69 627 MET A C 1
ATOM 4983 O O . MET A 1 627 ? -0.710 19.477 -6.884 1.00 51.69 627 MET A O 1
ATOM 4987 N N . PRO A 1 628 ? -1.163 19.020 -9.042 1.00 66.56 628 PRO A N 1
ATOM 4988 C CA . PRO A 1 628 ? -1.073 17.563 -8.868 1.00 66.56 628 PRO A CA 1
ATOM 4989 C C . PRO A 1 628 ? 0.365 17.173 -8.478 1.00 66.56 628 PRO A C 1
ATOM 4991 O O . PRO A 1 628 ? 1.334 17.831 -8.879 1.00 66.56 628 PRO A O 1
ATOM 4994 N N . SER A 1 629 ? 0.525 16.095 -7.705 1.00 80.19 629 SER A N 1
ATOM 4995 C CA . SER A 1 629 ? 1.862 15.619 -7.329 1.00 80.19 629 SER A CA 1
ATOM 4996 C C . SER A 1 629 ? 2.643 15.150 -8.561 1.00 80.19 629 SER A C 1
ATOM 4998 O O . SER A 1 629 ? 2.053 14.646 -9.514 1.00 80.19 629 SER A O 1
ATOM 5000 N N . ALA A 1 630 ? 3.976 15.270 -8.535 1.00 82.31 630 ALA A N 1
ATOM 5001 C CA . ALA A 1 630 ? 4.833 14.796 -9.630 1.00 82.31 630 ALA A CA 1
ATOM 5002 C C . ALA A 1 630 ? 4.632 13.297 -9.929 1.00 82.31 630 ALA A C 1
ATOM 5004 O O . ALA A 1 630 ? 4.685 12.872 -11.077 1.00 82.31 630 ALA A O 1
ATOM 5005 N N . TYR A 1 631 ? 4.343 12.506 -8.892 1.00 87.94 631 TYR A N 1
ATOM 5006 C CA . TYR A 1 631 ? 4.014 11.093 -9.042 1.00 87.94 631 TYR A CA 1
ATOM 5007 C C . TYR A 1 631 ? 2.673 10.875 -9.757 1.00 87.94 631 TYR A C 1
ATOM 5009 O O . TYR A 1 631 ? 2.581 10.074 -10.684 1.00 87.94 631 TYR A O 1
ATOM 5017 N N . SER A 1 632 ? 1.641 11.639 -9.378 1.00 86.12 632 SER A N 1
ATOM 5018 C CA . SER A 1 632 ? 0.335 11.576 -10.037 1.00 86.12 632 SER A CA 1
ATOM 5019 C C . SER A 1 632 ? 0.426 11.990 -11.503 1.00 86.12 632 SER A C 1
ATOM 5021 O O . SER A 1 632 ? -0.220 11.360 -12.334 1.00 86.12 632 SER A O 1
ATOM 5023 N N . THR A 1 633 ? 1.223 13.013 -11.839 1.00 90.12 633 THR A N 1
ATOM 5024 C CA . THR A 1 633 ? 1.388 13.423 -13.239 1.00 90.12 633 THR A CA 1
ATOM 5025 C C . THR A 1 633 ? 2.176 12.406 -14.054 1.00 90.12 633 THR A C 1
ATOM 5027 O O . THR A 1 633 ? 1.832 12.198 -15.211 1.00 90.12 633 THR A O 1
ATOM 5030 N N . LEU A 1 634 ? 3.162 11.717 -13.466 1.00 92.69 634 LEU A N 1
ATOM 5031 C CA . LEU A 1 634 ? 3.854 10.602 -14.121 1.00 92.69 634 LEU A CA 1
ATOM 5032 C C . LEU A 1 634 ? 2.896 9.449 -14.446 1.00 92.69 634 LEU A C 1
ATOM 5034 O O . LEU A 1 634 ? 2.894 8.963 -15.574 1.00 92.69 634 LEU A O 1
ATOM 5038 N N . CYS A 1 635 ? 2.044 9.050 -13.498 1.00 93.00 635 CYS A N 1
ATOM 5039 C CA . CYS A 1 635 ? 1.062 7.986 -13.732 1.00 93.00 635 CYS A CA 1
ATOM 5040 C C . CYS A 1 635 ? 0.074 8.369 -14.844 1.00 93.00 635 CYS A C 1
ATOM 5042 O O . CYS A 1 635 ? -0.185 7.577 -15.751 1.00 93.00 635 CYS A O 1
ATOM 5044 N N . SER A 1 636 ? -0.431 9.610 -14.825 1.00 92.94 636 SER A N 1
ATOM 5045 C CA . SER A 1 636 ? -1.268 10.128 -15.911 1.00 92.94 636 SER A CA 1
ATOM 5046 C C . SER A 1 636 ? -0.521 10.131 -17.242 1.00 92.94 636 SER A C 1
ATOM 5048 O O . SER A 1 636 ? -1.081 9.709 -18.244 1.00 92.94 636 SER A O 1
ATOM 5050 N N . TYR A 1 637 ? 0.738 10.562 -17.279 1.00 94.94 637 TYR A N 1
ATOM 5051 C CA . TYR A 1 637 ? 1.532 10.597 -18.505 1.00 94.94 637 TYR A CA 1
ATOM 5052 C C . TYR A 1 637 ? 1.694 9.209 -19.140 1.00 94.94 637 TYR A C 1
ATOM 5054 O O . TYR A 1 637 ? 1.389 9.051 -20.317 1.00 94.94 637 TYR A O 1
ATOM 5062 N N . VAL A 1 638 ? 2.066 8.190 -18.358 1.00 95.94 638 VAL A N 1
ATOM 5063 C CA . VAL A 1 638 ? 2.194 6.800 -18.843 1.00 95.94 638 VAL A CA 1
ATOM 5064 C C . VAL A 1 638 ? 0.850 6.247 -19.331 1.00 95.94 638 VAL A C 1
ATOM 5066 O O . VAL A 1 638 ? 0.795 5.559 -20.345 1.00 95.94 638 VAL A O 1
ATOM 5069 N N . THR A 1 639 ? -0.246 6.595 -18.654 1.00 96.19 639 THR A N 1
ATOM 5070 C CA . THR A 1 639 ? -1.607 6.209 -19.065 1.00 96.19 639 THR A CA 1
ATOM 5071 C C . THR A 1 639 ? -1.980 6.826 -20.410 1.00 96.19 639 THR A C 1
ATOM 5073 O O . THR A 1 639 ? -2.408 6.112 -21.308 1.00 96.19 639 THR A O 1
ATOM 5076 N N . ASN A 1 640 ? -1.739 8.129 -20.590 1.00 95.94 640 ASN A N 1
ATOM 5077 C CA . ASN A 1 640 ? -1.994 8.801 -21.865 1.00 95.94 640 ASN A CA 1
ATOM 5078 C C . ASN A 1 640 ? -1.109 8.230 -22.992 1.00 95.94 640 ASN A C 1
ATOM 5080 O O . ASN A 1 640 ? -1.586 8.076 -24.107 1.00 95.94 640 ASN A O 1
ATOM 5084 N N . LEU A 1 641 ? 0.154 7.868 -22.719 1.00 97.06 641 LEU A N 1
ATOM 5085 C CA . LEU A 1 641 ? 1.004 7.194 -23.713 1.00 97.06 641 LEU A CA 1
ATOM 5086 C C . LEU A 1 641 ? 0.419 5.840 -24.143 1.00 97.06 641 LEU A C 1
ATOM 5088 O O . LEU A 1 641 ? 0.495 5.492 -25.319 1.00 97.06 641 LEU A O 1
ATOM 5092 N N . ALA A 1 642 ? -0.175 5.087 -23.212 1.00 97.12 642 ALA A N 1
ATOM 5093 C CA . ALA A 1 642 ? -0.873 3.841 -23.524 1.00 97.12 642 ALA A CA 1
ATOM 5094 C C . ALA A 1 642 ? -2.124 4.083 -24.392 1.00 97.12 642 ALA A C 1
ATOM 5096 O O . ALA A 1 642 ? -2.346 3.354 -25.360 1.00 97.12 642 ALA A O 1
ATOM 5097 N N . GLU A 1 643 ? -2.904 5.125 -24.092 1.00 96.12 643 GLU A N 1
ATOM 5098 C CA . GLU A 1 643 ? -4.062 5.544 -24.899 1.00 96.12 643 GLU A CA 1
ATOM 5099 C C . GLU A 1 643 ? -3.652 6.006 -26.305 1.00 96.12 643 GLU A C 1
ATOM 5101 O O . GLU A 1 643 ? -4.289 5.622 -27.285 1.00 96.12 643 GLU A O 1
ATOM 5106 N N . ASP A 1 644 ? -2.557 6.765 -26.432 1.00 95.12 644 ASP A N 1
ATOM 5107 C CA . ASP A 1 644 ? -2.040 7.276 -27.712 1.00 95.12 644 ASP A CA 1
ATOM 5108 C C . ASP A 1 644 ? -1.660 6.135 -28.679 1.00 95.12 644 ASP A C 1
ATOM 5110 O O . ASP A 1 644 ? -1.779 6.267 -29.903 1.00 95.12 644 ASP A O 1
ATOM 5114 N N . VAL A 1 645 ? -1.257 4.977 -28.145 1.00 95.06 645 VAL A N 1
ATOM 5115 C CA . VAL A 1 645 ? -0.995 3.759 -28.931 1.00 95.06 645 VAL A CA 1
ATOM 5116 C C . VAL A 1 645 ? -2.192 2.794 -28.993 1.00 95.06 645 VAL A C 1
ATOM 5118 O O . VAL A 1 645 ? -2.115 1.749 -29.639 1.00 95.06 645 VAL A O 1
ATOM 5121 N N . GLY A 1 646 ? -3.337 3.168 -28.418 1.00 94.69 646 GLY A N 1
ATOM 5122 C CA . GLY A 1 646 ? -4.628 2.495 -28.588 1.00 94.69 646 GLY A CA 1
ATOM 5123 C C . GLY A 1 646 ? -5.008 1.480 -27.508 1.00 94.69 646 GLY A C 1
ATOM 5124 O O . GLY A 1 646 ? -5.999 0.771 -27.689 1.00 94.69 646 GLY A O 1
ATOM 5125 N N . PHE A 1 647 ? -4.262 1.377 -26.405 1.00 96.50 647 PHE A N 1
ATOM 5126 C CA . PHE A 1 647 ? -4.710 0.585 -25.256 1.00 96.50 647 PHE A CA 1
ATOM 5127 C C . PHE A 1 647 ? -5.889 1.256 -24.549 1.00 96.50 647 PHE A C 1
ATOM 5129 O O . PHE A 1 647 ? -6.050 2.476 -24.582 1.00 96.50 647 PHE A O 1
ATOM 5136 N N . ARG A 1 648 ? -6.682 0.446 -23.846 1.00 96.06 648 ARG A N 1
ATOM 5137 C CA . ARG A 1 648 ? -7.590 0.900 -22.787 1.00 96.06 648 ARG A CA 1
ATOM 5138 C C . ARG A 1 648 ? -6.907 0.637 -21.444 1.00 96.06 648 ARG A C 1
ATOM 5140 O O . ARG A 1 648 ? -7.049 -0.465 -20.919 1.00 96.06 648 ARG A O 1
ATOM 5147 N N . PRO A 1 649 ? -6.081 1.570 -20.937 1.00 95.69 649 PRO A N 1
ATOM 5148 C CA . PRO A 1 649 ? -5.316 1.313 -19.731 1.00 95.69 649 PRO A CA 1
ATOM 5149 C C . PRO A 1 649 ? -6.226 1.243 -18.504 1.00 95.69 649 PRO A C 1
ATOM 5151 O O . PRO A 1 649 ? -7.067 2.111 -18.277 1.00 95.69 649 PRO A O 1
ATOM 5154 N N . GLU A 1 650 ? -5.997 0.235 -17.676 1.00 95.94 650 GLU A N 1
ATOM 5155 C CA . GLU A 1 650 ? -6.580 0.121 -16.345 1.00 95.94 650 GLU A CA 1
ATOM 5156 C C . GLU A 1 650 ? -5.562 0.584 -15.299 1.00 95.94 650 GLU A C 1
ATOM 5158 O O . GLU A 1 650 ? -4.348 0.489 -15.504 1.00 95.94 650 GLU A O 1
ATOM 5163 N N . GLN A 1 651 ? -6.049 1.086 -14.165 1.00 93.38 651 GLN A N 1
ATOM 5164 C CA . GLN A 1 651 ? -5.206 1.500 -13.046 1.00 93.38 651 GLN A CA 1
ATOM 5165 C C . GLN A 1 651 ? -5.678 0.858 -11.747 1.00 93.38 651 GLN A C 1
ATOM 5167 O O . GLN A 1 651 ? -6.877 0.802 -11.476 1.00 93.38 651 GLN A O 1
ATOM 5172 N N . ASP A 1 652 ? -4.727 0.459 -10.908 1.00 93.50 652 ASP A N 1
ATOM 5173 C CA . ASP A 1 652 ? -4.990 0.056 -9.527 1.00 93.50 652 ASP A CA 1
ATOM 5174 C C . ASP A 1 652 ? -3.920 0.637 -8.595 1.00 93.50 652 ASP A C 1
ATOM 5176 O O . ASP A 1 652 ? -2.854 1.092 -9.021 1.00 93.50 652 ASP A O 1
ATOM 5180 N N . THR A 1 653 ? -4.211 0.645 -7.299 1.00 91.19 653 THR A N 1
ATOM 5181 C CA . THR A 1 653 ? -3.221 0.916 -6.260 1.00 91.19 653 THR A CA 1
ATOM 5182 C C . THR A 1 653 ? -2.849 -0.395 -5.572 1.00 91.19 653 THR A C 1
ATOM 5184 O O . THR A 1 653 ? -3.653 -1.001 -4.866 1.00 91.19 653 THR A O 1
ATOM 5187 N N . LEU A 1 654 ? -1.607 -0.827 -5.763 1.00 91.00 654 LEU A N 1
ATOM 5188 C CA . LEU A 1 654 ? -1.064 -2.064 -5.222 1.00 91.00 654 LEU A CA 1
ATOM 5189 C C . LEU A 1 654 ? -0.923 -2.003 -3.695 1.00 91.00 654 LEU A C 1
ATOM 5191 O O . LEU A 1 654 ? -0.542 -0.990 -3.101 1.00 91.00 654 LEU A O 1
ATOM 5195 N N . ARG A 1 655 ? -1.176 -3.140 -3.041 1.00 87.31 655 ARG A N 1
ATOM 5196 C CA . ARG A 1 655 ? -1.023 -3.321 -1.588 1.00 87.31 655 ARG A CA 1
ATOM 5197 C C . ARG A 1 655 ? 0.406 -3.745 -1.234 1.00 87.31 655 ARG A C 1
ATOM 5199 O O . ARG A 1 655 ? 0.615 -4.831 -0.696 1.00 87.31 655 ARG A O 1
ATOM 5206 N N . ILE A 1 656 ? 1.358 -2.874 -1.549 1.00 85.25 656 ILE A N 1
ATOM 5207 C CA . ILE A 1 656 ? 2.803 -3.035 -1.316 1.00 85.25 656 ILE A CA 1
ATOM 5208 C C . ILE A 1 656 ? 3.325 -1.936 -0.365 1.00 85.25 656 ILE A C 1
ATOM 5210 O O . ILE A 1 656 ? 2.691 -0.880 -0.287 1.00 85.25 656 ILE A O 1
ATOM 5214 N N . PRO A 1 657 ? 4.454 -2.127 0.353 1.00 79.94 657 PRO A N 1
ATOM 5215 C CA . PRO A 1 657 ? 5.013 -1.158 1.311 1.00 79.94 657 PRO A CA 1
ATOM 5216 C C . PRO A 1 657 ? 5.732 0.035 0.636 1.00 79.94 657 PRO A C 1
ATOM 5218 O O . PRO A 1 657 ? 6.758 0.529 1.109 1.00 79.94 657 PRO A O 1
ATOM 5221 N N . SER A 1 658 ? 5.180 0.523 -0.477 1.00 80.88 658 SER A N 1
ATOM 5222 C CA . SER A 1 658 ? 5.739 1.596 -1.300 1.00 80.88 658 SER A CA 1
ATOM 5223 C C . SER A 1 658 ? 4.813 2.807 -1.331 1.00 80.88 658 SER A C 1
ATOM 5225 O O . SER A 1 658 ? 3.598 2.681 -1.470 1.00 80.88 658 SER A O 1
ATOM 5227 N N . THR A 1 659 ? 5.384 4.013 -1.286 1.00 76.69 659 THR A N 1
ATOM 5228 C CA . THR A 1 659 ? 4.639 5.253 -1.576 1.00 76.69 659 THR A CA 1
ATOM 5229 C C . THR A 1 659 ? 4.370 5.433 -3.072 1.00 76.69 659 THR A C 1
ATOM 5231 O O . THR A 1 659 ? 3.576 6.293 -3.457 1.00 76.69 659 THR A O 1
ATOM 5234 N N . ARG A 1 660 ? 5.026 4.624 -3.916 1.00 87.31 660 ARG A N 1
ATOM 5235 C CA . ARG A 1 660 ? 4.865 4.586 -5.369 1.00 87.31 660 ARG A CA 1
ATOM 5236 C C . ARG A 1 660 ? 4.201 3.274 -5.778 1.00 87.31 660 ARG A C 1
ATOM 5238 O O . ARG A 1 660 ? 4.832 2.397 -6.348 1.00 87.31 660 ARG A O 1
ATOM 5245 N N . ASN A 1 661 ? 2.928 3.141 -5.433 1.00 90.44 661 ASN A N 1
ATOM 5246 C CA . ASN A 1 661 ? 2.175 1.893 -5.530 1.00 90.44 661 ASN A CA 1
ATOM 5247 C C . ASN A 1 661 ? 1.071 1.885 -6.599 1.00 90.44 661 ASN A C 1
ATOM 5249 O O . ASN A 1 661 ? 0.285 0.947 -6.639 1.00 90.44 661 ASN A O 1
ATOM 5253 N N . ALA A 1 662 ? 0.977 2.894 -7.462 1.00 93.00 662 ALA A N 1
ATOM 5254 C CA . ALA A 1 662 ? 0.085 2.833 -8.615 1.00 93.00 662 ALA A CA 1
ATOM 5255 C C . ALA A 1 662 ? 0.645 1.871 -9.673 1.00 93.00 662 ALA A C 1
ATOM 5257 O O . ALA A 1 662 ? 1.836 1.925 -9.991 1.00 93.00 662 ALA A O 1
ATOM 5258 N N . CYS A 1 663 ? -0.219 1.039 -10.247 1.00 95.62 663 CYS A N 1
ATOM 5259 C CA . CYS A 1 663 ? 0.087 0.257 -11.437 1.00 95.62 663 CYS A CA 1
ATOM 5260 C C . CYS A 1 663 ? -0.823 0.663 -12.599 1.00 95.62 663 CYS A C 1
ATOM 5262 O O . CYS A 1 663 ? -1.962 1.088 -12.400 1.00 95.62 663 CYS A O 1
ATOM 5264 N N . ILE A 1 664 ? -0.292 0.553 -13.814 1.00 97.56 664 ILE A N 1
ATOM 5265 C CA . ILE A 1 664 ? -0.990 0.823 -15.072 1.00 97.56 664 ILE A CA 1
ATOM 5266 C C . ILE A 1 664 ? -0.887 -0.440 -15.915 1.00 97.56 664 ILE A C 1
ATOM 5268 O O . ILE A 1 664 ? 0.221 -0.925 -16.148 1.00 97.56 664 ILE A O 1
ATOM 5272 N N . ILE A 1 665 ? -2.020 -0.973 -16.357 1.00 97.88 665 ILE A N 1
ATOM 5273 C CA . ILE A 1 665 ? -2.090 -2.226 -17.110 1.00 97.88 665 ILE A CA 1
ATOM 5274 C C . ILE A 1 665 ? -2.689 -1.957 -18.479 1.00 97.88 665 ILE A C 1
ATOM 5276 O O . ILE A 1 665 ? -3.759 -1.365 -18.587 1.00 97.88 665 ILE A O 1
ATOM 5280 N N . GLY A 1 666 ? -2.016 -2.426 -19.524 1.00 97.12 666 GLY A N 1
ATOM 5281 C CA . GLY A 1 666 ? -2.576 -2.491 -20.868 1.00 97.12 666 GLY A CA 1
ATOM 5282 C C . GLY A 1 666 ? -2.738 -3.943 -21.277 1.00 97.12 666 GLY A C 1
ATOM 5283 O O . GLY A 1 666 ? -1.783 -4.546 -21.754 1.00 97.12 666 GLY A O 1
ATOM 5284 N N . ARG A 1 667 ? -3.936 -4.501 -21.081 1.00 93.94 667 ARG A N 1
ATOM 5285 C CA . ARG A 1 667 ? -4.305 -5.856 -21.541 1.00 93.94 667 ARG A CA 1
ATOM 5286 C C . ARG A 1 667 ? -5.380 -5.862 -22.628 1.00 93.94 667 ARG A C 1
ATOM 5288 O O . ARG A 1 667 ? -5.518 -6.844 -23.346 1.00 93.94 667 ARG A O 1
ATOM 5295 N N . GLU A 1 668 ? -6.094 -4.750 -22.790 1.00 90.44 668 GLU A N 1
ATOM 5296 C CA . GLU A 1 668 ? -7.097 -4.569 -23.835 1.00 90.44 668 GLU A CA 1
ATOM 5297 C C . GLU A 1 668 ? -6.639 -3.541 -24.869 1.00 90.44 668 GLU A C 1
ATOM 5299 O O . GLU A 1 668 ? -6.356 -2.381 -24.550 1.00 90.44 668 GLU A O 1
ATOM 5304 N N . ARG A 1 669 ? -6.621 -3.956 -26.135 1.00 89.62 669 ARG A N 1
ATOM 5305 C CA . ARG A 1 669 ? -6.429 -3.081 -27.291 1.00 89.62 669 ARG A CA 1
ATOM 5306 C C . ARG A 1 669 ? -7.256 -3.619 -28.465 1.00 89.62 669 ARG A C 1
ATOM 5308 O O . ARG A 1 669 ? -7.216 -4.827 -28.704 1.00 89.62 669 ARG A O 1
ATOM 5315 N N . PRO A 1 670 ? -7.996 -2.768 -29.201 1.00 81.00 670 PRO A N 1
ATOM 5316 C CA . PRO A 1 670 ? -8.720 -3.199 -30.393 1.00 81.00 670 PRO A CA 1
ATOM 5317 C C . PRO A 1 670 ? -7.780 -3.878 -31.391 1.00 81.00 670 PRO A C 1
ATOM 5319 O O . PRO A 1 670 ? -6.668 -3.398 -31.622 1.00 81.00 670 PRO A O 1
ATOM 5322 N N . THR A 1 671 ? -8.220 -4.987 -31.984 1.00 71.69 671 THR A N 1
ATOM 5323 C CA . THR A 1 671 ? -7.434 -5.702 -32.990 1.00 71.69 671 THR A CA 1
ATOM 5324 C C . THR A 1 671 ? -7.196 -4.774 -34.177 1.00 71.69 671 THR A C 1
ATOM 5326 O O . THR A 1 671 ? -8.147 -4.347 -34.829 1.00 71.69 671 THR A O 1
ATOM 5329 N N . SER A 1 672 ? -5.935 -4.445 -34.448 1.00 73.00 672 SER A N 1
ATOM 5330 C CA . SER A 1 672 ? -5.543 -3.650 -35.606 1.00 73.00 672 SER A CA 1
ATOM 5331 C C . SER A 1 672 ? -4.717 -4.497 -36.569 1.00 73.00 672 SER A C 1
ATOM 5333 O O . SER A 1 672 ? -3.901 -5.321 -36.155 1.00 73.00 672 SER A O 1
ATOM 5335 N N . SER A 1 673 ? -4.928 -4.296 -37.868 1.00 78.75 673 SER A N 1
ATOM 5336 C CA . SER A 1 673 ? -4.131 -4.896 -38.943 1.00 78.75 673 SER A CA 1
ATOM 5337 C C . SER A 1 673 ? -2.838 -4.112 -39.219 1.00 78.75 673 SER A C 1
ATOM 5339 O O . SER A 1 673 ? -2.322 -4.175 -40.330 1.00 78.75 673 SER A O 1
ATOM 5341 N N . GLU A 1 674 ? -2.349 -3.338 -38.240 1.00 87.56 674 GLU A N 1
ATOM 5342 C CA . GLU A 1 674 ? -1.152 -2.499 -38.379 1.00 87.56 674 GLU A CA 1
ATOM 5343 C C . GLU A 1 674 ? 0.092 -3.387 -38.554 1.00 87.56 674 GLU A C 1
ATOM 5345 O O . GLU A 1 674 ? 0.402 -4.227 -37.700 1.00 87.56 674 GLU A O 1
ATOM 5350 N N . SER A 1 675 ? 0.816 -3.176 -39.652 1.00 91.44 675 SER A N 1
ATOM 5351 C CA . SER A 1 675 ? 2.139 -3.754 -39.902 1.00 91.44 675 SER A CA 1
ATOM 5352 C C . SER A 1 675 ? 3.177 -3.235 -38.900 1.00 91.44 675 SER A C 1
ATOM 5354 O O . SER A 1 675 ? 3.004 -2.184 -38.278 1.00 91.44 675 SER A O 1
ATOM 5356 N N . ASP A 1 676 ? 4.287 -3.954 -38.735 1.00 89.31 676 ASP A N 1
ATOM 5357 C CA . ASP A 1 676 ? 5.330 -3.553 -37.781 1.00 89.31 676 ASP A CA 1
ATOM 5358 C C . ASP A 1 676 ? 6.012 -2.227 -38.179 1.00 89.31 676 ASP A C 1
ATOM 5360 O O . ASP A 1 676 ? 6.391 -1.440 -37.306 1.00 89.31 676 ASP A O 1
ATOM 5364 N N . ASP A 1 677 ? 6.052 -1.909 -39.477 1.00 91.50 677 ASP A N 1
ATOM 5365 C CA . ASP A 1 677 ? 6.505 -0.610 -39.989 1.00 91.50 677 ASP A CA 1
ATOM 5366 C C . ASP A 1 677 ? 5.545 0.525 -39.604 1.00 91.50 677 ASP A C 1
ATOM 5368 O O . ASP A 1 677 ? 5.980 1.595 -39.174 1.00 91.50 677 ASP A O 1
ATOM 5372 N N . GLU A 1 678 ? 4.231 0.308 -39.717 1.00 94.00 678 GLU A N 1
ATOM 5373 C CA . GLU A 1 678 ? 3.220 1.289 -39.298 1.00 94.00 678 GLU A CA 1
ATOM 5374 C C . GLU A 1 678 ? 3.278 1.537 -37.792 1.00 94.00 678 GLU A C 1
ATOM 5376 O O . GLU A 1 678 ? 3.218 2.686 -37.345 1.00 94.00 678 GLU A O 1
ATOM 5381 N N . LYS A 1 679 ? 3.466 0.477 -36.997 1.00 93.88 679 LYS A N 1
ATOM 5382 C CA . LYS A 1 679 ? 3.651 0.621 -35.553 1.00 93.88 679 LYS A CA 1
ATOM 5383 C C . LYS A 1 679 ? 4.900 1.431 -35.225 1.00 93.88 679 LYS A C 1
ATOM 5385 O O . LYS A 1 679 ? 4.830 2.340 -34.400 1.00 93.88 679 LYS A O 1
ATOM 5390 N N . SER A 1 680 ? 6.015 1.129 -35.885 1.00 94.69 680 SER A N 1
ATOM 5391 C CA . SER A 1 680 ? 7.282 1.835 -35.683 1.00 94.69 680 SER A CA 1
ATOM 5392 C C . SER A 1 680 ? 7.156 3.316 -36.041 1.00 94.69 680 SER A C 1
ATOM 5394 O O . SER A 1 680 ? 7.536 4.168 -35.242 1.00 94.69 680 SER A O 1
ATOM 5396 N N . ARG A 1 681 ? 6.517 3.650 -37.172 1.00 95.44 681 ARG A N 1
ATOM 5397 C CA . ARG A 1 681 ? 6.233 5.045 -37.561 1.00 95.44 681 ARG A CA 1
ATOM 5398 C C . ARG A 1 681 ? 5.392 5.778 -36.519 1.00 95.44 681 ARG A C 1
ATOM 5400 O O . ARG A 1 681 ? 5.759 6.876 -36.111 1.00 95.44 681 ARG A O 1
ATOM 5407 N N . LYS A 1 682 ? 4.317 5.157 -36.030 1.00 95.81 682 LYS A N 1
ATOM 5408 C CA . LYS A 1 682 ? 3.459 5.751 -34.994 1.00 95.81 682 LYS A CA 1
ATOM 5409 C C . LYS A 1 682 ? 4.223 6.026 -33.697 1.00 95.81 682 LYS A C 1
ATOM 5411 O O . LYS A 1 682 ? 4.059 7.086 -33.098 1.00 95.81 682 LYS A O 1
ATOM 5416 N N . VAL A 1 683 ? 5.076 5.094 -33.263 1.00 96.69 683 VAL A N 1
ATOM 5417 C CA . VAL A 1 683 ? 5.922 5.287 -32.075 1.00 96.69 683 VAL A CA 1
ATOM 5418 C C . VAL A 1 683 ? 6.920 6.425 -32.295 1.00 96.69 683 VAL A C 1
ATOM 5420 O O . VAL A 1 683 ? 7.049 7.273 -31.412 1.00 96.69 683 VAL A O 1
ATOM 5423 N N . THR A 1 684 ? 7.556 6.511 -33.470 1.00 96.56 684 THR A N 1
ATOM 5424 C CA . THR A 1 684 ? 8.420 7.647 -33.840 1.00 96.56 684 THR A CA 1
ATOM 5425 C C . THR A 1 684 ? 7.674 8.974 -33.713 1.00 96.56 684 THR A C 1
ATOM 5427 O O . THR A 1 684 ? 8.146 9.874 -33.023 1.00 96.56 684 THR A O 1
ATOM 5430 N N . GLU A 1 685 ? 6.480 9.089 -34.300 1.00 96.19 685 GLU A N 1
ATOM 5431 C CA . GLU A 1 685 ? 5.673 10.315 -34.255 1.00 96.19 685 GLU A CA 1
ATOM 5432 C C . GLU A 1 685 ? 5.317 10.738 -32.822 1.00 96.19 685 GLU A C 1
ATOM 5434 O O . GLU A 1 685 ? 5.365 11.928 -32.491 1.00 96.19 685 GLU A O 1
ATOM 5439 N N . ILE A 1 686 ? 4.989 9.778 -31.950 1.00 96.19 686 ILE A N 1
ATOM 5440 C CA . ILE A 1 686 ? 4.713 10.043 -30.532 1.00 96.19 686 ILE A CA 1
ATOM 5441 C C . ILE A 1 686 ? 5.973 10.565 -29.835 1.00 96.19 686 ILE A C 1
ATOM 5443 O O . ILE A 1 686 ? 5.912 11.611 -29.185 1.00 96.19 686 ILE A O 1
ATOM 5447 N N . VAL A 1 687 ? 7.115 9.889 -29.994 1.00 96.19 687 VAL A N 1
ATOM 5448 C CA . VAL A 1 687 ? 8.390 10.286 -29.370 1.00 96.19 687 VAL A CA 1
ATOM 5449 C C . VAL A 1 687 ? 8.797 11.695 -29.813 1.00 96.19 687 VAL A C 1
ATOM 5451 O O . VAL A 1 687 ? 9.091 12.552 -28.973 1.00 96.19 687 VAL A O 1
ATOM 5454 N N . GLU A 1 688 ? 8.754 11.975 -31.117 1.00 95.56 688 GLU A N 1
ATOM 5455 C CA . GLU A 1 688 ? 9.110 13.285 -31.670 1.00 95.56 688 GLU A CA 1
ATOM 5456 C C . GLU A 1 688 ? 8.135 14.384 -31.225 1.00 95.56 688 GLU A C 1
ATOM 5458 O O . GLU A 1 688 ? 8.556 15.495 -30.888 1.00 95.56 688 GLU A O 1
ATOM 5463 N N . SER A 1 689 ? 6.833 14.088 -31.148 1.00 93.50 689 SER A N 1
ATOM 5464 C CA . SER A 1 689 ? 5.819 15.016 -30.634 1.00 93.50 689 SER A CA 1
ATOM 5465 C C . SER A 1 689 ? 6.066 15.353 -29.158 1.00 93.50 689 SER A C 1
ATOM 5467 O O . SER A 1 689 ? 6.133 16.536 -28.778 1.00 93.50 689 SER A O 1
ATOM 5469 N N . GLU A 1 690 ? 6.260 14.333 -28.318 1.00 93.94 690 GLU A N 1
ATOM 5470 C CA . GLU A 1 690 ? 6.459 14.489 -26.876 1.00 93.94 690 GLU A CA 1
ATOM 5471 C C . GLU A 1 690 ? 7.765 15.212 -26.542 1.00 93.94 690 GLU A C 1
ATOM 5473 O O . GLU A 1 690 ? 7.769 16.055 -25.640 1.00 93.94 690 GLU A O 1
ATOM 5478 N N . LEU A 1 691 ? 8.834 15.021 -27.317 1.00 93.69 691 LEU A N 1
ATOM 5479 C CA . LEU A 1 691 ? 10.126 15.668 -27.062 1.00 93.69 691 LEU A CA 1
ATOM 5480 C C . LEU A 1 691 ? 10.384 16.931 -27.897 1.00 93.69 691 LEU A C 1
ATOM 5482 O O . LEU A 1 691 ? 11.246 17.722 -27.522 1.00 93.69 691 LEU A O 1
ATOM 5486 N N . LYS A 1 692 ? 9.615 17.189 -28.967 1.00 93.06 692 LYS A N 1
ATOM 5487 C CA . LYS A 1 692 ? 9.869 18.260 -29.962 1.00 93.06 692 LYS A CA 1
ATOM 5488 C C . LYS A 1 692 ? 11.283 18.198 -30.556 1.00 93.06 692 LYS A C 1
ATOM 5490 O O . LYS A 1 692 ? 11.908 19.228 -30.805 1.00 93.06 692 LYS A O 1
ATOM 5495 N N . ARG A 1 693 ? 11.802 16.989 -30.736 1.00 94.19 693 ARG A N 1
ATOM 5496 C CA . ARG A 1 693 ? 13.143 16.697 -31.256 1.00 94.19 693 ARG A CA 1
ATOM 5497 C C . ARG A 1 693 ? 13.013 15.537 -32.232 1.00 94.19 693 ARG A C 1
ATOM 5499 O O . ARG A 1 693 ? 12.145 14.697 -32.024 1.00 94.19 693 ARG A O 1
ATOM 5506 N N . SER A 1 694 ? 13.846 15.503 -33.269 1.00 95.44 694 SER A N 1
ATOM 5507 C CA . SER A 1 694 ? 13.848 14.380 -34.209 1.00 95.44 694 SER A CA 1
ATOM 5508 C C . SER A 1 694 ? 14.317 13.097 -33.530 1.00 95.44 694 SER A C 1
ATOM 5510 O O . SER A 1 694 ? 15.095 13.135 -32.569 1.00 95.44 694 SER A O 1
ATOM 5512 N N . ILE A 1 695 ? 13.887 11.953 -34.055 1.00 95.19 695 ILE A N 1
ATOM 5513 C CA . ILE A 1 695 ? 14.187 10.656 -33.456 1.00 95.19 695 ILE A CA 1
ATOM 5514 C C . ILE A 1 695 ? 15.687 10.362 -33.394 1.00 95.19 695 ILE A C 1
ATOM 5516 O O . ILE A 1 695 ? 16.155 9.840 -32.389 1.00 95.19 695 ILE A O 1
ATOM 5520 N N . SER A 1 696 ? 16.466 10.795 -34.391 1.00 94.38 696 SER A N 1
ATOM 5521 C CA . SER A 1 696 ? 17.929 10.653 -34.391 1.00 94.38 696 SER A CA 1
ATOM 5522 C C . SER A 1 696 ? 18.594 11.415 -33.241 1.00 94.38 696 SER A C 1
ATOM 5524 O O . SER A 1 696 ? 19.563 10.938 -32.658 1.00 94.38 696 SER A O 1
ATOM 5526 N N . VAL A 1 697 ? 18.060 12.584 -32.874 1.00 95.06 697 VAL A N 1
ATOM 5527 C CA . VAL A 1 697 ? 18.575 13.379 -31.750 1.00 95.06 697 VAL A CA 1
ATOM 5528 C C . VAL A 1 697 ? 18.204 12.730 -30.412 1.00 95.06 697 VAL A C 1
ATOM 5530 O O . VAL A 1 697 ? 19.027 12.678 -29.504 1.00 95.06 697 VAL A O 1
ATOM 5533 N N . VAL A 1 698 ? 16.980 12.209 -30.285 1.00 95.19 698 VAL A N 1
ATOM 5534 C CA . VAL A 1 698 ? 16.539 11.460 -29.094 1.00 95.19 698 VAL A CA 1
ATOM 5535 C C . VAL A 1 698 ? 17.363 10.183 -28.913 1.00 95.19 698 VAL A C 1
ATOM 5537 O O . VAL A 1 698 ? 17.781 9.867 -27.801 1.00 95.19 698 VAL A O 1
ATOM 5540 N N . ALA A 1 699 ? 17.628 9.475 -30.009 1.00 94.75 699 ALA A N 1
ATOM 5541 C CA . ALA A 1 699 ? 18.433 8.265 -30.029 1.00 94.75 699 ALA A CA 1
ATOM 5542 C C . ALA A 1 699 ? 19.879 8.521 -29.591 1.00 94.75 699 ALA A C 1
ATOM 5544 O O . ALA A 1 699 ? 20.393 7.775 -28.760 1.00 94.75 699 ALA A O 1
ATOM 5545 N N . ALA A 1 700 ? 20.509 9.591 -30.090 1.00 93.62 700 ALA A N 1
ATOM 5546 C CA . ALA A 1 700 ? 21.857 9.976 -29.679 1.00 93.62 700 ALA A CA 1
ATOM 5547 C C . ALA A 1 700 ? 21.947 10.221 -28.161 1.00 93.62 700 ALA A C 1
ATOM 5549 O O . ALA A 1 700 ? 22.822 9.660 -27.503 1.00 93.62 700 ALA A O 1
ATOM 5550 N N . ASP A 1 701 ? 21.002 10.977 -27.590 1.00 93.56 701 ASP A N 1
ATOM 5551 C CA . ASP A 1 701 ? 20.940 11.229 -26.144 1.00 93.56 701 ASP A CA 1
ATOM 5552 C C . ASP A 1 701 ? 20.742 9.941 -25.329 1.00 93.56 701 ASP A C 1
ATOM 5554 O O . ASP A 1 701 ? 21.382 9.751 -24.290 1.00 93.56 701 ASP A O 1
ATOM 5558 N N . TRP A 1 702 ? 19.843 9.056 -25.776 1.00 94.00 702 TRP A N 1
ATOM 5559 C CA . TRP A 1 702 ? 19.581 7.786 -25.097 1.00 94.00 702 TRP A CA 1
ATOM 5560 C C . TRP A 1 702 ? 20.821 6.893 -25.102 1.00 94.00 702 TRP A C 1
ATOM 5562 O O . TRP A 1 702 ? 21.191 6.337 -24.069 1.00 94.00 702 TRP A O 1
ATOM 5572 N N . ILE A 1 703 ? 21.487 6.775 -26.252 1.00 91.31 703 ILE A N 1
ATOM 5573 C CA . ILE A 1 703 ? 22.696 5.962 -26.409 1.00 91.31 703 ILE A CA 1
ATOM 5574 C C . ILE A 1 703 ? 23.832 6.516 -25.554 1.00 91.31 703 ILE A C 1
ATOM 5576 O O . ILE A 1 703 ? 24.466 5.749 -24.833 1.00 91.31 703 ILE A O 1
ATOM 5580 N N . GLU A 1 704 ? 24.039 7.834 -25.532 1.00 91.06 704 GLU A N 1
ATOM 5581 C CA . GLU A 1 704 ? 25.044 8.454 -24.663 1.00 91.06 704 GLU A CA 1
ATOM 5582 C C . GLU A 1 704 ? 24.806 8.092 -23.183 1.00 91.06 704 GLU A C 1
ATOM 5584 O O . GLU A 1 704 ? 25.744 7.803 -22.432 1.00 91.06 704 GLU A O 1
ATOM 5589 N N . ARG A 1 705 ? 23.542 8.065 -22.742 1.00 89.31 705 ARG A N 1
ATOM 5590 C CA . ARG A 1 705 ? 23.165 7.645 -21.381 1.00 89.31 705 ARG A CA 1
ATOM 5591 C C . ARG A 1 705 ? 23.372 6.149 -21.160 1.00 89.31 705 ARG A C 1
ATOM 5593 O O . ARG A 1 705 ? 23.932 5.774 -20.131 1.00 89.31 705 ARG A O 1
ATOM 5600 N N . ALA A 1 706 ? 22.978 5.309 -22.112 1.00 88.06 706 ALA A N 1
ATOM 5601 C CA . ALA A 1 706 ? 23.194 3.865 -22.062 1.00 88.06 706 ALA A CA 1
ATOM 5602 C C . ALA A 1 706 ? 24.691 3.525 -21.951 1.00 88.06 706 ALA A C 1
ATOM 5604 O O . ALA A 1 706 ? 25.092 2.715 -21.117 1.00 88.06 706 ALA A O 1
ATOM 5605 N N . GLU A 1 707 ? 25.549 4.202 -22.713 1.00 87.06 707 GLU A N 1
ATOM 5606 C CA . GLU A 1 707 ? 27.002 4.043 -22.629 1.00 87.06 707 GLU A CA 1
ATOM 5607 C C . GLU A 1 707 ? 27.572 4.507 -21.285 1.00 87.06 707 GLU A C 1
ATOM 5609 O O . GLU A 1 707 ? 28.486 3.877 -20.747 1.00 87.06 707 GLU A O 1
ATOM 5614 N N . LYS A 1 708 ? 27.030 5.585 -20.702 1.00 86.31 708 LYS A N 1
ATOM 5615 C CA . LYS A 1 708 ? 27.398 6.018 -19.343 1.00 86.31 708 LYS A CA 1
ATOM 5616 C C . LYS A 1 708 ? 27.029 4.975 -18.290 1.00 86.31 708 LYS A C 1
ATOM 5618 O O . LYS A 1 708 ? 27.778 4.829 -17.331 1.00 86.31 708 LYS A O 1
ATOM 5623 N N . LEU A 1 709 ? 25.933 4.235 -18.466 1.00 82.56 709 LEU A N 1
ATOM 5624 C CA . LEU A 1 709 ? 25.545 3.147 -17.560 1.00 82.56 709 LEU A CA 1
ATOM 5625 C C . LEU A 1 709 ? 26.475 1.926 -17.656 1.00 82.56 709 LEU A C 1
ATOM 5627 O O . LEU A 1 709 ? 26.656 1.240 -16.650 1.00 82.56 709 LEU A O 1
ATOM 5631 N N . LEU A 1 710 ? 27.083 1.678 -18.824 1.00 77.81 710 LEU A N 1
ATOM 5632 C CA . LEU A 1 710 ? 28.088 0.620 -19.020 1.00 77.81 710 LEU A CA 1
ATOM 5633 C C . LEU A 1 710 ? 29.452 0.975 -18.411 1.00 77.81 710 LEU A C 1
ATOM 5635 O O . LEU A 1 710 ? 30.209 0.087 -18.012 1.00 77.81 710 LEU A O 1
ATOM 5639 N N . LYS A 1 711 ? 29.787 2.267 -18.330 1.00 75.00 711 LYS A N 1
ATOM 5640 C CA . LYS A 1 711 ? 31.016 2.738 -17.679 1.00 75.00 711 LYS A CA 1
ATOM 5641 C C . LYS A 1 711 ? 30.861 2.573 -16.158 1.00 75.00 711 LYS A C 1
ATOM 5643 O O . LYS A 1 711 ? 29.901 3.064 -15.573 1.00 75.00 711 LYS A O 1
ATOM 5648 N N . LYS A 1 712 ? 31.790 1.837 -15.521 1.00 55.19 712 LYS A N 1
ATOM 5649 C CA . LYS A 1 712 ? 31.767 1.508 -14.077 1.00 55.19 712 LYS A CA 1
ATOM 5650 C C . LYS A 1 712 ? 31.401 2.732 -13.215 1.00 55.19 712 LYS A C 1
ATOM 5652 O O . LYS A 1 712 ? 31.967 3.801 -13.441 1.00 55.19 712 LYS A O 1
ATOM 5657 N N . PRO A 1 713 ? 30.568 2.583 -12.169 1.00 50.94 713 PRO A N 1
ATOM 5658 C CA . PRO A 1 713 ? 30.400 3.643 -11.190 1.00 50.94 713 PRO A CA 1
ATOM 5659 C C . PRO A 1 713 ? 31.709 3.837 -10.415 1.00 50.94 713 PRO A C 1
ATOM 5661 O O . PRO A 1 713 ? 32.218 2.905 -9.789 1.00 50.94 713 PRO A O 1
ATOM 5664 N N . SER A 1 714 ? 32.239 5.059 -10.419 1.00 33.84 714 SER A N 1
ATOM 5665 C CA . SER A 1 714 ? 33.035 5.545 -9.297 1.00 33.84 714 SER A CA 1
ATOM 5666 C C . SER A 1 714 ? 32.120 5.545 -8.070 1.00 33.84 714 SER A C 1
ATOM 5668 O O . SER A 1 714 ? 31.179 6.329 -8.029 1.00 33.84 714 SER A O 1
ATOM 5670 N N . SER A 1 715 ? 32.368 4.621 -7.138 1.00 33.12 715 SER A N 1
ATOM 5671 C CA . SER A 1 715 ? 31.843 4.572 -5.761 1.00 33.12 715 SER A CA 1
ATOM 5672 C C . SER A 1 715 ? 30.327 4.760 -5.545 1.00 33.12 715 SER A C 1
ATOM 5674 O O . SER A 1 715 ? 29.812 5.867 -5.620 1.00 33.12 715 SER A O 1
ATOM 5676 N N . GLY A 1 716 ? 29.671 3.657 -5.161 1.00 30.56 716 GLY A N 1
ATOM 5677 C CA . GLY A 1 716 ? 28.666 3.567 -4.087 1.00 30.56 716 GLY A CA 1
ATOM 5678 C C . GLY A 1 716 ? 27.477 4.535 -4.071 1.00 30.56 716 GLY A C 1
ATOM 5679 O O . GLY A 1 716 ? 27.613 5.688 -3.675 1.00 30.56 716 GLY A O 1
ATOM 5680 N N . HIS A 1 717 ? 26.289 3.989 -4.341 1.00 27.14 717 HIS A N 1
ATOM 5681 C CA . HIS A 1 717 ? 25.111 4.284 -3.524 1.00 27.14 717 HIS A CA 1
ATOM 5682 C C . HIS A 1 717 ? 24.822 3.075 -2.645 1.00 27.14 717 HIS A C 1
ATOM 5684 O O . HIS A 1 717 ? 25.000 1.944 -3.163 1.00 27.14 717 HIS A O 1
#

Organism: NCBI:txid113226

Sequence (717 aa):
MAAINGTNGVIKTPLVDALFSPDLISPQVTSALPEKYSIRPLQRSDFDYGFLDVLRVLTQVGDVTKEEFEKRFDEMRAGAGGYHILVILDGEKKIVGTGALIVERKFIHHLGLVGHIEDIAVAKDQQGKKLGLRIIQALDYLAENVGCYKTILDCSEANEGFYANDTTENANGATEFQPRDRTQINQTIKLPDELWLSILECPCTFPPGVFDSVMQNLIKNPNITSSHLFRADIFYDSDQDHAGKASLLQHIKSEYQPREIQWPNFDRTRTIVRKLIPRNFQLDQPLVQTCQSFEGRQDGKEYTLVVYIPHVGKSSEMPFYHPAVSQLAFLHTWNDEGRGTLTLLYRLFYNENLTAKLERTALKLIQTIHKHGQGRLKGYSKRVHLDQIIPQKRYQDTYARLKAKYGRQLSEQWVEVTDPGKHVFEDIGIAAFLIEIWRDMYHLPTTSSGESESPLPKFPGFVDIGCGNGLLTYLLWTEGYSGYALDARNRKTWQIFPEILREKLQQKILVPKLLQEAVGASRNENWTDGIFERGTFIISNHADELTAWTPLLAYLNASSFIAIPCCSHDLAGARFRAPQKTKSAKKAAAKLPQQNASNGDRAEGMSKPGQAAETGSLARTDAQKKMPSAYSTLCSYVTNLAEDVGFRPEQDTLRIPSTRNACIIGRERPTSSESDDEKSRKVTEIVESELKRSISVVAADWIERAEKLLKKPSSGH

Radius of gyration: 31.23 Å; chains: 1; bounding box: 76×104×80 Å